Protein AF-0000000070852890 (afdb_homodimer)

Foldseek 3Di:
DLVVQDQWDDDDPDDIDGDSVRVNVVVVLQVQLLLLLLLQLVLVVVVLDFLVVSLVVSVVLPDPSCCDDPNPQPDHDSSVVSVVSQCVVPNQARLQLLSVPAADPVLLVVVVVVLVVQLVVVVVVVVVPDVPDPCPFPLVSLVSSLVVLLVCVVVPPPCQPPDPDGPSSLSNSLVVLVVSLVCLVPDDPVVCVVRDDPVSSVVSNVSSLVSNLVSLQVCLVPDPDPVSNVSSNVVNCCVVVVDDDDPPCPCVPVPPPDPVVVVLVSQQNFFDLVLFDQADWDWAWEAAPPDQWIWIWIDHRSGIDIDIDRPVRPVPPPHQHQYHPPQLVVSLPPVRGPDDDSVSVCSVQVRGPPSDDPPPPPPD/DLVVQDQWDDDDPDDIDGDSVRVNVVVVLQVQLLLLLLLQLVLVVVVLDFLVVSLVVSVVLPDPSCCDDPNPQPDHDSSVVSVVSQCVVPNQARLQLLSVPAADPVLLVVVVVVLVVQLVVVVVVVVVPDVPDPCPFPLVSLVSSLVVLLVCVVVPPPCQPPDPDGPSSLSNSLVVLVVSLVCLVPDDPVVCVVRDDPVSSVVSNVSSLVSNLVSLQVCLVPDPDPVSNVSSNVVNCCVVVVDDPDPPCPCLQPPPPDDVVVVLVSQQNFFDLVLFDQADWDWEWEAEPPDQWIWIWIDHRSGIDIDIDRPVVVVPPHHFHQYPPRQLVVRLPPVRGPDDDSVSVCSVQVRGPRNDDPPPPPPD

InterPro domains:
  IPR029228 Alkyl sulfatase dimerisation domain [PF14863] (52-117)
  IPR036866 Ribonuclease Z/Hydroxyacylglutathione hydrolase-like [SSF56281] (4-113)
  IPR038536 Alkyl/aryl-sulfatase, dimerisation domain superfamily [G3DSA:1.25.40.880] (50-240)
  IPR052195 Bacterial Alkyl/Aryl-Sulfatase [PTHR43223] (6-114)

Nearest PDB structures (foldseek):
  7or8-assembly1_A  TM=1.864E-01  e=7.851E-01  Homo sapiens
  6rm7-assembly1_A-2  TM=2.370E-01  e=4.148E+00  Homo sapiens
  9hcj-assembly1_C0  TM=2.417E-01  e=7.225E+00  Dictyostelium discoideum
  3ky9-assembly2_B  TM=1.453E-01  e=8.406E+00  Homo sapiens
  7or8-assembly1_A  TM=1.857E-01  e=7.006E-01  Homo sapiens

pLDDT: mean 80.23, std 19.61, range [21.86, 98.38]

Sequence (728 aa):
MRYLKPKFVVGCHCDYIEGEKVIAEELTLYRDTIAFVHDQTVRLMNKHYHVDDIVHAVETSLPKRMKRGRVQQFYGTIEWSIRAIFMHYLGWFSGEPADLYPATHSTRGKYLLHLLTQISYQAQFAHFSRDVNRDRPIGDIIRNVITTLKQMLYDLPVDLSKDTVAYPQERFILEVSTWILSYLRKKDEKEWEEIATATEKQKWENEILETRWKVMRDIASRSFSANGRNYLISHWLEEQFQLSFQPSSQGSEVPKFLPVAWFLDNLRTKINPASCDEHFNCTVVVKITDDTNIYLLQVRGPVLEVKPLKKSTLCAKGVANLKNLLYARQFLNKKHLQKGTEDEAILFWSKFEGMLPVKATPKLMRYLKPKFVVGCHCDYIEGEKVIAEELTLYRDTIAFVHDQTVRLMNKHYHVDDIVHAVETSLPKRMKRGRVQQFYGTIEWSIRAIFMHYLGWFSGEPADLYPATHSTRGKYLLHLLTQISYQAQFAHFSRDVNRDRPIGDIIRNVITTLKQMLYDLPVDLSKDTVAYPQERFILEVSTWILSYLRKKDEKEWEEIATATEKQKWENEILETRWKVMRDIASRSFSANGRNYLISHWLEEQFQLSFQPSSQGSEVPKFLPVAWFLDNLRTKINPASCDEHFNCTVVVKITDDTNIYLLQVRGPVLEVKPLKKSTLCAKGVANLKNLLYARQFLNKKHLQKGTEDEAILFWSKFEGMLPVKATPKL

Solvent-accessible surface area (backbone atoms only — not comparable to full-atom values): 40474 Å² total; per-residue (Å²): 114,62,86,69,60,44,59,62,48,78,56,95,89,55,76,65,44,68,39,42,68,55,42,41,51,50,48,47,50,49,51,48,44,54,47,34,53,52,26,49,45,52,31,40,47,74,68,67,49,46,69,62,55,40,44,32,53,52,65,74,60,52,48,72,78,57,61,43,77,89,59,40,45,47,57,58,47,71,58,60,50,43,51,46,52,49,32,70,78,59,41,86,54,76,79,48,71,42,56,74,46,62,52,40,50,36,51,44,22,50,51,49,52,49,52,47,46,53,48,24,54,52,32,38,57,51,58,74,69,49,93,61,68,84,73,74,49,72,52,58,49,53,52,51,49,50,52,48,51,50,48,50,67,73,60,55,72,80,75,60,81,81,50,74,48,84,58,50,68,50,23,40,49,35,41,52,36,49,12,42,49,39,27,68,67,67,51,55,66,75,66,38,60,77,61,41,53,73,68,54,50,50,51,51,51,51,51,37,49,51,47,38,42,52,42,36,48,53,52,26,76,70,43,68,18,50,55,56,20,48,49,36,48,50,50,41,47,30,69,73,64,61,58,73,80,67,71,69,66,76,66,65,56,65,57,92,77,56,57,65,67,57,54,60,57,54,48,40,41,28,44,43,51,90,68,31,52,74,80,41,72,48,72,44,19,37,30,39,81,94,39,80,52,29,33,39,40,34,34,53,24,55,30,59,46,77,40,81,38,60,66,82,60,53,76,49,84,82,58,33,44,27,34,52,68,58,63,47,74,68,31,66,35,72,85,35,52,74,50,80,49,70,65,55,50,50,57,60,43,62,32,29,67,85,42,51,78,74,69,72,68,70,82,123,113,62,87,68,58,45,59,64,48,78,56,93,88,54,76,66,45,69,39,42,68,55,42,40,51,50,49,48,51,49,51,45,43,55,47,33,53,52,26,51,44,51,32,38,48,75,69,68,49,47,70,62,56,42,44,32,52,51,65,71,60,53,50,74,78,59,63,44,76,89,59,40,46,47,58,56,49,71,59,60,50,42,51,47,54,49,32,70,77,59,40,85,54,74,79,48,70,44,56,74,46,61,51,40,50,37,49,44,21,49,52,48,53,49,52,48,47,52,49,22,53,52,32,39,56,52,59,73,69,49,93,62,68,84,73,74,49,72,52,59,50,51,52,49,50,51,51,47,53,51,47,49,66,74,62,54,72,80,75,61,82,81,50,74,47,85,60,48,67,51,23,40,48,35,40,50,37,48,12,43,49,37,26,69,68,68,52,54,65,77,66,39,62,78,60,42,54,72,69,55,50,50,49,50,50,49,51,36,48,51,47,39,42,52,41,35,49,52,54,26,76,70,42,67,18,50,55,58,19,49,49,36,47,51,49,41,47,30,68,74,64,60,58,74,80,68,71,68,66,74,66,64,55,64,58,91,77,56,58,65,68,56,54,62,55,54,49,40,41,29,46,42,52,90,68,31,52,72,79,41,70,50,73,45,23,36,27,33,78,95,40,82,51,28,34,40,39,34,32,53,25,57,30,58,45,76,42,82,37,61,64,82,65,48,82,54,86,70,50,21,40,36,41,79,70,70,61,45,65,69,42,68,36,69,86,39,51,71,51,78,51,70,66,56,52,49,57,59,42,62,33,29,67,85,38,50,75,74,69,71,70,70,82,123

Secondary structure (DSSP, 8-state):
-GGG--SEE--SSS--EE-HHHHHHHHHHHHHHHHHHHHHHHHHHHTT--HHHHHHHHHHH--GGGGSGGGSSSSS-HHHHHHHHHHHHH-S--S-HHHHSPPPHHHHHHHHHHHHHHHHHHHHHHHHHS---S---HHHHHHHHHHHHHHHHHS--S--TT-SSSSHHHHHHHHHHHHHHHHHHHS-HHHHHTT--HHHHHHHHHHHHHHHHHHHHHHHHH---HHHHHHHHHHHHHHHH-------GGGGS--TTS-HHHHHHHGGGGB-GGGS-TT-EEEEEEE-TT-S-EEEEEEESS-EEEEEE-GGGGGSS----B----SHHHHTSGGGBSSS-HHHHHHHHTTBTTSS--------/-GGG--SEE--SSS--EE-HHHHHHHHHHHHHHHHHHHHHHHHHHHTT--HHHHHHHHHHH--GGGGSGGGSSSSS-HHHHHHHHHHHHH-S--S-HHHHSPPPHHHHHHHHHHHHHHHHHHHHHHHHHS---S---HHHHHHHHHHHHHHHHHS--S--TT-SSSSHHHHHHHHHHHHHHHHHHHS-HHHHHTT--HHHHHHHHHHHHHHHHHHHHHHHHH---HHHHHHHHHHHHHHHH-------GGGGS--TTS-HHHHHHHGGGGB-GGGS-TT-EEEEEEE-TT-S-EEEEEEESS-EEEEEE-GGGG-SS--------SSHHHHTSGGG-SSS-HHHHHHHHTTBTTSS--------

Organism: Reticulomyxa filosa (NCBI:txid46433)

Radius of gyration: 30.87 Å; Cα contacts (8 Å, |Δi|>4): 899; chains: 2; bounding box: 85×94×68 Å

Structure (mmCIF, N/CA/C/O backbone):
data_AF-0000000070852890-model_v1
#
loop_
_entity.id
_entity.type
_entity.pdbx_description
1 polymer 'Alkyl sulfatase dimerisation domain-containing protein'
#
loop_
_atom_site.group_PDB
_atom_site.id
_atom_site.type_symbol
_atom_site.label_atom_id
_atom_site.label_alt_id
_atom_site.label_comp_id
_atom_site.label_asym_id
_atom_site.label_entity_id
_atom_site.label_seq_id
_atom_site.pdbx_PDB_ins_code
_atom_site.Cartn_x
_atom_site.Cartn_y
_atom_site.Cartn_z
_atom_site.occupancy
_atom_site.B_iso_or_equiv
_atom_site.auth_seq_id
_atom_site.auth_comp_id
_atom_site.auth_asym_id
_atom_site.auth_atom_id
_atom_site.pdbx_PDB_model_num
ATOM 1 N N . MET A 1 1 ? -25.75 -12.883 -16.531 1 87.5 1 MET A N 1
ATOM 2 C CA . MET A 1 1 ? -25.859 -12.344 -17.891 1 87.5 1 MET A CA 1
ATOM 3 C C . MET A 1 1 ? -25.812 -13.469 -18.922 1 87.5 1 MET A C 1
ATOM 5 O O . MET A 1 1 ? -26.609 -13.492 -19.859 1 87.5 1 MET A O 1
ATOM 9 N N . ARG A 1 2 ? -24.875 -14.445 -18.734 1 86.38 2 ARG A N 1
ATOM 10 C CA . ARG A 1 2 ? -24.719 -15.508 -19.719 1 86.38 2 ARG A CA 1
ATOM 11 C C . ARG A 1 2 ? -25.953 -16.391 -19.781 1 86.38 2 ARG A C 1
ATOM 13 O O . ARG A 1 2 ? -26.312 -16.906 -20.844 1 86.38 2 ARG A O 1
ATOM 20 N N . TYR A 1 3 ? -26.641 -16.5 -18.719 1 83.81 3 TYR A N 1
ATOM 21 C CA . TYR A 1 3 ? -27.797 -17.375 -18.641 1 83.81 3 TYR A CA 1
ATOM 22 C C . TYR A 1 3 ? -29.016 -16.75 -19.297 1 83.81 3 TYR A C 1
ATOM 24 O O . TYR A 1 3 ? -30.016 -17.422 -19.562 1 83.81 3 TYR A O 1
ATOM 32 N N . LEU A 1 4 ? -28.922 -15.492 -19.656 1 89.25 4 LEU A N 1
ATOM 33 C CA . LEU A 1 4 ? -30.016 -14.82 -20.359 1 89.25 4 LEU A CA 1
ATOM 34 C C . LEU A 1 4 ? -30 -15.164 -21.844 1 89.25 4 LEU A C 1
ATOM 36 O O . LEU A 1 4 ? -30.969 -14.891 -22.562 1 89.25 4 LEU A O 1
ATOM 40 N N . LYS A 1 5 ? -28.984 -15.75 -22.344 1 90.19 5 LYS A N 1
ATOM 41 C CA . LYS A 1 5 ? -28.797 -16.188 -23.719 1 90.19 5 LYS A CA 1
ATOM 42 C C . LYS A 1 5 ? -29.062 -15.039 -24.703 1 90.19 5 LYS A C 1
ATOM 44 O O . LYS A 1 5 ? -29.859 -15.18 -25.625 1 90.19 5 LYS A O 1
ATOM 49 N N . PRO A 1 6 ? -28.359 -13.953 -24.469 1 92.81 6 PRO A N 1
ATOM 50 C CA . PRO A 1 6 ? -28.625 -12.789 -25.312 1 92.81 6 PRO A CA 1
ATOM 51 C C . PRO A 1 6 ? -28.094 -12.969 -26.734 1 92.81 6 PRO A C 1
ATOM 53 O O . PRO A 1 6 ? -27.125 -13.695 -26.953 1 92.81 6 PRO A O 1
ATOM 56 N N . LYS A 1 7 ? -28.75 -12.305 -27.672 1 94.44 7 LYS A N 1
ATOM 57 C CA . LYS A 1 7 ? -28.297 -12.297 -29.062 1 94.44 7 LYS A CA 1
ATOM 58 C C . LYS A 1 7 ? -27.219 -11.242 -29.281 1 94.44 7 LYS A C 1
ATOM 60 O O . LYS A 1 7 ? -26.391 -11.367 -30.188 1 94.44 7 LYS A O 1
ATOM 65 N N . PHE A 1 8 ? -27.344 -10.25 -28.406 1 93.88 8 PHE A N 1
ATOM 66 C CA . PHE A 1 8 ? -26.391 -9.156 -28.469 1 93.88 8 PHE A CA 1
ATOM 67 C C . PHE A 1 8 ? -25.922 -8.742 -27.078 1 93.88 8 PHE A C 1
ATOM 69 O O . PHE A 1 8 ? -26.719 -8.742 -26.141 1 93.88 8 PHE A O 1
ATOM 76 N N . VAL A 1 9 ? -24.656 -8.461 -26.922 1 92.94 9 VAL A N 1
ATOM 77 C CA . VAL A 1 9 ? -24.109 -7.805 -25.75 1 92.94 9 VAL A CA 1
ATOM 78 C C . VAL A 1 9 ? -23.375 -6.531 -26.156 1 92.94 9 VAL A C 1
ATOM 80 O O . VAL A 1 9 ? -22.484 -6.566 -27.016 1 92.94 9 VAL A O 1
ATOM 83 N N . VAL A 1 10 ? -23.828 -5.43 -25.672 1 89.56 10 VAL A N 1
ATOM 84 C CA . VAL A 1 10 ? -23.219 -4.133 -25.969 1 89.56 10 VAL A CA 1
ATOM 85 C C . VAL A 1 10 ? -22.5 -3.602 -24.734 1 89.56 10 VAL A C 1
ATOM 87 O O . VAL A 1 10 ? -23.141 -3.324 -23.703 1 89.56 10 VAL A O 1
ATOM 90 N N . GLY A 1 11 ? -21.203 -3.523 -24.797 1 79.44 11 GLY A N 1
ATOM 91 C CA . GLY A 1 11 ? -20.422 -2.982 -23.703 1 79.44 11 GLY A CA 1
ATOM 92 C C . GLY A 1 11 ? -20.25 -1.476 -23.766 1 79.44 11 GLY A C 1
ATOM 93 O O . GLY A 1 11 ? -20.703 -0.84 -24.719 1 79.44 11 GLY A O 1
ATOM 94 N N . CYS A 1 12 ? -19.672 -0.809 -22.719 1 72.31 12 CYS A N 1
ATOM 95 C CA . CYS A 1 12 ? -19.5 0.637 -22.656 1 72.31 12 CYS A CA 1
ATOM 96 C C . CYS A 1 12 ? -18.375 1.095 -23.562 1 72.31 12 CYS A C 1
ATOM 98 O O . CYS A 1 12 ? -18.5 2.096 -24.266 1 72.31 12 CYS A O 1
ATOM 100 N N . HIS A 1 13 ? -17.25 0.466 -23.625 1 69.88 13 HIS A N 1
ATOM 101 C CA . HIS A 1 13 ? -16.078 0.956 -24.328 1 69.88 13 HIS A CA 1
ATOM 102 C C . HIS A 1 13 ? -15.594 -0.051 -25.375 1 69.88 13 HIS A C 1
ATOM 104 O O . HIS A 1 13 ? -14.43 -0.023 -25.781 1 69.88 13 HIS A O 1
ATOM 110 N N . CYS A 1 14 ? -16.359 -1.024 -25.781 1 73.44 14 CYS A N 1
ATOM 111 C CA . CYS A 1 14 ? -15.906 -2.041 -26.719 1 73.44 14 CYS A CA 1
ATOM 112 C C . CYS A 1 14 ? -16.953 -2.299 -27.797 1 73.44 14 CYS A C 1
ATOM 114 O O . CYS A 1 14 ? -18.078 -1.781 -27.703 1 73.44 14 CYS A O 1
ATOM 116 N N . ASP A 1 15 ? -16.5 -3.076 -28.797 1 82.62 15 ASP A N 1
ATOM 117 C CA . ASP A 1 15 ? -17.422 -3.516 -29.844 1 82.62 15 ASP A CA 1
ATOM 118 C C . ASP A 1 15 ? -18.5 -4.438 -29.266 1 82.62 15 ASP A C 1
ATOM 120 O O . ASP A 1 15 ? -18.266 -5.113 -28.266 1 82.62 15 ASP A O 1
ATOM 124 N N . TYR A 1 16 ? -19.594 -4.375 -29.891 1 89.56 16 TYR A N 1
ATOM 125 C CA . TYR A 1 16 ? -20.641 -5.293 -29.453 1 89.56 16 TYR A CA 1
ATOM 126 C C . TYR A 1 16 ? -20.297 -6.727 -29.844 1 89.56 16 TYR A C 1
ATOM 128 O O . TYR A 1 16 ? -19.469 -6.961 -30.719 1 89.56 16 TYR A O 1
ATOM 136 N N . ILE A 1 17 ? -20.812 -7.719 -29.156 1 92.12 17 ILE A N 1
ATOM 137 C CA . ILE A 1 17 ? -20.672 -9.141 -29.453 1 92.12 17 ILE A CA 1
ATOM 138 C C . ILE A 1 17 ? -22 -9.695 -29.969 1 92.12 17 ILE A C 1
ATOM 140 O O . ILE A 1 17 ? -23.062 -9.359 -29.422 1 92.12 17 ILE A O 1
ATOM 144 N N . GLU A 1 18 ? -21.781 -10.477 -31.016 1 94.56 18 GLU A N 1
ATOM 145 C CA . GLU A 1 18 ? -23 -11.023 -31.625 1 94.56 18 GLU A CA 1
ATOM 146 C C . GLU A 1 18 ? -22.969 -12.547 -31.656 1 94.56 18 GLU A C 1
ATOM 148 O O . GLU A 1 18 ? -21.922 -13.148 -31.922 1 94.56 18 GLU A O 1
ATOM 153 N N . GLY A 1 19 ? -24.188 -13.18 -31.391 1 95.25 19 GLY A N 1
ATOM 154 C CA . GLY A 1 19 ? -24.359 -14.625 -31.422 1 95.25 19 GLY A CA 1
ATOM 155 C C . GLY A 1 19 ? -24.375 -15.258 -30.047 1 95.25 19 GLY A C 1
ATOM 156 O O . GLY A 1 19 ? -23.453 -15.055 -29.25 1 95.25 19 GLY A O 1
ATOM 157 N N . GLU A 1 20 ? -25.391 -15.977 -29.828 1 94.06 20 GLU A N 1
ATOM 158 C CA . GLU A 1 20 ? -25.609 -16.562 -28.5 1 94.06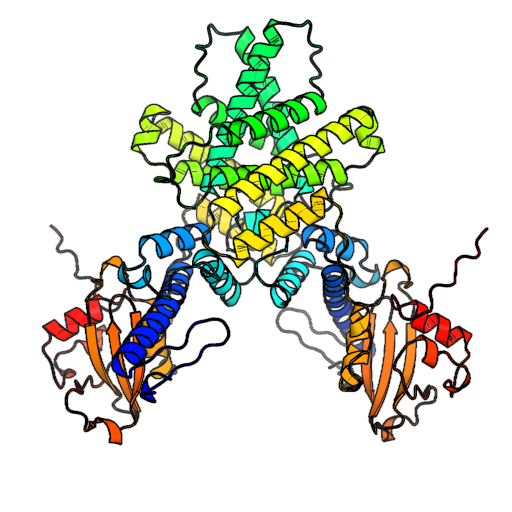 20 GLU A CA 1
ATOM 159 C C . GLU A 1 20 ? -24.438 -17.422 -28.078 1 94.06 20 GLU A C 1
ATOM 161 O O . GLU A 1 20 ? -23.953 -17.312 -26.938 1 94.06 20 GLU A O 1
ATOM 166 N N . LYS A 1 21 ? -23.953 -18.266 -28.984 1 93.94 21 LYS A N 1
ATOM 167 C CA . LYS A 1 21 ? -22.859 -19.172 -28.656 1 93.94 21 LYS A CA 1
ATOM 168 C C . LYS A 1 21 ? -21.562 -18.391 -28.375 1 93.94 21 LYS A C 1
ATOM 170 O O . LYS A 1 21 ? -20.859 -18.688 -27.406 1 93.94 21 LYS A O 1
ATOM 175 N N . VAL A 1 22 ? -21.375 -17.422 -29.234 1 94.56 22 VAL A N 1
ATOM 176 C CA . VAL A 1 22 ? -20.172 -16.625 -29.109 1 94.56 22 VAL A CA 1
ATOM 177 C C . VAL A 1 22 ? -20.219 -15.844 -27.797 1 94.56 22 VAL A C 1
ATOM 179 O O . VAL A 1 22 ? -19.219 -15.766 -27.078 1 94.56 22 VAL A O 1
ATOM 182 N N . ILE A 1 23 ? -21.422 -15.32 -27.5 1 94.38 23 ILE A N 1
ATOM 183 C CA . ILE A 1 23 ? -21.594 -14.531 -26.297 1 94.38 23 ILE A CA 1
ATOM 184 C C . ILE A 1 23 ? -21.406 -15.414 -25.062 1 94.38 23 ILE A C 1
ATOM 186 O O . ILE A 1 23 ? -20.734 -15.023 -24.109 1 94.38 23 ILE A O 1
ATOM 190 N N . ALA A 1 24 ? -21.938 -16.578 -25.078 1 93.06 24 ALA A N 1
ATOM 191 C CA . ALA A 1 24 ? -21.781 -17.516 -23.969 1 93.06 24 ALA A CA 1
ATOM 192 C C . ALA A 1 24 ? -20.312 -17.844 -23.734 1 93.06 24 ALA A C 1
ATOM 194 O O . ALA A 1 24 ? -19.859 -17.875 -22.578 1 93.06 24 ALA A O 1
ATOM 195 N N . GLU A 1 25 ? -19.609 -18.047 -24.766 1 93.25 25 GLU A N 1
ATOM 196 C CA . GLU A 1 25 ? -18.188 -18.391 -24.688 1 93.25 25 GLU A CA 1
ATOM 197 C C . GLU A 1 25 ? -17.375 -17.219 -24.141 1 93.25 25 GLU A C 1
ATOM 199 O O . GLU A 1 25 ? -16.547 -17.391 -23.25 1 93.25 25 GLU A O 1
ATOM 204 N N . GLU A 1 26 ? -17.688 -16.047 -24.641 1 92.69 26 GLU A N 1
ATOM 205 C CA . GLU A 1 26 ? -16.938 -14.867 -24.234 1 92.69 26 GLU A CA 1
ATOM 206 C C . GLU A 1 26 ? -17.203 -14.508 -22.781 1 92.69 26 GLU A C 1
ATOM 208 O O . GLU A 1 26 ? -16.281 -14.188 -22.031 1 92.69 26 GLU A O 1
ATOM 213 N N . LEU A 1 27 ? -18.438 -14.57 -22.406 1 93.44 27 LEU A N 1
ATOM 214 C CA . LEU A 1 27 ? -18.797 -14.234 -21.031 1 93.44 27 LEU A CA 1
ATOM 215 C C . LEU A 1 27 ? -18.25 -15.266 -20.062 1 93.44 27 LEU A C 1
ATOM 217 O O . LEU A 1 27 ? -17.875 -14.922 -18.938 1 93.44 27 LEU A O 1
ATOM 221 N N . THR A 1 28 ? -18.188 -16.516 -20.469 1 93.38 28 THR A N 1
ATOM 222 C CA . THR A 1 28 ? -17.609 -17.562 -19.641 1 93.38 28 THR A CA 1
ATOM 223 C C . THR A 1 28 ? -16.109 -17.359 -19.453 1 93.38 28 THR A C 1
ATOM 225 O O . THR A 1 28 ? -15.594 -17.438 -18.328 1 93.38 28 THR A O 1
ATOM 228 N N . LEU A 1 29 ? -15.492 -17.016 -20.547 1 94.12 29 LEU A N 1
ATOM 229 C CA . LEU A 1 29 ? -14.062 -16.766 -20.5 1 94.12 29 LEU A CA 1
ATOM 230 C C . LEU A 1 29 ? -13.75 -15.57 -19.594 1 94.12 29 LEU A C 1
ATOM 232 O O . LEU A 1 29 ? -12.836 -15.641 -18.766 1 94.12 29 LEU A O 1
ATOM 236 N N . TYR A 1 30 ? -14.562 -14.555 -19.734 1 93.56 30 TYR A N 1
ATOM 237 C CA . TYR A 1 30 ? -14.367 -13.359 -18.922 1 93.56 30 TYR A CA 1
ATOM 238 C C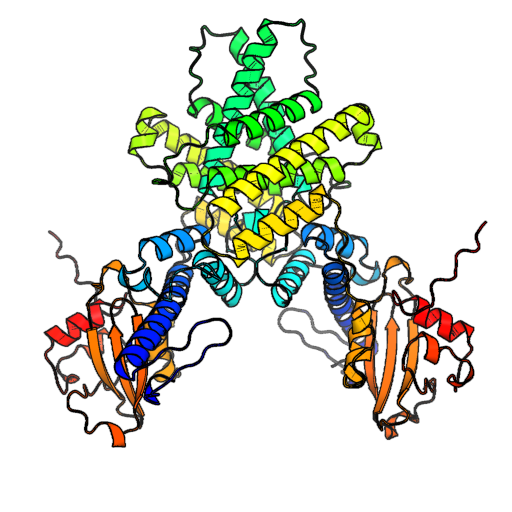 . TYR A 1 30 ? -14.578 -13.664 -17.438 1 93.56 30 TYR A C 1
ATOM 240 O O . TYR A 1 30 ? -13.75 -13.297 -16.609 1 93.56 30 TYR A O 1
ATOM 248 N N . ARG A 1 31 ? -15.617 -14.32 -17.172 1 94.94 31 ARG A N 1
ATOM 249 C CA . ARG A 1 31 ? -15.93 -14.695 -15.797 1 94.94 31 ARG A CA 1
ATOM 250 C C . ARG A 1 31 ? -14.82 -15.57 -15.211 1 94.94 31 ARG A C 1
ATOM 252 O O . ARG A 1 31 ? -14.367 -15.328 -14.094 1 94.94 31 ARG A O 1
ATOM 259 N N . ASP A 1 32 ? -14.383 -16.562 -15.953 1 96.19 32 ASP A N 1
ATOM 260 C CA . ASP A 1 32 ? -13.375 -17.5 -15.469 1 96.19 32 ASP A CA 1
ATOM 261 C C . ASP A 1 32 ? -12.039 -16.797 -15.234 1 96.19 32 ASP A C 1
ATOM 263 O O . ASP A 1 32 ? -11.32 -17.125 -14.289 1 96.19 32 ASP A O 1
ATOM 267 N N . THR A 1 33 ? -11.766 -15.867 -16.047 1 96.94 33 THR A N 1
ATOM 268 C CA . THR A 1 33 ? -10.508 -15.141 -15.898 1 96.94 33 THR A CA 1
ATOM 269 C C . THR A 1 33 ? -10.516 -14.297 -14.625 1 96.94 33 THR A C 1
ATOM 271 O O . THR A 1 33 ? -9.562 -14.344 -13.844 1 96.94 33 THR A O 1
ATOM 274 N N . ILE A 1 34 ? -11.586 -13.602 -14.391 1 97 34 ILE A N 1
ATOM 275 C CA . ILE A 1 34 ? -11.719 -12.773 -13.195 1 97 34 ILE A CA 1
ATOM 276 C C . ILE A 1 34 ? -11.68 -13.664 -11.953 1 97 34 ILE A C 1
ATOM 278 O O . ILE A 1 34 ? -10.992 -13.352 -10.977 1 97 34 ILE A O 1
ATOM 282 N N . ALA A 1 35 ? -12.359 -14.766 -12.055 1 97.5 35 ALA A N 1
ATOM 283 C CA . ALA A 1 35 ? -12.406 -15.695 -10.93 1 97.5 35 ALA A CA 1
ATOM 284 C C . ALA A 1 35 ? -11.031 -16.281 -10.641 1 97.5 35 ALA A C 1
ATOM 286 O O . ALA A 1 35 ? -10.641 -16.422 -9.477 1 97.5 35 ALA A O 1
ATOM 287 N N . PHE A 1 36 ? -10.344 -16.672 -11.703 1 97.81 36 PHE A N 1
ATOM 288 C CA . PHE A 1 36 ? -9.016 -17.25 -11.531 1 97.81 36 PHE A CA 1
ATOM 289 C C . PHE A 1 36 ? -8.094 -16.281 -10.789 1 97.81 36 PHE A C 1
ATOM 291 O O . PHE A 1 36 ? -7.445 -16.656 -9.812 1 97.81 36 PHE A O 1
ATOM 298 N N . VAL A 1 37 ? -8.078 -15.047 -11.219 1 98.19 37 VAL A N 1
ATOM 299 C CA . VAL A 1 37 ? -7.203 -14.039 -10.625 1 98.19 37 VAL A CA 1
ATOM 300 C C . VAL A 1 37 ? -7.578 -13.828 -9.156 1 98.19 37 VAL A C 1
ATOM 302 O O . VAL A 1 37 ? -6.707 -13.852 -8.281 1 98.19 37 VAL A O 1
ATOM 305 N N . HIS A 1 38 ? -8.852 -13.695 -8.898 1 98.38 38 HIS A N 1
ATOM 306 C CA . HIS A 1 38 ? -9.312 -13.492 -7.527 1 98.38 38 HIS A CA 1
ATOM 307 C C . HIS A 1 38 ? -8.977 -14.703 -6.652 1 98.38 38 HIS A C 1
ATOM 309 O O . HIS A 1 38 ? -8.359 -14.555 -5.598 1 98.38 38 HIS A O 1
ATOM 315 N N . ASP A 1 39 ? -9.359 -15.875 -7.148 1 98.25 39 ASP A N 1
ATOM 316 C CA . ASP A 1 39 ? -9.305 -17.062 -6.312 1 98.25 39 ASP A CA 1
ATOM 317 C C . ASP A 1 39 ? -7.863 -17.5 -6.051 1 98.25 39 ASP A C 1
ATOM 319 O O . ASP A 1 39 ? -7.527 -17.922 -4.941 1 98.25 39 ASP A O 1
ATOM 323 N N . GLN A 1 40 ? -7.059 -17.375 -7.043 1 98.06 40 GLN A N 1
ATOM 324 C CA . GLN A 1 40 ? -5.656 -17.734 -6.855 1 98.06 40 GLN A CA 1
ATOM 325 C C . GLN A 1 40 ? -4.941 -16.719 -5.965 1 98.06 40 GLN A C 1
ATOM 327 O O . GLN A 1 40 ? -4.039 -17.078 -5.207 1 98.06 40 GLN A O 1
ATOM 332 N N . THR A 1 41 ? -5.305 -15.453 -6.062 1 98.38 41 THR A N 1
ATOM 333 C CA . THR A 1 41 ? -4.758 -14.453 -5.156 1 98.38 41 THR A CA 1
ATOM 334 C C . THR A 1 41 ? -5.102 -14.789 -3.705 1 98.38 41 THR A C 1
ATOM 336 O O . THR A 1 41 ? -4.215 -14.836 -2.85 1 98.38 41 THR A O 1
ATOM 339 N N . VAL A 1 42 ? -6.359 -15.094 -3.482 1 97.88 42 VAL A N 1
ATOM 340 C CA . VAL A 1 42 ? -6.82 -15.383 -2.129 1 97.88 42 VAL A CA 1
ATOM 341 C C . VAL A 1 42 ? -6.176 -16.672 -1.635 1 97.88 42 VAL A C 1
ATOM 343 O O . VAL A 1 42 ? -5.766 -16.766 -0.474 1 97.88 42 VAL A O 1
ATOM 346 N N . ARG A 1 43 ? -6.074 -17.672 -2.502 1 96.75 43 ARG A N 1
ATOM 347 C CA . ARG A 1 43 ? -5.434 -18.922 -2.141 1 96.75 43 ARG A CA 1
ATOM 348 C C . ARG A 1 43 ? -4.012 -18.688 -1.633 1 96.75 43 ARG A C 1
ATOM 350 O O . ARG A 1 43 ? -3.631 -19.219 -0.583 1 96.75 43 ARG A O 1
ATOM 357 N N . LEU A 1 44 ? -3.293 -17.953 -2.371 1 96.94 44 LEU A N 1
ATOM 358 C CA . LEU A 1 44 ? -1.892 -17.719 -2.033 1 96.94 44 LEU A CA 1
ATOM 359 C C . LEU A 1 44 ? -1.764 -16.781 -0.839 1 96.94 44 LEU A C 1
ATOM 361 O O . LEU A 1 44 ? -0.839 -16.922 -0.035 1 96.94 44 LEU A O 1
ATOM 365 N N . MET A 1 45 ? -2.691 -15.836 -0.675 1 96.06 45 MET A N 1
ATOM 366 C CA . MET A 1 45 ? -2.764 -15.031 0.544 1 96.06 45 MET A CA 1
ATOM 367 C C . MET A 1 45 ? -2.912 -15.93 1.772 1 96.06 45 MET A C 1
ATOM 369 O O . MET A 1 45 ? -2.232 -15.727 2.779 1 96.06 45 MET A O 1
ATOM 373 N N . ASN A 1 46 ? -3.775 -16.906 1.621 1 92.75 46 ASN A N 1
ATOM 374 C CA . ASN A 1 46 ? -4.035 -17.812 2.727 1 92.75 46 ASN A CA 1
ATOM 375 C C . ASN A 1 46 ? -2.795 -18.625 3.08 1 92.75 46 ASN A C 1
ATOM 377 O O . ASN A 1 46 ? -2.703 -19.188 4.176 1 92.75 46 ASN A O 1
ATOM 381 N N . LYS A 1 47 ? -1.927 -18.688 2.186 1 92.06 47 LYS A N 1
ATOM 382 C CA . LYS A 1 47 ? -0.67 -19.406 2.414 1 92.06 47 LYS A CA 1
ATOM 383 C C . LYS A 1 47 ? 0.438 -18.438 2.818 1 92.06 47 LYS A C 1
ATOM 385 O O . LYS A 1 47 ? 1.616 -18.797 2.826 1 92.06 47 LYS A O 1
ATOM 390 N N . HIS A 1 48 ? 0.161 -17.188 2.992 1 90.19 48 HIS A N 1
ATOM 391 C CA . HIS A 1 48 ? 1.005 -16.141 3.564 1 90.19 48 HIS A CA 1
ATOM 392 C C . HIS A 1 48 ? 2.076 -15.695 2.576 1 90.19 48 HIS A C 1
ATOM 394 O O . HIS A 1 48 ? 3.17 -15.289 2.979 1 90.19 48 HIS A O 1
ATOM 400 N N . TYR A 1 49 ? 1.76 -15.859 1.288 1 93 49 TYR A N 1
ATOM 401 C CA . TYR A 1 49 ? 2.682 -15.32 0.292 1 93 49 TYR A CA 1
ATOM 402 C C . TYR A 1 49 ? 2.635 -13.797 0.271 1 93 49 TYR A C 1
ATOM 404 O O . TYR A 1 49 ? 1.566 -13.203 0.429 1 93 49 TYR A O 1
ATOM 412 N N . HIS A 1 50 ? 3.805 -13.227 0.097 1 92.62 50 HIS A N 1
ATOM 413 C CA . HIS A 1 50 ? 3.859 -11.781 -0.139 1 92.62 50 HIS A CA 1
ATOM 414 C C . HIS A 1 50 ? 3.236 -11.422 -1.483 1 92.62 50 HIS A C 1
ATOM 416 O O . HIS A 1 50 ? 3.24 -12.234 -2.412 1 92.62 50 HIS A O 1
ATOM 422 N N . VAL A 1 51 ? 2.715 -10.242 -1.588 1 94.44 51 VAL A N 1
ATOM 423 C CA . VAL A 1 51 ? 1.976 -9.812 -2.768 1 94.44 51 VAL A CA 1
ATOM 424 C C . VAL A 1 51 ? 2.869 -9.906 -4.004 1 94.44 51 VAL A C 1
ATOM 426 O O . VAL A 1 51 ? 2.398 -10.242 -5.094 1 94.44 51 VAL A O 1
ATOM 429 N N . ASP A 1 52 ? 4.199 -9.648 -3.852 1 90.25 52 ASP A N 1
ATOM 430 C CA . ASP A 1 52 ? 5.137 -9.773 -4.961 1 90.25 52 ASP A CA 1
ATOM 431 C C . ASP A 1 52 ? 5.16 -11.195 -5.512 1 90.25 52 ASP A C 1
ATOM 433 O O . ASP A 1 52 ? 5.18 -11.398 -6.727 1 90.25 52 ASP A O 1
ATOM 437 N N . ASP A 1 53 ? 5.164 -12.07 -4.625 1 91.94 53 ASP A N 1
ATOM 438 C CA . ASP A 1 53 ? 5.223 -13.477 -5.012 1 91.94 53 ASP A CA 1
ATOM 439 C C . ASP A 1 53 ? 3.887 -13.945 -5.586 1 91.94 53 ASP A C 1
ATOM 441 O O . ASP A 1 53 ? 3.854 -14.797 -6.477 1 91.94 53 ASP A O 1
ATOM 445 N N . ILE A 1 54 ? 2.861 -13.359 -5.094 1 95.69 54 ILE A N 1
ATOM 446 C CA . ILE A 1 54 ? 1.535 -13.711 -5.59 1 95.69 54 ILE A CA 1
ATOM 447 C C . ILE A 1 54 ? 1.386 -13.25 -7.039 1 95.69 54 ILE A C 1
ATOM 449 O O . ILE A 1 54 ? 0.885 -14 -7.883 1 95.69 54 ILE A O 1
ATOM 453 N N . VAL A 1 55 ? 1.83 -12.039 -7.32 1 94.38 55 VAL A N 1
ATOM 454 C CA . VAL A 1 55 ? 1.763 -11.516 -8.68 1 94.38 55 VAL A CA 1
ATOM 455 C C . VAL A 1 55 ? 2.479 -12.469 -9.641 1 94.38 55 VAL A C 1
ATOM 457 O O . VAL A 1 55 ? 1.912 -12.883 -10.656 1 94.38 55 VAL A O 1
ATOM 460 N N . HIS A 1 56 ? 3.645 -12.891 -9.258 1 90.81 56 HIS A N 1
ATOM 461 C CA . HIS A 1 56 ? 4.438 -13.773 -10.102 1 90.81 56 HIS A CA 1
ATOM 462 C C . HIS A 1 56 ? 3.76 -15.133 -10.266 1 90.81 56 HIS A C 1
ATOM 464 O O . HIS A 1 56 ? 3.639 -15.641 -11.383 1 90.81 56 HIS A O 1
ATOM 470 N N . ALA A 1 57 ? 3.33 -15.672 -9.227 1 93.06 57 ALA A N 1
ATOM 471 C CA . ALA A 1 57 ? 2.756 -17.016 -9.234 1 93.06 57 ALA A CA 1
ATOM 472 C C . ALA A 1 57 ? 1.47 -17.062 -10.055 1 93.06 57 ALA A C 1
ATOM 474 O O . ALA A 1 57 ? 1.256 -17.984 -10.844 1 93.06 57 ALA A O 1
ATOM 475 N N . VAL A 1 58 ? 0.628 -16.062 -9.938 1 95.75 58 VAL A N 1
ATOM 476 C CA . VAL A 1 58 ? -0.654 -16.047 -10.633 1 95.75 58 VAL A CA 1
ATOM 477 C C . VAL A 1 58 ? -0.426 -15.82 -12.125 1 95.75 58 VAL A C 1
ATOM 479 O O . VAL A 1 58 ? -1.023 -16.5 -12.961 1 95.75 58 VAL A O 1
ATOM 482 N N . GLU A 1 59 ? 0.421 -14.93 -12.438 1 92.69 59 GLU A N 1
ATOM 483 C CA . GLU A 1 59 ? 0.674 -14.633 -13.844 1 92.69 59 GLU A CA 1
ATOM 484 C C . GLU A 1 59 ? 1.29 -15.828 -14.555 1 92.69 59 GLU A C 1
ATOM 486 O O . GLU A 1 59 ? 0.957 -16.109 -15.711 1 92.69 59 GLU A O 1
ATOM 491 N N . THR A 1 60 ? 2.164 -16.547 -13.875 1 91.5 60 THR A N 1
ATOM 492 C CA . THR A 1 60 ? 2.854 -17.672 -14.5 1 91.5 60 THR A CA 1
ATOM 493 C C . THR A 1 60 ? 1.932 -18.875 -14.602 1 91.5 60 THR A C 1
ATOM 495 O O . THR A 1 60 ? 2.107 -19.734 -15.477 1 91.5 60 THR A O 1
ATOM 498 N N . SER A 1 61 ? 0.972 -18.906 -13.773 1 93.81 61 SER A N 1
ATOM 499 C CA . SER A 1 61 ? 0.083 -20.062 -13.766 1 93.81 61 SER A CA 1
ATOM 500 C C . SER A 1 61 ? -1.187 -19.797 -14.562 1 93.81 61 SER A C 1
ATOM 502 O O . SER A 1 61 ? -2.072 -20.656 -14.641 1 93.81 61 SER A O 1
ATOM 504 N N . LEU A 1 62 ? -1.273 -18.625 -15.133 1 94.69 62 LEU A N 1
ATOM 505 C CA . LEU A 1 62 ? -2.453 -18.266 -15.914 1 94.69 62 LEU A CA 1
ATOM 506 C C . LEU A 1 62 ? -2.637 -19.219 -17.094 1 94.69 62 LEU A C 1
ATOM 508 O O . LEU A 1 62 ? -1.739 -19.359 -17.922 1 94.69 62 LEU A O 1
ATOM 512 N N . PRO A 1 63 ? -3.803 -19.875 -17.156 1 95.12 63 PRO A N 1
ATOM 513 C CA . PRO A 1 63 ? -4.047 -20.75 -18.312 1 95.12 63 PRO A CA 1
ATOM 514 C C . PRO A 1 63 ? -3.922 -20.031 -19.641 1 95.12 63 PRO A C 1
ATOM 516 O O . PRO A 1 63 ? -4.242 -18.844 -19.734 1 95.12 63 PRO A O 1
ATOM 519 N N . LYS A 1 64 ? -3.594 -20.734 -20.719 1 93.81 64 LYS A N 1
ATOM 520 C CA . LYS A 1 64 ? -3.369 -20.172 -22.047 1 93.81 64 LYS A CA 1
ATOM 521 C C . LYS A 1 64 ? -4.641 -19.516 -22.594 1 93.81 64 LYS A C 1
ATOM 523 O O . LYS A 1 64 ? -4.582 -18.453 -23.219 1 93.81 64 LYS A O 1
ATOM 528 N N . ARG A 1 65 ? -5.73 -20.078 -22.312 1 92.38 65 ARG A N 1
ATOM 529 C CA . ARG A 1 65 ? -6.992 -19.562 -22.844 1 92.38 65 ARG A CA 1
ATOM 530 C C . ARG A 1 65 ? -7.32 -18.203 -22.25 1 92.38 65 ARG A C 1
ATOM 532 O O . ARG A 1 65 ? -8.094 -17.438 -22.828 1 92.38 65 ARG A O 1
ATOM 539 N N . MET A 1 66 ? -6.727 -17.922 -21.109 1 94.88 66 MET A N 1
ATOM 540 C CA . MET A 1 66 ? -7.023 -16.672 -20.406 1 94.88 66 MET A CA 1
ATOM 541 C C . MET A 1 66 ? -6.039 -15.578 -20.797 1 94.88 66 MET A C 1
ATOM 543 O O . MET A 1 66 ? -5.98 -14.531 -20.156 1 94.88 66 MET A O 1
ATOM 547 N N . LYS A 1 67 ? -5.27 -15.828 -21.781 1 92.19 67 LYS A N 1
ATOM 548 C CA . LYS A 1 67 ? -4.281 -14.859 -22.25 1 92.19 67 LYS A CA 1
ATOM 549 C C . LYS A 1 67 ? -4.672 -14.297 -23.625 1 92.19 67 LYS A C 1
ATOM 551 O O . LYS A 1 67 ? -3.93 -13.508 -24.203 1 92.19 67 LYS A O 1
ATOM 556 N N . ARG A 1 68 ? -5.875 -14.664 -24.125 1 88.25 68 ARG A N 1
ATOM 557 C CA . ARG A 1 68 ? -6.211 -14.32 -25.5 1 88.25 68 ARG A CA 1
ATOM 558 C C . ARG A 1 68 ? -7.574 -13.633 -25.578 1 88.25 68 ARG A C 1
ATOM 560 O O . ARG A 1 68 ? -8.328 -13.633 -24.609 1 88.25 68 ARG A O 1
ATOM 567 N N . GLY A 1 69 ? -7.68 -12.969 -26.672 1 86.25 69 GLY A N 1
ATOM 568 C CA . GLY A 1 69 ? -8.984 -12.383 -26.922 1 86.25 69 GLY A CA 1
ATOM 569 C C . GLY A 1 69 ? -9.258 -11.141 -26.109 1 86.25 69 GLY A C 1
ATOM 570 O O . GLY A 1 69 ? -8.398 -10.273 -25.969 1 86.25 69 GLY A O 1
ATOM 571 N N . ARG A 1 70 ? -10.492 -11.102 -25.594 1 85.44 70 ARG A N 1
ATOM 572 C CA . ARG A 1 70 ? -10.977 -9.883 -24.969 1 85.44 70 ARG A CA 1
ATOM 573 C C . ARG A 1 70 ? -10.477 -9.773 -23.531 1 85.44 70 ARG A C 1
ATOM 575 O O . ARG A 1 70 ? -10.602 -8.719 -22.891 1 85.44 70 ARG A O 1
ATOM 582 N N . VAL A 1 71 ? -9.82 -10.828 -23.016 1 89.31 71 VAL A N 1
ATOM 583 C CA . VAL A 1 71 ? -9.336 -10.797 -21.641 1 89.31 71 VAL A CA 1
ATOM 584 C C . VAL A 1 71 ? -7.887 -10.305 -21.625 1 89.31 71 VAL A C 1
ATOM 586 O O . VAL A 1 71 ? -7.27 -10.234 -20.547 1 89.31 71 VAL A O 1
ATOM 589 N N . GLN A 1 72 ? -7.43 -9.992 -22.812 1 87.44 72 GLN A N 1
ATOM 590 C CA . GLN A 1 72 ? -6.102 -9.383 -22.844 1 87.44 72 GLN A CA 1
ATOM 591 C C . GLN A 1 72 ? -6.066 -8.094 -22.031 1 87.44 72 GLN A C 1
ATOM 593 O O . GLN A 1 72 ? -7.102 -7.465 -21.812 1 87.44 72 GLN A O 1
ATOM 598 N N . GLN A 1 73 ? -4.945 -7.699 -21.562 1 90.12 73 GLN A N 1
ATOM 599 C CA . GLN A 1 73 ? -4.781 -6.652 -20.562 1 90.12 73 GLN A CA 1
ATOM 600 C C . GLN A 1 73 ? -4.625 -5.281 -21.203 1 90.12 73 GLN A C 1
ATOM 602 O O . GLN A 1 73 ? -3.68 -4.551 -20.906 1 90.12 73 GLN A O 1
ATOM 607 N N . PHE A 1 74 ? -5.629 -4.848 -21.938 1 86.44 74 PHE A N 1
ATOM 608 C CA . PHE A 1 74 ? -5.574 -3.588 -22.656 1 86.44 74 PHE A CA 1
ATOM 609 C C . PHE A 1 74 ? -5.941 -2.42 -21.75 1 86.44 74 PHE A C 1
ATOM 611 O O . PHE A 1 74 ? -5.574 -1.274 -22.031 1 86.44 74 PHE A O 1
ATOM 618 N N . TYR A 1 75 ? -6.742 -2.637 -20.719 1 87 75 TYR A N 1
ATOM 619 C CA . TYR A 1 75 ? -7.191 -1.597 -19.797 1 87 75 TYR A CA 1
ATOM 620 C C . TYR A 1 75 ? -6.504 -1.728 -18.453 1 87 75 TYR A C 1
ATOM 622 O O . TYR A 1 75 ? -5.512 -1.043 -18.188 1 87 75 TYR A O 1
ATOM 630 N N . GLY A 1 76 ? -6.891 -2.748 -17.734 1 89.31 76 GLY A N 1
ATOM 631 C CA . GLY A 1 76 ? -6.211 -3.092 -16.5 1 89.31 76 GLY A CA 1
ATOM 632 C C . GLY A 1 76 ? -5.203 -4.211 -16.656 1 89.31 76 GLY A C 1
ATOM 633 O O . GLY A 1 76 ? -4.984 -4.699 -17.766 1 89.31 76 GLY A O 1
ATOM 634 N N . THR A 1 77 ? -4.469 -4.406 -15.586 1 93.5 77 THR A N 1
ATOM 635 C CA . THR A 1 77 ? -3.523 -5.516 -15.594 1 93.5 77 THR A CA 1
ATOM 636 C C . THR A 1 77 ? -3.844 -6.512 -14.484 1 93.5 77 THR A C 1
ATOM 638 O O . THR A 1 77 ? -4.48 -6.156 -13.492 1 93.5 77 THR A O 1
ATOM 641 N N . ILE A 1 78 ? -3.424 -7.703 -14.719 1 94.81 78 ILE A N 1
ATOM 642 C CA . ILE A 1 78 ? -3.572 -8.75 -13.711 1 94.81 78 ILE A CA 1
ATOM 643 C C . ILE A 1 78 ? -2.832 -8.344 -12.438 1 94.81 78 ILE A C 1
ATOM 645 O O . ILE A 1 78 ? -3.354 -8.508 -11.328 1 94.81 78 ILE A O 1
ATOM 649 N N . GLU A 1 79 ? -1.673 -7.75 -12.539 1 94.94 79 GLU A N 1
ATOM 650 C CA . GLU A 1 79 ? -0.896 -7.309 -11.391 1 94.94 79 GLU A CA 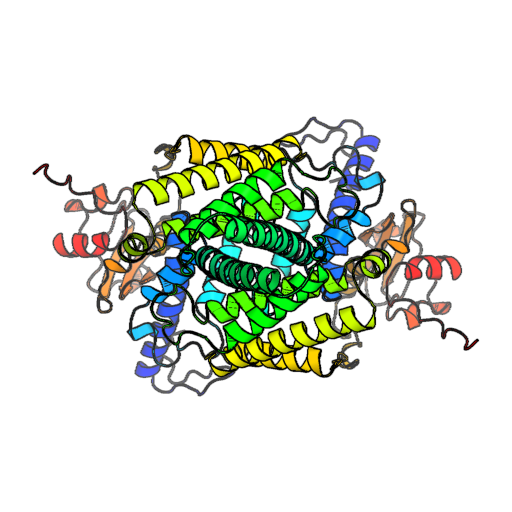1
ATOM 651 C C . GLU A 1 79 ? -1.675 -6.297 -10.555 1 94.94 79 GLU A C 1
ATOM 653 O O . GLU A 1 79 ? -1.731 -6.41 -9.328 1 94.94 79 GLU A O 1
ATOM 658 N N . TRP A 1 80 ? -2.238 -5.32 -11.203 1 95.62 80 TRP A N 1
ATOM 659 C CA . TRP A 1 80 ? -2.998 -4.293 -10.492 1 95.62 80 TRP A CA 1
ATOM 660 C C . TRP A 1 80 ? -4.191 -4.906 -9.766 1 95.62 80 TRP A C 1
ATOM 662 O O . TRP A 1 80 ? -4.492 -4.531 -8.633 1 95.62 80 TRP A O 1
ATOM 672 N N . SER A 1 81 ? -4.855 -5.836 -10.469 1 97 81 SER A N 1
ATOM 673 C CA . SER A 1 81 ? -6 -6.5 -9.852 1 97 81 SER A CA 1
ATOM 674 C C . SER A 1 81 ? -5.586 -7.289 -8.617 1 97 81 SER A C 1
ATOM 676 O O . SER A 1 81 ? -6.289 -7.273 -7.602 1 97 81 SER A O 1
ATOM 678 N N . ILE A 1 82 ? -4.488 -7.98 -8.727 1 97.06 82 ILE A N 1
ATOM 679 C CA . ILE A 1 82 ? -3.984 -8.766 -7.605 1 97.06 82 ILE A CA 1
ATOM 680 C C . ILE A 1 82 ? -3.705 -7.852 -6.414 1 97.06 82 ILE A C 1
ATOM 682 O O . ILE A 1 82 ? -4.086 -8.164 -5.281 1 97.06 82 ILE A O 1
ATOM 686 N N . ARG A 1 83 ? -3.086 -6.793 -6.629 1 95.62 83 ARG A N 1
ATOM 687 C CA . ARG A 1 83 ? -2.775 -5.848 -5.562 1 95.62 83 ARG A CA 1
ATOM 688 C C . ARG A 1 83 ? -4.051 -5.285 -4.941 1 95.62 83 ARG A C 1
ATOM 690 O O . ARG A 1 83 ? -4.133 -5.117 -3.723 1 95.62 83 ARG A O 1
ATOM 697 N N . ALA A 1 84 ? -5.031 -4.984 -5.762 1 96.5 84 ALA A N 1
ATOM 698 C CA . ALA A 1 84 ? -6.312 -4.484 -5.27 1 96.5 84 ALA A CA 1
ATOM 699 C C . ALA A 1 84 ? -7.02 -5.531 -4.414 1 96.5 84 ALA A C 1
ATOM 701 O O . ALA A 1 84 ? -7.574 -5.211 -3.359 1 96.5 84 ALA A O 1
ATOM 702 N N . ILE A 1 85 ? -6.996 -6.781 -4.895 1 97.25 85 ILE A N 1
ATOM 703 C CA . ILE A 1 85 ? -7.621 -7.875 -4.16 1 97.25 85 ILE A CA 1
ATOM 704 C C . ILE A 1 85 ? -6.906 -8.07 -2.824 1 97.25 85 ILE A C 1
ATOM 706 O O . ILE A 1 85 ? -7.551 -8.195 -1.78 1 97.25 85 ILE A O 1
ATOM 710 N N . PHE A 1 86 ? -5.609 -8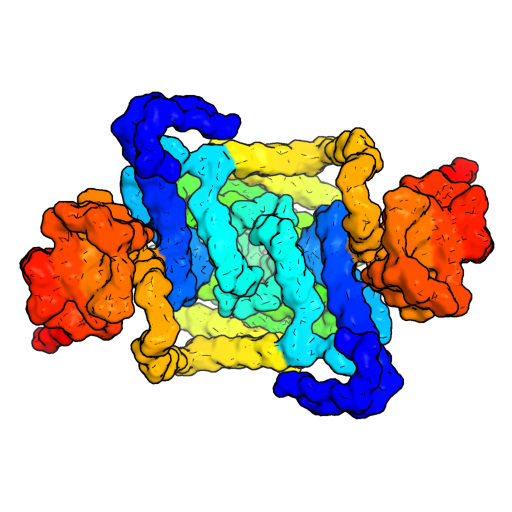.078 -2.842 1 96.06 86 PHE A N 1
ATOM 711 C CA . PHE A 1 86 ? -4.793 -8.25 -1.646 1 96.06 86 PHE A CA 1
ATOM 712 C C . PHE A 1 86 ? -5.125 -7.18 -0.609 1 96.06 86 PHE A C 1
ATOM 714 O O . PHE A 1 86 ? -5.379 -7.496 0.555 1 96.06 86 PHE A O 1
ATOM 721 N N . MET A 1 87 ? -5.164 -6.02 -1.086 1 93.75 87 MET A N 1
ATOM 722 C CA . MET A 1 87 ? -5.41 -4.891 -0.194 1 93.75 87 MET A CA 1
ATOM 723 C C . MET A 1 87 ? -6.84 -4.914 0.333 1 93.75 87 MET A C 1
ATOM 725 O O . MET A 1 87 ? -7.094 -4.531 1.476 1 93.75 87 MET A O 1
ATOM 729 N N . HIS A 1 88 ? -7.711 -5.305 -0.495 1 94.19 88 HIS A N 1
ATOM 730 C CA . HIS A 1 88 ? -9.109 -5.383 -0.08 1 94.19 88 HIS A CA 1
ATOM 731 C C . HIS A 1 88 ? -9.273 -6.312 1.118 1 94.19 88 HIS A C 1
ATOM 733 O O . HIS A 1 88 ? -9.984 -5.984 2.07 1 94.19 88 HIS A O 1
ATOM 739 N N . TYR A 1 89 ? -8.578 -7.398 1.111 1 93.81 89 TYR A N 1
ATOM 740 C CA . TYR A 1 89 ? -8.781 -8.414 2.139 1 93.81 89 TYR A CA 1
ATOM 741 C C . TYR A 1 89 ? -7.891 -8.156 3.348 1 93.81 89 TYR A C 1
ATOM 743 O O . TYR A 1 89 ? -8.289 -8.406 4.488 1 93.81 89 TYR A O 1
ATOM 751 N N . LEU A 1 90 ? -6.691 -7.605 3.092 1 92.5 90 LEU A N 1
ATOM 752 C CA . LEU A 1 90 ? -5.738 -7.551 4.195 1 92.5 90 LEU A CA 1
ATOM 753 C C . LEU A 1 90 ? -5.43 -6.105 4.574 1 92.5 90 LEU A C 1
ATOM 755 O O . LEU A 1 90 ? -4.84 -5.848 5.625 1 92.5 90 LEU A O 1
ATOM 759 N N . GLY A 1 91 ? -5.789 -5.215 3.775 1 91.62 91 GLY A N 1
ATOM 760 C CA . GLY A 1 91 ? -5.449 -3.824 4.031 1 91.62 91 GLY A CA 1
ATOM 761 C C . GLY A 1 91 ? -4.086 -3.432 3.49 1 91.62 91 GLY A C 1
ATOM 762 O O . GLY A 1 91 ? -3.584 -4.051 2.551 1 91.62 91 GLY A O 1
ATOM 763 N N . TRP A 1 92 ? -3.529 -2.365 4.043 1 91.25 92 TRP A N 1
ATOM 764 C CA . TRP A 1 92 ? -2.332 -1.757 3.471 1 91.25 92 TRP A CA 1
ATOM 765 C C . TRP A 1 92 ? -1.08 -2.523 3.885 1 91.25 92 TRP A C 1
ATOM 767 O O . TRP A 1 92 ? -0.056 -2.467 3.199 1 91.25 92 TRP A O 1
ATOM 777 N N . PHE A 1 93 ? -1.168 -3.234 5.027 1 93.62 93 PHE A N 1
ATOM 778 C CA . PHE A 1 93 ? 0.003 -3.9 5.586 1 93.62 93 PHE A CA 1
ATOM 779 C C . PHE A 1 93 ? 0.137 -5.316 5.035 1 93.62 93 PHE A C 1
ATOM 781 O O . PHE A 1 93 ? -0.784 -6.125 5.16 1 93.62 93 PHE A O 1
ATOM 788 N N . SER A 1 94 ? 1.302 -5.684 4.426 1 93 94 SER A N 1
ATOM 789 C CA . SER A 1 94 ? 1.522 -6.93 3.691 1 93 94 SER A CA 1
ATOM 790 C C . SER A 1 94 ? 1.844 -8.078 4.641 1 93 94 SER A C 1
ATOM 792 O O . SER A 1 94 ? 1.839 -9.242 4.234 1 93 94 SER A O 1
ATOM 794 N N . GLY A 1 95 ? 2.18 -7.781 5.863 1 93 95 GLY A N 1
ATOM 795 C CA . GLY A 1 95 ? 2.67 -8.797 6.785 1 93 95 GLY A CA 1
ATOM 796 C C . GLY A 1 95 ? 4.18 -8.781 6.938 1 93 95 GLY A C 1
ATOM 797 O O . GLY A 1 95 ? 4.719 -9.383 7.871 1 93 95 GLY A O 1
ATOM 798 N N . GLU A 1 96 ? 4.855 -8.148 5.965 1 94.94 96 GLU A N 1
ATOM 799 C CA . GLU A 1 96 ? 6.301 -7.965 6.07 1 94.94 96 GLU A CA 1
ATOM 800 C C . GLU A 1 96 ? 6.648 -6.82 7.012 1 94.94 96 GLU A C 1
ATOM 802 O O . GLU A 1 96 ? 6.184 -5.691 6.828 1 94.94 96 GLU A O 1
ATOM 807 N N . PRO A 1 97 ? 7.477 -7.051 8.031 1 95.88 97 PRO A N 1
ATOM 808 C CA . PRO A 1 97 ? 7.785 -6.031 9.039 1 95.88 97 PRO A CA 1
ATOM 809 C C . PRO A 1 97 ? 8.25 -4.715 8.422 1 95.88 97 PRO A C 1
ATOM 811 O O . PRO A 1 97 ? 7.898 -3.641 8.914 1 95.88 97 PRO A O 1
ATOM 814 N N . ALA A 1 98 ? 9.031 -4.789 7.359 1 95.81 98 ALA A N 1
ATOM 815 C CA . ALA A 1 98 ? 9.516 -3.574 6.711 1 95.81 98 ALA A CA 1
ATOM 816 C C . ALA A 1 98 ? 8.359 -2.734 6.184 1 95.81 98 ALA A C 1
ATOM 818 O O . ALA A 1 98 ? 8.477 -1.511 6.074 1 95.81 98 ALA A O 1
ATOM 819 N N . ASP A 1 99 ? 7.262 -3.359 5.922 1 94.31 99 ASP A N 1
ATOM 820 C CA . ASP A 1 99 ? 6.105 -2.664 5.363 1 94.31 99 ASP A CA 1
ATOM 821 C C . ASP A 1 99 ? 5.258 -2.035 6.465 1 94.31 99 ASP A C 1
ATOM 823 O O . ASP A 1 99 ? 4.398 -1.195 6.191 1 94.31 99 ASP A O 1
ATOM 827 N N . LEU A 1 100 ? 5.496 -2.449 7.715 1 94.56 100 LEU A N 1
ATOM 828 C CA . LEU A 1 100 ? 4.785 -1.859 8.844 1 94.56 100 LEU A CA 1
ATOM 829 C C . LEU A 1 100 ? 5.316 -0.462 9.148 1 94.56 100 LEU A C 1
ATOM 831 O O . LEU A 1 100 ? 4.582 0.389 9.656 1 94.56 100 LEU A O 1
ATOM 835 N N . TYR A 1 101 ? 6.613 -0.242 8.82 1 91.94 101 TYR A N 1
ATOM 836 C CA . TYR A 1 101 ? 7.301 1.028 9.008 1 91.94 101 TYR A CA 1
ATOM 837 C C . TYR A 1 101 ? 8.031 1.451 7.738 1 91.94 101 TYR A C 1
ATOM 839 O O . TYR A 1 101 ? 9.258 1.555 7.723 1 91.94 101 TYR A O 1
ATOM 847 N N . PRO A 1 102 ? 7.234 1.736 6.734 1 94 102 PRO A N 1
ATOM 848 C CA . PRO A 1 102 ? 7.91 2.084 5.48 1 94 102 PRO A CA 1
ATOM 849 C C . PRO A 1 102 ? 8.711 3.381 5.582 1 94 102 PRO A C 1
ATOM 851 O O . PRO A 1 102 ? 8.258 4.344 6.211 1 94 102 PRO A O 1
ATOM 854 N N . ALA A 1 103 ? 9.914 3.371 5.031 1 93.12 103 ALA A N 1
ATOM 855 C CA . ALA A 1 103 ? 10.648 4.629 4.887 1 93.12 103 ALA A CA 1
ATOM 856 C C . ALA A 1 103 ? 9.961 5.551 3.885 1 93.12 103 ALA A C 1
ATOM 858 O O . ALA A 1 103 ? 9.32 5.086 2.938 1 93.12 103 ALA A O 1
ATOM 859 N N . THR A 1 104 ? 10.062 6.852 4.129 1 92.81 104 THR A N 1
ATOM 860 C CA . THR A 1 104 ? 9.555 7.805 3.154 1 92.81 104 THR A CA 1
ATOM 861 C C . THR A 1 104 ? 10.477 7.887 1.939 1 92.81 104 THR A C 1
ATOM 863 O O . THR A 1 104 ? 11.609 7.418 1.986 1 92.81 104 THR A O 1
ATOM 866 N N . HIS A 1 105 ? 10 8.445 0.873 1 93.5 105 HIS A N 1
ATOM 867 C CA . HIS A 1 105 ? 10.828 8.617 -0.312 1 93.5 105 HIS A CA 1
ATOM 868 C C . HIS A 1 105 ? 12.094 9.406 0.015 1 93.5 105 HIS A C 1
ATOM 870 O O . HIS A 1 105 ? 13.188 9.031 -0.417 1 93.5 105 HIS A O 1
ATOM 876 N N . SER A 1 106 ? 11.961 10.484 0.791 1 91.31 106 SER A N 1
ATOM 877 C CA . SER A 1 106 ? 13.109 11.32 1.144 1 91.31 106 SER A CA 1
ATOM 878 C C . SER A 1 106 ? 14.086 10.562 2.041 1 91.31 106 SER A C 1
ATOM 880 O O . SER A 1 106 ? 15.305 10.68 1.879 1 91.31 106 SER A O 1
ATOM 882 N N . THR A 1 107 ? 13.523 9.742 2.955 1 91.69 107 THR A N 1
ATOM 883 C CA . THR A 1 107 ? 14.352 8.93 3.834 1 91.69 107 THR A CA 1
ATOM 884 C C . THR A 1 107 ? 15.133 7.891 3.031 1 91.69 107 THR A C 1
ATOM 886 O O . THR A 1 107 ? 16.328 7.672 3.273 1 91.69 107 THR A O 1
ATOM 889 N N . ARG A 1 108 ? 14.477 7.281 2.082 1 94.94 108 ARG A N 1
ATOM 890 C CA . ARG A 1 108 ? 15.141 6.312 1.21 1 94.94 108 ARG A CA 1
ATOM 891 C C . ARG A 1 108 ? 16.281 6.969 0.431 1 94.94 108 ARG A C 1
ATOM 893 O O . ARG A 1 108 ? 17.375 6.422 0.358 1 94.94 108 ARG A O 1
ATOM 900 N N . GLY A 1 109 ? 15.945 8.156 -0.15 1 93.94 109 GLY A N 1
ATOM 901 C CA . GLY A 1 109 ? 16.969 8.867 -0.891 1 93.94 109 GLY A CA 1
ATOM 902 C C . GLY A 1 109 ? 18.172 9.227 -0.042 1 93.94 109 GLY A C 1
ATOM 903 O O . GLY A 1 109 ? 19.312 9 -0.449 1 93.94 109 GLY A O 1
ATOM 904 N N . LYS A 1 110 ? 17.938 9.734 1.149 1 91.06 110 LYS A N 1
ATOM 905 C CA . LYS A 1 110 ? 18.969 10.172 2.07 1 91.06 110 LYS A CA 1
ATOM 906 C C . LYS A 1 110 ? 19.891 9.016 2.455 1 91.06 110 LYS A C 1
ATOM 908 O O . LYS A 1 110 ? 21.109 9.109 2.32 1 91.06 110 LYS A O 1
ATOM 913 N N . TYR A 1 111 ? 19.312 7.949 2.867 1 92.62 111 TYR A N 1
ATOM 914 C CA . TYR A 1 111 ? 20.125 6.875 3.439 1 92.62 111 TYR A CA 1
ATOM 915 C C . TYR A 1 111 ? 20.688 5.977 2.348 1 92.62 111 TYR A C 1
ATOM 917 O O . TYR A 1 111 ? 21.719 5.32 2.547 1 92.62 111 TYR A O 1
ATOM 925 N N . LEU A 1 112 ? 20.031 5.93 1.174 1 95.56 112 LEU A N 1
ATOM 926 C CA . LEU A 1 112 ? 20.656 5.273 0.03 1 95.56 112 LEU A CA 1
ATOM 927 C C . LEU A 1 112 ? 21.969 5.969 -0.352 1 95.56 112 LEU A C 1
ATOM 929 O O . LEU A 1 112 ? 22.984 5.312 -0.576 1 95.56 112 LEU A O 1
ATOM 933 N N . LEU A 1 113 ? 21.875 7.285 -0.436 1 92.56 113 LEU A N 1
ATOM 934 C CA . LEU A 1 113 ? 23.078 8.047 -0.776 1 92.56 113 LEU A CA 1
ATOM 935 C C . LEU A 1 113 ? 24.156 7.867 0.285 1 92.56 113 LEU A C 1
ATOM 937 O O . LEU A 1 113 ? 25.344 7.801 -0.037 1 92.56 113 LEU A O 1
ATOM 941 N N . HIS A 1 114 ? 23.75 7.797 1.542 1 91.25 114 HIS A N 1
ATOM 942 C CA . HIS A 1 114 ? 24.703 7.531 2.613 1 91.25 114 HIS A CA 1
ATOM 943 C C . HIS A 1 114 ? 25.359 6.164 2.439 1 91.25 114 HIS A C 1
ATOM 945 O O . HIS A 1 114 ? 26.578 6.035 2.568 1 91.25 114 HIS A O 1
ATOM 951 N N . LEU A 1 115 ? 24.547 5.125 2.195 1 93.81 115 LEU A N 1
ATOM 952 C CA . LEU A 1 115 ? 25.062 3.775 1.971 1 93.81 115 LEU A CA 1
ATOM 953 C C . LEU A 1 115 ? 26.047 3.75 0.803 1 93.81 115 LEU A C 1
ATOM 955 O O . LEU A 1 115 ? 27.109 3.156 0.904 1 93.81 115 LEU A O 1
ATOM 959 N N . LEU A 1 116 ? 25.672 4.402 -0.281 1 93.75 116 LEU A N 1
ATOM 960 C CA . LEU A 1 116 ? 26.516 4.461 -1.474 1 93.75 116 LEU A CA 1
ATOM 961 C C . LEU A 1 116 ? 27.828 5.176 -1.179 1 93.75 116 LEU A C 1
ATOM 963 O O . LEU A 1 116 ? 28.891 4.785 -1.69 1 93.75 116 LEU A O 1
ATOM 967 N N . THR A 1 117 ? 27.75 6.199 -0.362 1 90.19 117 THR A N 1
ATOM 968 C CA . THR A 1 117 ? 28.953 6.934 0.03 1 90.19 117 THR A CA 1
ATOM 969 C C . THR A 1 117 ? 29.906 6.035 0.813 1 90.19 117 THR A C 1
ATOM 971 O O . THR A 1 117 ? 31.109 5.996 0.534 1 90.19 117 THR A O 1
ATOM 974 N N . GLN A 1 118 ? 29.375 5.344 1.744 1 89.5 118 GLN A N 1
ATOM 975 C CA . GLN A 1 118 ? 30.203 4.473 2.58 1 89.5 118 GLN A CA 1
ATOM 976 C C . GLN A 1 118 ? 30.844 3.361 1.753 1 89.5 118 GLN A C 1
ATOM 978 O O . GLN A 1 118 ? 32.031 3.043 1.937 1 89.5 118 GLN A O 1
ATOM 983 N N . ILE A 1 119 ? 30.094 2.793 0.872 1 90.5 119 ILE A N 1
ATOM 984 C CA . ILE A 1 119 ? 30.594 1.711 0.033 1 90.5 119 ILE A CA 1
ATOM 985 C C . ILE A 1 119 ? 31.688 2.244 -0.897 1 90.5 119 ILE A C 1
ATOM 987 O O . ILE A 1 119 ? 32.688 1.566 -1.149 1 90.5 119 ILE A O 1
ATOM 991 N N . SER A 1 120 ? 31.438 3.408 -1.438 1 86.94 120 SER A N 1
ATOM 992 C CA . SER A 1 120 ? 32.406 4.047 -2.301 1 86.94 120 SER A CA 1
ATOM 993 C C . SER A 1 120 ? 33.719 4.293 -1.558 1 86.94 120 SER A C 1
ATOM 995 O O . SER A 1 120 ? 34.812 4.074 -2.105 1 86.94 120 SER A O 1
ATOM 997 N N . TYR A 1 121 ? 33.656 4.719 -0.327 1 83.69 121 TYR A N 1
ATOM 998 C CA . TYR A 1 121 ? 34.812 4.961 0.497 1 83.69 121 TYR A CA 1
ATOM 999 C C . TYR A 1 121 ? 35.594 3.668 0.743 1 83.69 121 TYR A C 1
ATOM 1001 O O . TYR A 1 121 ? 36.812 3.652 0.703 1 83.69 121 TYR A O 1
ATOM 1009 N N . GLN A 1 122 ? 34.906 2.623 1.002 1 83.5 122 GLN A N 1
ATOM 1010 C CA . GLN A 1 122 ? 35.531 1.324 1.249 1 83.5 122 GLN A CA 1
ATOM 1011 C C . GLN A 1 122 ? 36.25 0.818 0.01 1 83.5 122 GLN A C 1
ATOM 1013 O O . GLN A 1 122 ? 37.312 0.212 0.117 1 83.5 122 GLN A O 1
ATOM 1018 N N . ALA A 1 123 ? 35.688 1.058 -1.119 1 81.88 123 ALA A N 1
ATOM 1019 C CA . ALA A 1 123 ? 36.281 0.61 -2.375 1 81.88 123 ALA A CA 1
ATOM 1020 C C . ALA A 1 123 ? 37.562 1.38 -2.676 1 81.88 123 ALA A C 1
ATOM 1022 O O . ALA A 1 123 ? 38.531 0.815 -3.205 1 81.88 123 ALA A O 1
ATOM 1023 N N . GLN A 1 124 ? 37.531 2.559 -2.424 1 74.56 124 GLN A N 1
ATOM 1024 C CA . GLN A 1 124 ? 38.719 3.393 -2.652 1 74.56 124 GLN A CA 1
ATOM 1025 C C . GLN A 1 124 ? 39.906 2.902 -1.827 1 74.56 124 GLN A C 1
ATOM 1027 O O . GLN A 1 124 ? 41.031 2.873 -2.316 1 74.56 124 GLN A O 1
ATOM 1032 N N . PHE A 1 125 ? 39.688 2.52 -0.682 1 68.31 125 PHE A N 1
ATOM 1033 C CA . PHE A 1 125 ? 40.75 2.121 0.216 1 68.31 125 PHE A CA 1
ATOM 1034 C C . PHE A 1 125 ? 41.188 0.693 -0.077 1 68.31 125 PHE A C 1
ATOM 1036 O O . PHE A 1 125 ? 42.375 0.344 0.14 1 68.31 125 PHE A O 1
ATOM 1043 N N . ALA A 1 126 ? 40.312 -0.19 -0.447 1 61.44 126 ALA A N 1
ATOM 1044 C CA . ALA A 1 126 ? 40.688 -1.56 -0.783 1 61.44 126 ALA A CA 1
ATOM 1045 C C . ALA A 1 126 ? 41.656 -1.589 -1.958 1 61.44 126 ALA A C 1
ATOM 1047 O O . ALA A 1 126 ? 42.5 -2.494 -2.062 1 61.44 126 ALA A O 1
ATOM 1048 N N . HIS A 1 127 ? 41.531 -0.782 -2.912 1 56.19 127 HIS A N 1
ATOM 1049 C CA . HIS A 1 127 ? 42.438 -0.759 -4.055 1 56.19 127 HIS A CA 1
ATOM 1050 C C . HIS A 1 127 ? 43.875 -0.483 -3.619 1 56.19 127 HIS A C 1
ATOM 1052 O O . HIS A 1 127 ? 44.844 -0.942 -4.258 1 56.19 127 HIS A O 1
ATOM 1058 N N . PHE A 1 128 ? 44.094 0.308 -2.584 1 48.94 128 PHE A N 1
ATOM 1059 C CA . PHE A 1 128 ? 45.469 0.598 -2.191 1 48.94 128 PHE A CA 1
ATOM 1060 C C . PHE A 1 128 ? 46.188 -0.67 -1.732 1 48.94 128 PHE A C 1
ATOM 1062 O O . PHE A 1 128 ? 47.406 -0.767 -1.822 1 48.94 128 PHE A O 1
ATOM 1069 N N . SER A 1 129 ? 45.5 -1.513 -1.137 1 44.59 129 SER A N 1
ATOM 1070 C CA . SER A 1 129 ? 46.25 -2.645 -0.596 1 44.59 129 SER A CA 1
ATOM 1071 C C . SER A 1 129 ? 46.5 -3.699 -1.667 1 44.59 129 SER A C 1
ATOM 1073 O O . SER A 1 129 ? 47.5 -4.422 -1.607 1 44.59 129 SER A O 1
ATOM 1075 N N . ARG A 1 130 ? 45.688 -4.582 -2.141 1 45.78 130 ARG A N 1
ATOM 1076 C CA . ARG A 1 130 ? 45.938 -5.82 -2.865 1 45.78 130 ARG A CA 1
ATOM 1077 C C . ARG A 1 130 ? 45.844 -5.605 -4.371 1 45.78 130 ARG A C 1
ATOM 1079 O O . ARG A 1 130 ? 45.188 -4.672 -4.824 1 45.78 130 ARG A O 1
ATOM 1086 N N . ASP A 1 131 ? 46.781 -6.289 -5.227 1 40.5 131 ASP A N 1
ATOM 1087 C CA . ASP A 1 131 ? 46.625 -6.703 -6.617 1 40.5 131 ASP A CA 1
ATOM 1088 C C . ASP A 1 131 ? 45.156 -7.055 -6.906 1 40.5 131 ASP A C 1
ATOM 1090 O O . ASP A 1 131 ? 44.781 -8.219 -6.801 1 40.5 131 ASP A O 1
ATOM 1094 N N . VAL A 1 132 ? 44.312 -6.414 -6.402 1 42.41 132 VAL A N 1
ATOM 1095 C CA . VAL A 1 132 ? 42.906 -6.82 -6.398 1 42.41 132 VAL A CA 1
ATOM 1096 C C . VAL A 1 132 ? 42.438 -7 -7.836 1 42.41 132 VAL A C 1
ATOM 1098 O O . VAL A 1 132 ? 42.562 -6.094 -8.664 1 42.41 132 VAL A O 1
ATOM 1101 N N . ASN A 1 133 ? 42.438 -8.102 -8.352 1 40.81 133 ASN A N 1
ATOM 1102 C CA . ASN A 1 133 ? 41.75 -8.523 -9.57 1 40.81 133 ASN A CA 1
ATOM 1103 C C . ASN A 1 133 ? 40.5 -7.719 -9.82 1 40.81 133 ASN A C 1
ATOM 1105 O O . ASN A 1 133 ? 39.781 -7.379 -8.875 1 40.81 133 ASN A O 1
ATOM 1109 N N . ARG A 1 134 ? 40.5 -6.809 -10.797 1 46.91 134 ARG A N 1
ATOM 1110 C CA . ARG A 1 134 ? 39.469 -5.957 -11.414 1 46.91 134 ARG A CA 1
ATOM 1111 C C . ARG A 1 134 ? 38.062 -6.508 -11.172 1 46.91 134 ARG A C 1
ATOM 1113 O O . ARG A 1 134 ? 37.094 -5.797 -11.336 1 46.91 134 ARG A O 1
ATOM 1120 N N . ASP A 1 135 ? 37.844 -7.762 -11.133 1 50.12 135 ASP A N 1
ATOM 1121 C CA . ASP A 1 135 ? 36.469 -8.312 -11.148 1 50.12 135 ASP A CA 1
ATOM 1122 C C . ASP A 1 135 ? 35.906 -8.359 -9.742 1 50.12 135 ASP A C 1
ATOM 1124 O O . ASP A 1 135 ? 36.156 -9.297 -8.984 1 50.12 135 ASP A O 1
ATOM 1128 N N . ARG A 1 136 ? 35.75 -7.113 -9.109 1 56.62 136 ARG A N 1
ATOM 1129 C CA . ARG A 1 136 ? 35.094 -7.242 -7.809 1 56.62 136 ARG A CA 1
ATOM 1130 C C . ARG A 1 136 ? 33.781 -7.965 -7.934 1 56.62 136 ARG A C 1
ATOM 1132 O O . ARG A 1 136 ? 32.812 -7.406 -8.453 1 56.62 136 ARG A O 1
ATOM 1139 N N . PRO A 1 137 ? 33.781 -9.211 -7.363 1 71.5 137 PRO A N 1
ATOM 1140 C CA . PRO A 1 137 ? 32.594 -10.055 -7.527 1 71.5 137 PRO A CA 1
ATOM 1141 C C . PRO A 1 137 ? 31.438 -9.602 -6.664 1 71.5 137 PRO A C 1
ATOM 1143 O O . PRO A 1 137 ? 31.625 -8.969 -5.625 1 71.5 137 PRO A O 1
ATOM 1146 N N . ILE A 1 138 ? 30.328 -9.445 -7.148 1 83.44 138 ILE A N 1
ATOM 1147 C CA . ILE A 1 138 ? 29.062 -9.148 -6.484 1 83.44 138 ILE A CA 1
ATOM 1148 C C . ILE A 1 138 ? 29.094 -9.68 -5.055 1 83.44 138 ILE A C 1
ATOM 1150 O O . ILE A 1 138 ? 28.469 -9.102 -4.16 1 83.44 138 ILE A O 1
ATOM 1154 N N . GLY A 1 139 ? 30 -10.641 -4.777 1 86.38 139 GLY A N 1
ATOM 1155 C CA . GLY A 1 139 ? 30.141 -11.188 -3.438 1 86.38 139 GLY A CA 1
ATOM 1156 C C . GLY A 1 139 ? 30.781 -10.211 -2.461 1 86.38 139 GLY A C 1
ATOM 1157 O O . GLY A 1 139 ? 30.344 -10.117 -1.308 1 86.38 139 GLY A O 1
ATOM 1158 N N . ASP A 1 140 ? 31.812 -9.461 -2.879 1 88 140 ASP A N 1
ATOM 1159 C CA . ASP A 1 140 ? 32.438 -8.453 -2.037 1 88 140 ASP A CA 1
ATOM 1160 C C . ASP A 1 140 ? 31.484 -7.312 -1.709 1 88 140 ASP A C 1
ATOM 1162 O O . ASP A 1 140 ? 31.5 -6.789 -0.594 1 88 140 ASP A O 1
ATOM 1166 N N . ILE A 1 141 ? 30.734 -6.984 -2.643 1 91.06 141 ILE A N 1
ATOM 1167 C CA . ILE A 1 141 ? 29.781 -5.902 -2.443 1 91.06 141 ILE A CA 1
ATOM 1168 C C . ILE A 1 141 ? 28.734 -6.324 -1.422 1 91.06 141 ILE A C 1
ATOM 1170 O O . ILE A 1 141 ? 28.344 -5.535 -0.555 1 91.06 141 ILE A O 1
ATOM 1174 N N . ILE A 1 142 ? 28.25 -7.57 -1.543 1 93.56 142 ILE A N 1
ATOM 1175 C CA . ILE A 1 142 ? 27.266 -8.094 -0.602 1 93.56 142 ILE A CA 1
ATOM 1176 C C . ILE A 1 142 ? 27.828 -8.023 0.818 1 93.56 142 ILE A C 1
ATOM 1178 O O . ILE A 1 142 ? 27.156 -7.535 1.731 1 93.56 142 ILE A O 1
ATOM 1182 N N . ARG A 1 143 ? 29.047 -8.445 0.986 1 92.5 143 ARG A N 1
ATOM 1183 C CA . ARG A 1 143 ? 29.688 -8.422 2.293 1 92.5 143 ARG A CA 1
ATOM 1184 C C . ARG A 1 143 ? 29.812 -6.992 2.814 1 92.5 143 ARG A C 1
ATOM 1186 O O . ARG A 1 143 ? 29.547 -6.727 3.988 1 92.5 143 ARG A O 1
ATOM 1193 N N . ASN A 1 144 ? 30.234 -6.066 1.959 1 93.44 144 ASN A N 1
ATOM 1194 C CA . ASN A 1 144 ? 30.422 -4.672 2.348 1 93.44 144 ASN A CA 1
ATOM 1195 C C . ASN A 1 144 ? 29.094 -4.02 2.729 1 93.44 144 ASN A C 1
ATOM 1197 O O . ASN A 1 144 ? 29.031 -3.223 3.666 1 93.44 144 ASN A O 1
ATOM 1201 N N . VAL A 1 145 ? 28.062 -4.336 1.972 1 95.81 145 VAL A N 1
ATOM 1202 C CA . VAL A 1 145 ? 26.75 -3.773 2.246 1 95.81 145 VAL A CA 1
ATOM 1203 C C . VAL A 1 145 ? 26.25 -4.258 3.607 1 95.81 145 VAL A C 1
ATOM 1205 O O . VAL A 1 145 ? 25.781 -3.461 4.418 1 95.81 145 VAL A O 1
ATOM 1208 N N . ILE A 1 146 ? 26.375 -5.562 3.855 1 96.06 146 ILE A N 1
ATOM 1209 C CA . ILE A 1 146 ? 25.922 -6.133 5.121 1 96.06 146 ILE A CA 1
ATOM 1210 C C . ILE A 1 146 ? 26.688 -5.488 6.277 1 96.06 146 ILE A C 1
ATOM 1212 O O . ILE A 1 146 ? 26.094 -5.078 7.27 1 96.06 146 ILE A O 1
ATOM 1216 N N . THR A 1 147 ? 27.984 -5.367 6.121 1 94.88 147 THR A N 1
ATOM 1217 C CA . THR A 1 147 ? 28.812 -4.762 7.148 1 94.88 147 THR A CA 1
ATOM 1218 C C . THR A 1 147 ? 28.422 -3.305 7.375 1 94.88 147 THR A C 1
ATOM 1220 O O . THR A 1 147 ? 28.359 -2.846 8.516 1 94.88 147 THR A O 1
ATOM 1223 N N . THR A 1 148 ? 28.203 -2.596 6.34 1 95.12 148 THR A N 1
ATOM 1224 C CA . THR A 1 148 ? 27.859 -1.185 6.438 1 95.12 148 THR A CA 1
ATOM 1225 C C . THR A 1 148 ? 26.5 -1.015 7.113 1 95.12 148 THR A C 1
ATOM 1227 O O . THR A 1 148 ? 26.312 -0.107 7.926 1 95.12 148 THR A O 1
ATOM 1230 N N . LEU A 1 149 ? 25.5 -1.824 6.75 1 95.81 149 LEU A N 1
ATOM 1231 C CA . LEU A 1 149 ? 24.203 -1.764 7.391 1 95.81 149 LEU A CA 1
ATOM 1232 C C . LEU A 1 149 ? 24.312 -1.999 8.891 1 95.81 149 LEU A C 1
ATOM 1234 O O . LEU A 1 149 ? 23.656 -1.325 9.688 1 95.81 149 LEU A O 1
ATOM 1238 N N . LYS A 1 150 ? 25.203 -2.961 9.273 1 93.94 150 LYS A N 1
ATOM 1239 C CA . LYS A 1 150 ? 25.453 -3.219 10.688 1 93.94 150 LYS A CA 1
ATOM 1240 C C . LYS A 1 150 ? 26.047 -1.991 11.375 1 93.94 150 LYS A C 1
ATOM 1242 O O . LYS A 1 150 ? 25.641 -1.635 12.477 1 93.94 150 LYS A O 1
ATOM 1247 N N . GLN A 1 151 ? 26.922 -1.338 10.719 1 92.69 151 GLN A N 1
ATOM 1248 C CA . GLN A 1 151 ? 27.578 -0.15 11.266 1 92.69 151 GLN A CA 1
ATOM 1249 C C . GLN A 1 151 ? 26.578 1.001 11.406 1 92.69 151 GLN A C 1
ATOM 1251 O O . GLN A 1 151 ? 26.625 1.755 12.375 1 92.69 151 GLN A O 1
ATOM 1256 N N . MET A 1 152 ? 25.734 1.119 10.398 1 90.19 152 MET A N 1
ATOM 1257 C CA . MET A 1 152 ? 24.719 2.17 10.414 1 90.19 152 MET A CA 1
ATOM 1258 C C . MET A 1 152 ? 23.797 2.012 11.625 1 90.19 152 MET A C 1
ATOM 1260 O O . MET A 1 152 ? 23.312 3.002 12.172 1 90.19 152 MET A O 1
ATOM 1264 N N . LEU A 1 153 ? 23.516 0.838 11.969 1 86.62 153 LEU A N 1
ATOM 1265 C CA . LEU A 1 153 ? 22.656 0.572 13.117 1 86.62 153 LEU A CA 1
ATOM 1266 C C . LEU A 1 153 ? 23.312 1.038 14.406 1 86.62 153 LEU A C 1
ATOM 1268 O O . LEU A 1 153 ? 22.641 1.482 15.336 1 86.62 153 LEU A O 1
ATOM 1272 N N . TYR A 1 154 ? 24.609 0.967 14.461 1 82.38 154 TYR A N 1
ATOM 1273 C CA . TYR A 1 154 ? 25.359 1.359 15.656 1 82.38 154 TYR A CA 1
ATOM 1274 C C . TYR A 1 154 ? 25.547 2.871 15.703 1 82.38 154 TYR A C 1
ATOM 1276 O O . TYR A 1 154 ? 25.594 3.461 16.781 1 82.38 154 TYR A O 1
ATOM 1284 N N . ASP A 1 155 ? 25.656 3.557 14.469 1 73.69 155 ASP A N 1
ATOM 1285 C CA . ASP A 1 155 ? 25.906 4.992 14.375 1 73.69 155 ASP A CA 1
ATOM 1286 C C . ASP A 1 155 ? 24.609 5.777 14.328 1 73.69 155 ASP A C 1
ATOM 1288 O O . ASP A 1 155 ? 24.547 6.879 13.773 1 73.69 155 ASP A O 1
ATOM 1292 N N . LEU A 1 156 ? 23.641 5.27 14.75 1 62.31 156 LEU A N 1
ATOM 1293 C CA . LEU A 1 156 ? 22.328 5.91 14.656 1 62.31 156 LEU A CA 1
ATOM 1294 C C . LEU A 1 156 ? 22.344 7.277 15.336 1 62.31 156 LEU A C 1
ATOM 1296 O O . LEU A 1 156 ? 22.688 7.391 16.516 1 62.31 156 LEU A O 1
ATOM 1300 N N . PRO A 1 157 ? 22.344 8.297 14.305 1 54.25 157 PRO A N 1
ATOM 1301 C CA . PRO A 1 157 ? 22.25 9.586 14.992 1 54.25 157 PRO A CA 1
ATOM 1302 C C . PRO A 1 157 ? 21.016 9.695 15.875 1 54.25 157 PRO A C 1
ATOM 1304 O O . PRO A 1 157 ? 19.969 9.141 15.531 1 54.25 157 PRO A O 1
ATOM 1307 N N . VAL A 1 158 ? 21.25 10.07 17.062 1 44.38 158 VAL A N 1
ATOM 1308 C CA . VAL A 1 158 ? 20.188 10.367 18.031 1 44.38 158 VAL A CA 1
ATOM 1309 C C . VAL A 1 158 ? 19.266 11.438 17.469 1 44.38 158 VAL A C 1
ATOM 1311 O O . VAL A 1 158 ? 18.141 11.609 17.938 1 44.38 158 VAL A O 1
ATOM 1314 N N . ASP A 1 159 ? 19.734 12.25 16.5 1 43.72 159 ASP A N 1
ATOM 1315 C CA . ASP A 1 159 ? 18.922 13.422 16.203 1 43.72 159 ASP A CA 1
ATOM 1316 C C . ASP A 1 159 ? 17.75 13.07 15.297 1 43.72 159 ASP A C 1
ATOM 1318 O O . ASP A 1 159 ? 17.922 12.938 14.086 1 43.72 159 ASP A O 1
ATOM 1322 N N . LEU A 1 160 ? 16.75 12.594 15.836 1 45.53 160 LEU A N 1
ATOM 1323 C CA . LEU A 1 160 ? 15.422 12.227 15.375 1 45.53 160 LEU A CA 1
ATOM 1324 C C . LEU A 1 160 ? 14.68 13.445 14.828 1 45.53 160 LEU A C 1
ATOM 1326 O O . LEU A 1 160 ? 13.57 13.32 14.305 1 45.53 160 LEU A O 1
ATOM 1330 N N . SER A 1 161 ? 15.242 14.711 15.078 1 45.34 161 SER A N 1
ATOM 1331 C CA . SER A 1 161 ? 14.43 15.922 15.031 1 45.34 161 SER A CA 1
ATOM 1332 C C . SER A 1 161 ? 14.055 16.281 13.602 1 45.34 161 SER A C 1
ATOM 1334 O O . SER A 1 161 ? 13.07 16.984 13.367 1 45.34 161 SER A O 1
ATOM 1336 N N . LYS A 1 162 ? 14.953 15.773 12.617 1 54.41 162 LYS A N 1
ATOM 1337 C CA . LYS A 1 162 ? 14.703 16.438 11.336 1 54.41 162 LYS A CA 1
ATOM 1338 C C . LYS A 1 162 ? 14 15.484 10.359 1 54.41 162 LYS A C 1
ATOM 1340 O O . LYS A 1 162 ? 13.641 15.883 9.25 1 54.41 162 LYS A O 1
ATOM 1345 N N . ASP A 1 163 ? 13.797 14.289 10.984 1 55.94 163 ASP A N 1
ATOM 1346 C CA . ASP A 1 163 ? 13.188 13.375 10.023 1 55.94 163 ASP A CA 1
ATOM 1347 C C . ASP A 1 163 ? 11.664 13.391 10.141 1 55.94 163 ASP A C 1
ATOM 1349 O O . ASP A 1 163 ? 11.117 13.703 11.203 1 55.94 163 ASP A O 1
ATOM 1353 N N . THR A 1 164 ? 11.109 13.203 9.039 1 64.19 164 THR A N 1
ATOM 1354 C CA . THR A 1 164 ? 9.672 13.305 8.852 1 64.19 164 THR A CA 1
ATOM 1355 C C . THR A 1 164 ? 8.961 12.102 9.453 1 64.19 164 THR A C 1
ATOM 1357 O O . THR A 1 164 ? 7.727 12.07 9.539 1 64.19 164 THR A O 1
ATOM 1360 N N . VAL A 1 165 ? 9.828 11.078 9.914 1 74.44 165 VAL A N 1
ATOM 1361 C CA . VAL A 1 165 ? 9.195 9.891 10.477 1 74.44 165 VAL A CA 1
ATOM 1362 C C . VAL A 1 165 ? 10.039 9.359 11.633 1 74.44 165 VAL A C 1
ATOM 1364 O O . VAL A 1 165 ? 11.227 9.68 11.742 1 74.44 165 VAL A O 1
ATOM 1367 N N . ALA A 1 166 ? 9.406 8.625 12.445 1 83.25 166 ALA A N 1
ATOM 1368 C CA . ALA A 1 166 ? 10.141 7.98 13.539 1 83.25 166 ALA A CA 1
ATOM 1369 C C . ALA A 1 166 ? 11.07 6.898 13.008 1 83.25 166 ALA A C 1
ATOM 1371 O O . ALA A 1 166 ? 10.75 6.215 12.031 1 83.25 166 ALA A O 1
ATOM 1372 N N . TYR A 1 167 ? 12.242 6.727 13.492 1 89.25 167 TYR A N 1
ATOM 1373 C CA . TYR A 1 167 ? 13.219 5.68 13.227 1 89.25 167 TYR A CA 1
ATOM 1374 C C . TYR A 1 167 ? 13.617 5.668 11.758 1 89.25 167 TYR A C 1
ATOM 1376 O O . TYR A 1 167 ? 13.609 4.617 11.109 1 89.25 167 TYR A O 1
ATOM 1384 N N . PRO A 1 168 ? 13.945 6.766 11.18 1 90.44 168 PRO A N 1
ATOM 1385 C CA . PRO A 1 168 ? 14.148 6.805 9.727 1 90.44 168 PRO A CA 1
ATOM 1386 C C . PRO A 1 168 ? 15.273 5.879 9.258 1 90.44 168 PRO A C 1
ATOM 1388 O O . PRO A 1 168 ? 15.125 5.176 8.258 1 90.44 168 PRO A O 1
ATOM 1391 N N . GLN A 1 169 ? 16.406 5.867 10 1 91.94 169 GLN A N 1
ATOM 1392 C CA . GLN A 1 169 ? 17.531 5.023 9.609 1 91.94 169 GLN A CA 1
ATOM 1393 C C . GLN A 1 169 ? 17.188 3.545 9.75 1 91.94 169 GLN A C 1
ATOM 1395 O O . GLN A 1 169 ? 17.531 2.738 8.875 1 91.94 169 GLN A O 1
ATOM 1400 N N . GLU A 1 170 ? 16.531 3.227 10.852 1 93.81 170 GLU A N 1
ATOM 1401 C CA . GLU A 1 170 ? 16.141 1.842 11.094 1 93.81 170 GLU A CA 1
ATOM 1402 C C . GLU A 1 170 ? 15.172 1.344 10.023 1 93.81 170 GLU A C 1
ATOM 1404 O O . GLU A 1 170 ? 15.281 0.202 9.57 1 93.81 170 GLU A O 1
ATOM 1409 N N . ARG A 1 171 ? 14.242 2.219 9.625 1 94.62 171 ARG A N 1
ATOM 1410 C CA . ARG A 1 171 ? 13.289 1.863 8.578 1 94.62 171 ARG A CA 1
ATOM 1411 C C . ARG A 1 171 ? 14 1.517 7.277 1 94.62 171 ARG A C 1
ATOM 1413 O O . ARG A 1 171 ? 13.68 0.517 6.633 1 94.62 171 ARG A O 1
ATOM 1420 N N . PHE A 1 172 ? 14.984 2.311 6.965 1 95.69 172 PHE A N 1
ATOM 1421 C CA . PHE A 1 172 ? 15.75 2.076 5.746 1 95.69 172 PHE A CA 1
ATOM 1422 C C . PHE A 1 172 ? 16.516 0.766 5.836 1 95.69 172 PHE A C 1
ATOM 1424 O O . PHE A 1 172 ? 16.5 -0.036 4.902 1 95.69 172 PHE A O 1
ATOM 1431 N N . ILE A 1 173 ? 17.188 0.559 6.957 1 96.75 173 ILE A N 1
ATOM 1432 C CA . ILE A 1 173 ? 17.984 -0.649 7.145 1 96.75 173 ILE A CA 1
ATOM 1433 C C . ILE A 1 173 ? 17.078 -1.879 7.059 1 96.75 173 ILE A C 1
ATOM 1435 O O . ILE A 1 173 ? 17.453 -2.885 6.445 1 96.75 173 ILE A O 1
ATOM 1439 N N . LEU A 1 174 ? 15.938 -1.79 7.652 1 97.38 174 LEU A N 1
ATOM 1440 C CA . LEU A 1 174 ? 15 -2.908 7.637 1 97.38 174 LEU A CA 1
ATOM 1441 C C . LEU A 1 174 ? 14.539 -3.211 6.215 1 97.38 174 LEU A C 1
ATOM 1443 O O . LEU A 1 174 ? 14.453 -4.375 5.82 1 97.38 174 LEU A O 1
ATOM 1447 N N . GLU A 1 175 ? 14.25 -2.227 5.414 1 97.75 175 GLU A N 1
ATOM 1448 C CA . GLU A 1 175 ? 13.844 -2.412 4.023 1 97.75 175 GLU A CA 1
ATOM 1449 C C . GLU A 1 175 ? 14.961 -3.039 3.199 1 97.75 175 GLU A C 1
ATOM 1451 O O . GLU A 1 175 ? 14.75 -4.043 2.518 1 97.75 175 GLU A O 1
ATOM 1456 N N . VAL A 1 176 ? 16.156 -2.465 3.311 1 98.25 176 VAL A N 1
ATOM 1457 C CA . VAL A 1 176 ? 17.281 -2.918 2.49 1 98.25 176 VAL A CA 1
ATOM 1458 C C . VAL A 1 176 ? 17.656 -4.352 2.869 1 98.25 176 VAL A C 1
ATOM 1460 O O . VAL A 1 176 ? 17.953 -5.172 1.999 1 98.25 176 VAL A O 1
ATOM 1463 N N . SER A 1 177 ? 17.656 -4.617 4.164 1 97.75 177 SER A N 1
ATOM 1464 C CA . SER A 1 177 ? 17.938 -5.984 4.594 1 97.75 177 SER A CA 1
ATOM 1465 C C . SER A 1 177 ? 16.906 -6.961 4.035 1 97.75 177 SER A C 1
ATOM 1467 O O . SER A 1 177 ? 17.25 -8.086 3.668 1 97.75 177 SER A O 1
ATOM 1469 N N . THR A 1 178 ? 15.664 -6.52 3.957 1 96.94 178 THR A N 1
ATOM 1470 C CA . THR A 1 178 ? 14.609 -7.344 3.381 1 96.94 178 THR A CA 1
ATOM 1471 C C . THR A 1 178 ? 14.859 -7.578 1.894 1 96.94 178 THR A C 1
ATOM 1473 O O . THR A 1 178 ? 14.688 -8.695 1.399 1 96.94 178 THR A O 1
ATOM 1476 N N . TRP A 1 179 ? 15.281 -6.586 1.198 1 96.69 179 TRP A N 1
ATOM 1477 C CA . TRP A 1 179 ? 15.547 -6.676 -0.234 1 96.69 179 TRP A CA 1
ATOM 1478 C C . TRP A 1 179 ? 16.688 -7.637 -0.513 1 96.69 179 TRP A C 1
ATOM 1480 O O . TRP A 1 179 ? 16.578 -8.516 -1.373 1 96.69 179 TRP A O 1
ATOM 1490 N N . ILE A 1 180 ? 17.75 -7.477 0.218 1 96.31 180 ILE A N 1
ATOM 1491 C CA . ILE A 1 180 ? 18.938 -8.297 0.018 1 96.31 180 ILE A CA 1
ATOM 1492 C C . ILE A 1 180 ? 18.625 -9.75 0.354 1 96.31 180 ILE A C 1
ATOM 1494 O O . ILE A 1 180 ? 19 -10.664 -0.388 1 96.31 180 ILE A O 1
ATOM 1498 N N . LEU A 1 181 ? 17.938 -9.938 1.45 1 95.44 181 LEU A N 1
ATOM 1499 C CA . LEU A 1 181 ? 17.562 -11.297 1.838 1 95.44 181 LEU A CA 1
ATOM 1500 C C . LEU A 1 181 ? 16.719 -11.953 0.751 1 95.44 181 LEU A C 1
ATOM 1502 O O . LEU A 1 181 ? 16.938 -13.117 0.413 1 95.44 181 LEU A O 1
ATOM 1506 N N . SER A 1 182 ? 15.758 -11.227 0.23 1 93.25 182 SER A N 1
ATOM 1507 C CA . SER A 1 182 ? 14.898 -11.75 -0.826 1 93.25 182 SER A CA 1
ATOM 1508 C C . SER A 1 182 ? 15.703 -12.117 -2.066 1 93.25 182 SER A C 1
ATOM 1510 O O . SER A 1 182 ? 15.469 -13.164 -2.678 1 93.25 182 SER A O 1
ATOM 1512 N N . TYR A 1 183 ? 16.656 -11.312 -2.426 1 92.06 183 TYR A N 1
ATOM 1513 C CA . TYR A 1 183 ? 17.516 -11.586 -3.572 1 92.06 183 TYR A CA 1
ATOM 1514 C C . TYR A 1 183 ? 18.344 -12.836 -3.34 1 92.06 183 TYR A C 1
ATOM 1516 O O . TYR A 1 183 ? 18.469 -13.688 -4.227 1 92.06 183 TYR A O 1
ATOM 1524 N N . LEU A 1 184 ? 18.906 -12.961 -2.17 1 91.94 184 LEU A N 1
ATOM 1525 C CA . LEU A 1 184 ? 19.75 -14.109 -1.842 1 91.94 184 LEU A CA 1
ATOM 1526 C C . LEU A 1 184 ? 18.953 -15.406 -1.907 1 91.94 184 LEU A C 1
ATOM 1528 O O . LEU A 1 184 ? 19.484 -16.438 -2.322 1 91.94 184 LEU A O 1
ATOM 1532 N N . ARG A 1 185 ? 17.734 -15.328 -1.597 1 89.44 185 ARG A N 1
ATOM 1533 C CA . ARG A 1 185 ? 16.922 -16.547 -1.488 1 89.44 185 ARG A CA 1
ATOM 1534 C C . ARG A 1 185 ? 16.281 -16.891 -2.826 1 89.44 185 ARG A C 1
ATOM 1536 O O . ARG A 1 185 ? 16.016 -18.062 -3.098 1 89.44 185 ARG A O 1
ATOM 1543 N N . LYS A 1 186 ? 15.992 -16.016 -3.717 1 82.88 186 LYS A N 1
ATOM 1544 C CA . LYS A 1 186 ? 15.211 -16.25 -4.93 1 82.88 186 LYS A CA 1
ATOM 1545 C C . LYS A 1 186 ? 16.125 -16.516 -6.125 1 82.88 186 LYS A C 1
ATOM 1547 O O . LYS A 1 186 ? 15.688 -17.094 -7.125 1 82.88 186 LYS A O 1
ATOM 1552 N N . LYS A 1 187 ? 17.25 -16.125 -6.051 1 70.25 187 LYS A N 1
ATOM 1553 C CA . LYS A 1 187 ? 18.172 -16.375 -7.164 1 70.25 187 LYS A CA 1
ATOM 1554 C C . LYS A 1 187 ? 18.469 -17.859 -7.32 1 70.25 187 LYS A C 1
ATOM 1556 O O . LYS A 1 187 ? 18.609 -18.578 -6.324 1 70.25 187 LYS A O 1
ATOM 1561 N N . ASP A 1 188 ? 18.484 -18.188 -8.539 1 72.75 188 ASP A N 1
ATOM 1562 C CA . ASP A 1 188 ? 18.734 -19.578 -8.875 1 72.75 188 ASP A CA 1
ATOM 1563 C C . ASP A 1 188 ? 20.078 -20.047 -8.328 1 72.75 188 ASP A C 1
ATOM 1565 O O . ASP A 1 188 ? 21.078 -19.312 -8.422 1 72.75 188 ASP A O 1
ATOM 1569 N N . GLU A 1 189 ? 20.047 -21.203 -7.824 1 71 189 GLU A N 1
ATOM 1570 C CA . GLU A 1 189 ? 21.234 -21.766 -7.176 1 71 189 GLU A CA 1
ATOM 1571 C C . GLU A 1 189 ? 22.391 -21.891 -8.164 1 71 189 GLU A C 1
ATOM 1573 O O . GLU A 1 189 ? 23.547 -21.688 -7.801 1 71 189 GLU A O 1
ATOM 1578 N N . LYS A 1 190 ? 22.078 -22.25 -9.383 1 76.88 190 LYS A N 1
ATOM 1579 C CA . LYS A 1 190 ? 23.125 -22.406 -10.391 1 76.88 190 LYS A CA 1
ATOM 1580 C C . LYS A 1 190 ? 23.844 -21.078 -10.664 1 76.88 190 LYS A C 1
ATOM 1582 O O . LYS A 1 190 ? 25.047 -21.047 -10.875 1 76.88 190 LYS A O 1
ATOM 1587 N N . GLU A 1 191 ? 23.094 -19.969 -10.578 1 75.38 191 GLU A N 1
ATOM 1588 C CA . GLU A 1 191 ? 23.656 -18.641 -10.797 1 75.38 191 GLU A CA 1
ATOM 1589 C C . GLU A 1 191 ? 24.547 -18.234 -9.633 1 75.38 191 GLU A C 1
ATOM 1591 O O . GLU A 1 191 ? 25.562 -17.547 -9.828 1 75.38 191 GLU A O 1
ATOM 1596 N N . TRP A 1 192 ? 24.234 -18.719 -8.477 1 79.69 192 TRP A N 1
ATOM 1597 C CA . TRP A 1 192 ? 25 -18.375 -7.285 1 79.69 192 TRP A CA 1
ATOM 1598 C C . TRP A 1 192 ? 26.344 -19.078 -7.289 1 79.69 192 TRP A C 1
ATOM 1600 O O . TRP A 1 192 ? 27.328 -18.547 -6.781 1 79.69 192 TRP A O 1
ATOM 1610 N N . GLU A 1 193 ? 26.375 -20.281 -7.871 1 80 193 GLU A N 1
ATOM 1611 C CA . GLU A 1 193 ? 27.594 -21.078 -7.863 1 80 193 GLU A CA 1
ATOM 1612 C C . GLU A 1 193 ? 28.734 -20.344 -8.555 1 80 193 GLU A C 1
ATOM 1614 O O . GLU A 1 193 ? 29.906 -20.547 -8.211 1 80 193 GLU A O 1
ATOM 1619 N N . GLU A 1 194 ? 28.375 -19.453 -9.406 1 77.19 194 GLU A N 1
ATOM 1620 C CA . GLU A 1 194 ? 29.391 -18.688 -10.141 1 77.19 194 GLU A CA 1
ATOM 1621 C C . GLU A 1 194 ? 29.875 -17.5 -9.32 1 77.19 194 GLU A C 1
ATOM 1623 O O . GLU A 1 194 ? 30.938 -16.938 -9.609 1 77.19 194 GLU A O 1
ATOM 1628 N N . ILE A 1 195 ? 29.156 -17.219 -8.312 1 78.12 195 ILE A N 1
ATOM 1629 C CA . ILE A 1 195 ? 29.406 -15.984 -7.57 1 78.12 195 ILE A CA 1
ATOM 1630 C C . ILE A 1 195 ? 30.016 -16.312 -6.207 1 78.12 195 ILE A C 1
ATOM 1632 O O . ILE A 1 195 ? 30.906 -15.609 -5.73 1 78.12 195 ILE A O 1
ATOM 1636 N N . ALA A 1 196 ? 29.5 -17.391 -5.551 1 84.56 196 ALA A N 1
ATOM 1637 C CA . ALA A 1 196 ? 29.906 -17.703 -4.18 1 84.56 196 ALA A CA 1
ATOM 1638 C C . ALA A 1 196 ? 29.672 -19.172 -3.861 1 84.56 196 ALA A C 1
ATOM 1640 O O . ALA A 1 196 ? 28.859 -19.828 -4.5 1 84.56 196 ALA A O 1
ATOM 1641 N N . THR A 1 197 ? 30.406 -19.641 -2.92 1 88.75 197 THR A N 1
ATOM 1642 C CA . THR A 1 197 ? 30.172 -20.984 -2.396 1 88.75 197 THR A CA 1
ATOM 1643 C C . THR A 1 197 ? 28.891 -21.016 -1.573 1 88.75 197 THR A C 1
ATOM 1645 O O . THR A 1 197 ? 28.391 -19.984 -1.127 1 88.75 197 THR A O 1
ATOM 1648 N N . ALA A 1 198 ? 28.344 -22.219 -1.403 1 88.19 198 ALA A N 1
ATOM 1649 C CA . ALA A 1 198 ? 27.141 -22.391 -0.599 1 88.19 198 ALA A CA 1
ATOM 1650 C C . ALA A 1 198 ? 27.344 -21.891 0.827 1 88.19 198 ALA A C 1
ATOM 1652 O O . ALA A 1 198 ? 26.438 -21.312 1.431 1 88.19 198 ALA A O 1
ATOM 1653 N N . THR A 1 199 ? 28.562 -22.109 1.335 1 91.81 199 THR A N 1
ATOM 1654 C CA . THR A 1 199 ? 28.891 -21.688 2.693 1 91.81 199 THR A CA 1
ATOM 1655 C C . THR A 1 199 ? 28.922 -20.172 2.803 1 91.81 199 THR A C 1
ATOM 1657 O O . THR A 1 199 ? 28.453 -19.609 3.793 1 91.81 199 THR A O 1
ATOM 1660 N N . GLU A 1 200 ? 29.422 -19.484 1.821 1 90.31 200 GLU A N 1
ATOM 1661 C CA . GLU A 1 200 ? 29.469 -18.031 1.808 1 90.31 200 GLU A CA 1
ATOM 1662 C C . GLU A 1 200 ? 28.078 -17.422 1.729 1 90.31 200 GLU A C 1
ATOM 1664 O O . GLU A 1 200 ? 27.75 -16.484 2.461 1 90.31 200 GLU A O 1
ATOM 1669 N N . LYS A 1 201 ? 27.359 -17.984 0.859 1 91.44 201 LYS A N 1
ATOM 1670 C CA . LYS A 1 201 ? 25.984 -17.5 0.708 1 91.44 201 LYS A CA 1
ATOM 1671 C C . LYS A 1 201 ? 25.203 -17.656 2.01 1 91.44 201 LYS A C 1
ATOM 1673 O O . LYS A 1 201 ? 24.453 -16.75 2.406 1 91.44 201 LYS A O 1
ATOM 1678 N N . GLN A 1 202 ? 25.344 -18.797 2.629 1 93.31 202 GLN A N 1
ATOM 1679 C CA . GLN A 1 202 ? 24.672 -19.047 3.895 1 93.31 202 GLN A CA 1
ATOM 1680 C C . GLN A 1 202 ? 25.125 -18.062 4.965 1 93.31 202 GLN A C 1
ATOM 1682 O O . GLN A 1 202 ? 24.312 -17.625 5.789 1 93.31 202 GLN A O 1
ATOM 1687 N N . LYS A 1 203 ? 26.344 -17.781 5 1 95.12 203 LYS A N 1
ATOM 1688 C CA . LYS A 1 203 ? 26.859 -16.797 5.949 1 95.12 203 LYS A CA 1
ATOM 1689 C C . LYS A 1 203 ? 26.234 -15.43 5.715 1 95.12 203 LYS A C 1
ATOM 1691 O O . LYS A 1 203 ? 25.859 -14.742 6.668 1 95.12 203 LYS A O 1
ATOM 1696 N N . TRP A 1 204 ? 26.172 -15 4.402 1 94.88 204 TRP A N 1
ATOM 1697 C CA . TRP A 1 204 ? 25.547 -13.727 4.074 1 94.88 204 TRP A CA 1
ATOM 1698 C C . TRP A 1 204 ? 24.094 -13.688 4.551 1 94.88 204 TRP A C 1
ATOM 1700 O O . TRP A 1 204 ? 23.656 -12.688 5.113 1 94.88 204 TRP A O 1
ATOM 1710 N N . GLU A 1 205 ? 23.359 -14.75 4.305 1 94.81 205 GLU A N 1
ATOM 1711 C CA . GLU A 1 205 ? 21.969 -14.836 4.715 1 94.81 205 GLU A CA 1
ATOM 1712 C C . GLU A 1 205 ? 21.828 -14.719 6.23 1 94.81 205 GLU A C 1
ATOM 1714 O O . GLU A 1 205 ? 20.953 -14 6.727 1 94.81 205 GLU A O 1
ATOM 1719 N N . ASN A 1 206 ? 22.719 -15.406 6.918 1 95.94 206 ASN A N 1
ATOM 1720 C CA . ASN A 1 206 ? 22.672 -15.359 8.375 1 95.94 206 ASN A CA 1
ATOM 1721 C C . ASN A 1 206 ? 22.969 -13.961 8.898 1 95.94 206 ASN A C 1
ATOM 1723 O O . ASN A 1 206 ? 22.297 -13.484 9.82 1 95.94 206 ASN A O 1
ATOM 1727 N N . GLU A 1 207 ? 23.922 -13.32 8.336 1 96.94 207 GLU A N 1
ATOM 1728 C CA . GLU A 1 207 ? 24.328 -11.992 8.797 1 96.94 207 GLU A CA 1
ATOM 1729 C C . GLU A 1 207 ? 23.25 -10.953 8.508 1 96.94 207 GLU A C 1
ATOM 1731 O O . GLU A 1 207 ? 23 -10.062 9.32 1 96.94 207 GLU A O 1
ATOM 1736 N N . ILE A 1 208 ? 22.688 -11.055 7.371 1 97.12 208 ILE A N 1
ATOM 1737 C CA . ILE A 1 208 ? 21.641 -10.102 7.023 1 97.12 208 ILE A CA 1
ATOM 1738 C C . ILE A 1 208 ? 20.406 -10.336 7.902 1 97.12 208 ILE A C 1
ATOM 1740 O O . ILE A 1 208 ? 19.719 -9.383 8.281 1 97.12 208 ILE A O 1
ATOM 1744 N N . LEU A 1 209 ? 20.094 -11.594 8.211 1 96.5 209 LEU A N 1
ATOM 1745 C CA . LEU A 1 209 ? 19.016 -11.914 9.133 1 96.5 209 LEU A CA 1
ATOM 1746 C C . LEU A 1 209 ? 19.297 -11.328 10.516 1 96.5 209 LEU A C 1
ATOM 1748 O O . LEU A 1 209 ? 18.391 -10.766 11.141 1 96.5 209 LEU A O 1
ATOM 1752 N N . GLU A 1 210 ? 20.484 -11.477 10.953 1 96.25 210 GLU A N 1
ATOM 1753 C CA . GLU A 1 210 ? 20.859 -10.914 12.242 1 96.25 210 GLU A CA 1
ATOM 1754 C C . GLU A 1 210 ? 20.672 -9.398 12.266 1 96.25 210 GLU A C 1
ATOM 1756 O O . GLU A 1 210 ? 20.203 -8.844 13.266 1 96.25 210 GLU A O 1
ATOM 1761 N N . THR A 1 211 ? 21.078 -8.75 11.18 1 96.12 211 THR A N 1
ATOM 1762 C CA . THR A 1 211 ? 20.875 -7.312 11.062 1 96.12 211 THR A CA 1
ATOM 1763 C C . THR A 1 211 ? 19.391 -6.965 11.117 1 96.12 211 THR A C 1
ATOM 1765 O O . THR A 1 211 ? 19 -6.031 11.812 1 96.12 211 THR A O 1
ATOM 1768 N N . ARG A 1 212 ? 18.641 -7.719 10.445 1 96.38 212 ARG A N 1
ATOM 1769 C CA . ARG A 1 212 ? 17.188 -7.539 10.414 1 96.38 212 ARG A CA 1
ATOM 1770 C C . ARG A 1 212 ? 16.594 -7.695 11.812 1 96.38 212 ARG A C 1
ATOM 1772 O O . ARG A 1 212 ? 15.773 -6.883 12.234 1 96.38 212 ARG A O 1
ATOM 1779 N N . TRP A 1 213 ? 17.047 -8.711 12.5 1 96.5 213 TRP A N 1
ATOM 1780 C CA . TRP A 1 213 ? 16.547 -8.984 13.844 1 96.5 213 TRP A CA 1
ATOM 1781 C C . TRP A 1 213 ? 16.891 -7.84 14.789 1 96.5 213 TRP A C 1
ATOM 1783 O O . TRP A 1 213 ? 16.062 -7.406 15.586 1 96.5 213 TRP A O 1
ATOM 1793 N N . LYS A 1 214 ? 18.062 -7.344 14.711 1 95.75 214 LYS A N 1
ATOM 1794 C CA . LYS A 1 214 ? 18.516 -6.262 15.586 1 95.75 214 LYS A CA 1
ATOM 1795 C C . LYS A 1 214 ? 17.719 -4.984 15.336 1 95.75 214 LYS A C 1
ATOM 1797 O O . LYS A 1 214 ? 17.344 -4.281 16.281 1 95.75 214 LYS A O 1
ATOM 1802 N N . VAL A 1 215 ? 17.5 -4.734 14.117 1 95.88 215 VAL A N 1
ATOM 1803 C CA . VAL A 1 215 ? 16.781 -3.518 13.773 1 95.88 215 VAL A CA 1
ATOM 1804 C C . VAL A 1 215 ? 15.328 -3.635 14.25 1 95.88 215 VAL A C 1
ATOM 1806 O O . VAL A 1 215 ? 14.758 -2.672 14.773 1 95.88 215 VAL A O 1
ATOM 1809 N N . MET A 1 216 ? 14.688 -4.773 14.055 1 96.88 216 MET A N 1
ATOM 1810 C CA . MET A 1 216 ? 13.328 -4.996 14.531 1 96.88 216 MET A CA 1
ATOM 1811 C C . MET A 1 216 ? 13.242 -4.805 16.047 1 96.88 216 MET A C 1
ATOM 1813 O O . MET A 1 216 ? 12.305 -4.172 16.547 1 96.88 216 MET A O 1
ATOM 1817 N N . ARG A 1 217 ? 14.211 -5.301 16.75 1 95.69 217 ARG A N 1
ATOM 1818 C CA . ARG A 1 217 ? 14.227 -5.168 18.203 1 95.69 217 ARG A CA 1
ATOM 1819 C C . ARG A 1 217 ? 14.453 -3.719 18.609 1 95.69 217 ARG A C 1
ATOM 1821 O O . ARG A 1 217 ? 13.891 -3.26 19.609 1 95.69 217 ARG A O 1
ATOM 1828 N N . ASP A 1 218 ? 15.258 -3.006 17.875 1 94 218 ASP A N 1
ATOM 1829 C CA . ASP A 1 218 ? 15.492 -1.594 18.156 1 94 218 ASP A CA 1
ATOM 1830 C C . ASP A 1 218 ? 14.211 -0.783 17.984 1 94 218 ASP A C 1
ATOM 1832 O O . ASP A 1 218 ? 13.836 -0.011 18.875 1 94 218 ASP A O 1
ATOM 1836 N N . ILE A 1 219 ? 13.508 -0.966 16.891 1 94.19 219 ILE A N 1
ATOM 1837 C CA . ILE A 1 219 ? 12.242 -0.271 16.656 1 94.19 219 ILE A CA 1
ATOM 1838 C C . ILE A 1 219 ? 11.242 -0.661 17.75 1 94.19 219 ILE A C 1
ATOM 1840 O O . ILE A 1 219 ? 10.562 0.2 18.312 1 94.19 219 ILE A O 1
ATOM 1844 N N . ALA A 1 220 ? 11.211 -1.969 18.047 1 95.62 220 ALA A N 1
ATOM 1845 C CA . ALA A 1 220 ? 10.266 -2.473 19.047 1 95.62 220 ALA A CA 1
ATOM 1846 C C . ALA A 1 220 ? 10.516 -1.832 20.406 1 95.62 220 ALA A C 1
ATOM 1848 O O . ALA A 1 220 ? 9.57 -1.438 21.094 1 95.62 220 ALA A O 1
ATOM 1849 N N . SER A 1 221 ? 11.773 -1.672 20.797 1 93.88 221 SER A N 1
ATOM 1850 C CA . SER A 1 221 ? 12.133 -1.158 22.125 1 93.88 221 SER A CA 1
ATOM 1851 C C . SER A 1 221 ? 11.734 0.306 22.266 1 93.88 221 SER A C 1
ATOM 1853 O O . SER A 1 221 ? 11.547 0.793 23.391 1 93.88 221 SER A O 1
ATOM 1855 N N . ARG A 1 222 ? 11.523 0.979 21.156 1 91.75 222 ARG A N 1
ATOM 1856 C CA . ARG A 1 222 ? 11.227 2.406 21.188 1 91.75 222 ARG A CA 1
ATOM 1857 C C . ARG A 1 222 ? 9.781 2.674 20.781 1 91.75 222 ARG A C 1
ATOM 1859 O O . ARG A 1 222 ? 9.32 3.816 20.812 1 91.75 222 ARG A O 1
ATOM 1866 N N . SER A 1 223 ? 9.094 1.606 20.422 1 90.44 223 SER A N 1
ATOM 1867 C CA . SER A 1 223 ? 7.723 1.753 19.953 1 90.44 223 SER A CA 1
ATOM 1868 C C . SER A 1 223 ? 6.754 1.912 21.125 1 90.44 223 SER A C 1
ATOM 1870 O O . SER A 1 223 ? 6.797 1.141 22.078 1 90.44 223 SER A O 1
ATOM 1872 N N . PHE A 1 224 ? 5.855 2.887 21 1 88.25 224 PHE A N 1
ATOM 1873 C CA . PHE A 1 224 ? 4.824 3.084 22.016 1 88.25 224 PHE A CA 1
ATOM 1874 C C . PHE A 1 224 ? 3.664 2.117 21.797 1 88.25 224 PHE A C 1
ATOM 1876 O O . PHE A 1 224 ? 3.016 1.697 22.766 1 88.25 224 PHE A O 1
ATOM 1883 N N . SER A 1 225 ? 3.422 1.782 20.625 1 93.12 225 SER A N 1
ATOM 1884 C CA . SER A 1 225 ? 2.338 0.872 20.266 1 93.12 225 SER A CA 1
ATOM 1885 C C . SER A 1 225 ? 2.672 -0.564 20.656 1 93.12 225 SER A C 1
ATOM 1887 O O . SER A 1 225 ? 3.645 -1.137 20.172 1 93.12 225 SER A O 1
ATOM 1889 N N . ALA A 1 226 ? 1.832 -1.136 21.5 1 93.31 226 ALA A N 1
ATOM 1890 C CA . ALA A 1 226 ? 2.035 -2.523 21.906 1 93.31 226 ALA A CA 1
ATOM 1891 C C . ALA A 1 226 ? 1.899 -3.471 20.719 1 93.31 226 ALA A C 1
ATOM 1893 O O . ALA A 1 226 ? 2.643 -4.449 20.609 1 93.31 226 ALA A O 1
ATOM 1894 N N . ASN A 1 227 ? 0.95 -3.188 19.875 1 93.75 227 ASN A N 1
ATOM 1895 C CA . ASN A 1 227 ? 0.759 -4.02 18.703 1 93.75 227 ASN A CA 1
ATOM 1896 C C . ASN A 1 227 ? 1.986 -4 17.797 1 93.75 227 ASN A C 1
ATOM 1898 O O . ASN A 1 227 ? 2.422 -5.043 17.297 1 93.75 227 ASN A O 1
ATOM 1902 N N . GLY A 1 228 ? 2.529 -2.811 17.594 1 95.25 228 GLY A N 1
ATOM 1903 C CA . GLY A 1 228 ? 3.732 -2.699 16.797 1 95.25 228 GLY A CA 1
ATOM 1904 C C . GLY A 1 228 ? 4.934 -3.396 17.406 1 95.25 228 GLY A C 1
ATOM 1905 O O . GLY A 1 228 ? 5.617 -4.172 16.734 1 95.25 228 GLY A O 1
ATOM 1906 N N . ARG A 1 229 ? 5.117 -3.127 18.641 1 95.88 229 ARG A N 1
ATOM 1907 C CA . ARG A 1 229 ? 6.219 -3.729 19.375 1 95.88 229 ARG A CA 1
ATOM 1908 C C . ARG A 1 229 ? 6.137 -5.25 19.344 1 95.88 229 ARG A C 1
ATOM 1910 O O . ARG A 1 229 ? 7.105 -5.922 18.984 1 95.88 229 ARG A O 1
ATOM 1917 N N . ASN A 1 230 ? 5.016 -5.773 19.609 1 96.06 230 ASN A N 1
ATOM 1918 C CA . ASN A 1 230 ? 4.852 -7.219 19.734 1 96.06 230 ASN A CA 1
ATOM 1919 C C . ASN A 1 230 ? 4.887 -7.898 18.359 1 96.06 230 ASN A C 1
ATOM 1921 O O . ASN A 1 230 ? 5.348 -9.031 18.25 1 96.06 230 ASN A O 1
ATOM 1925 N N . TYR A 1 231 ? 4.402 -7.242 17.391 1 96.44 231 TYR A N 1
ATOM 1926 C CA . TYR A 1 231 ? 4.492 -7.812 16.047 1 96.44 231 TYR A CA 1
ATOM 1927 C C . TYR A 1 231 ? 5.945 -7.996 15.633 1 96.44 231 TYR A C 1
ATOM 1929 O O . TYR A 1 231 ? 6.324 -9.055 15.125 1 96.44 231 TYR A O 1
ATOM 1937 N N . LEU A 1 232 ? 6.742 -6.934 15.844 1 96.81 232 LEU A N 1
ATOM 1938 C CA . LEU A 1 232 ? 8.156 -6.996 15.477 1 96.81 232 LEU A CA 1
ATOM 1939 C C . LEU A 1 232 ? 8.875 -8.078 16.281 1 96.81 232 LEU A C 1
ATOM 1941 O O . LEU A 1 232 ? 9.641 -8.859 15.711 1 96.81 232 LEU A O 1
ATOM 1945 N N . ILE A 1 233 ? 8.602 -8.156 17.531 1 95.62 233 ILE A N 1
ATOM 1946 C CA . ILE A 1 233 ? 9.258 -9.125 18.406 1 95.62 233 ILE A CA 1
ATOM 1947 C C . ILE A 1 233 ? 8.828 -10.539 18.016 1 95.62 233 ILE A C 1
ATOM 1949 O O . ILE A 1 233 ? 9.656 -11.445 17.922 1 95.62 233 ILE A O 1
ATOM 1953 N N . SER A 1 234 ? 7.535 -10.742 17.812 1 94.06 234 SER A N 1
ATOM 1954 C CA . SER A 1 234 ? 7.035 -12.055 17.422 1 94.06 234 SER A CA 1
ATOM 1955 C C . SER A 1 234 ? 7.629 -12.508 16.094 1 94.06 234 SER A C 1
ATOM 1957 O O . SER A 1 234 ? 7.996 -13.672 15.93 1 94.06 234 SER A O 1
ATOM 1959 N N . HIS A 1 235 ? 7.688 -11.617 15.164 1 94.12 235 HIS A N 1
ATOM 1960 C CA . HIS A 1 235 ? 8.25 -11.953 13.859 1 94.12 235 HIS A CA 1
ATOM 1961 C C . HIS A 1 235 ? 9.727 -12.336 13.984 1 94.12 235 HIS A C 1
ATOM 1963 O O . HIS A 1 235 ? 10.172 -13.297 13.359 1 94.12 235 HIS A O 1
ATOM 1969 N N . TRP A 1 236 ? 10.43 -11.539 14.781 1 93.75 236 TRP A N 1
ATOM 1970 C CA . TRP A 1 236 ? 11.828 -11.859 15.055 1 93.75 236 TRP A CA 1
ATOM 1971 C C . TRP A 1 236 ? 11.969 -13.25 15.656 1 93.75 236 TRP A C 1
ATOM 1973 O O . TRP A 1 236 ? 12.805 -14.047 15.203 1 93.75 236 TRP A O 1
ATOM 1983 N N . LEU A 1 237 ? 11.172 -13.586 16.578 1 91.94 237 LEU A N 1
ATOM 1984 C CA . LEU A 1 237 ? 11.219 -14.883 17.234 1 91.94 237 LEU A CA 1
ATOM 1985 C C . LEU A 1 237 ? 10.875 -16 16.266 1 91.94 237 LEU A C 1
ATOM 1987 O O . LEU A 1 237 ? 11.516 -17.062 16.281 1 91.94 237 LEU A O 1
ATOM 1991 N N . GLU A 1 238 ? 9.922 -15.773 15.414 1 90.06 238 GLU A N 1
ATOM 1992 C CA . GLU A 1 238 ? 9.531 -16.766 14.422 1 90.06 238 GLU A CA 1
ATOM 1993 C C . GLU A 1 238 ? 10.664 -17.047 13.438 1 90.06 238 GLU A C 1
ATOM 1995 O O . GLU A 1 238 ? 10.914 -18.188 13.07 1 90.06 238 GLU A O 1
ATOM 2000 N N . GLU A 1 239 ? 11.281 -16 13 1 87.81 239 GLU A N 1
ATOM 2001 C CA . GLU A 1 239 ? 12.375 -16.141 12.039 1 87.81 239 GLU A CA 1
ATOM 2002 C C . GLU A 1 239 ? 13.586 -16.812 12.68 1 87.81 239 GLU A C 1
ATOM 2004 O O . GLU A 1 239 ? 14.242 -17.656 12.055 1 87.81 239 GLU A O 1
ATOM 2009 N N . GLN A 1 240 ? 13.891 -16.406 13.883 1 86.75 240 GLN A N 1
ATOM 2010 C CA . GLN A 1 240 ? 15.102 -16.875 14.547 1 86.75 240 GLN A CA 1
ATOM 2011 C C . GLN A 1 240 ? 14.945 -18.312 15.023 1 86.75 240 GLN A C 1
ATOM 2013 O O . GLN A 1 240 ? 15.859 -19.125 14.875 1 86.75 240 GLN A O 1
ATOM 2018 N N . PHE A 1 241 ? 13.766 -18.578 15.539 1 81 241 PHE A N 1
ATOM 2019 C CA . PHE A 1 241 ? 13.609 -19.891 16.188 1 81 241 PHE A CA 1
ATOM 2020 C C . PHE A 1 241 ? 12.719 -20.797 15.352 1 81 241 PHE A C 1
ATOM 2022 O O . PHE A 1 241 ? 12.383 -21.906 15.781 1 81 241 PHE A O 1
ATOM 2029 N N . GLN A 1 242 ? 12.391 -20.375 14.211 1 73.56 242 GLN A N 1
ATOM 2030 C CA . GLN A 1 242 ? 11.57 -21.156 13.297 1 73.56 242 GLN A CA 1
ATOM 2031 C C . GLN A 1 242 ? 10.328 -21.703 14 1 73.56 242 GLN A C 1
ATOM 2033 O O . GLN A 1 242 ? 10.031 -22.891 13.914 1 73.56 242 GLN A O 1
ATOM 2038 N N . LEU A 1 243 ? 9.82 -20.781 14.836 1 70.69 243 LEU A N 1
ATOM 2039 C CA . LEU A 1 243 ? 8.617 -21.172 15.562 1 70.69 243 LEU A CA 1
ATOM 2040 C C . LEU A 1 243 ? 7.461 -21.438 14.602 1 70.69 243 LEU A C 1
ATOM 2042 O O . LEU A 1 243 ? 7.297 -20.719 13.609 1 70.69 243 LEU A O 1
ATOM 2046 N N . SER A 1 244 ? 7.047 -22.625 14.445 1 64.62 244 SER A N 1
ATOM 2047 C CA . SER A 1 244 ? 5.875 -22.953 13.641 1 64.62 244 SER A CA 1
ATOM 2048 C C . SER A 1 244 ? 4.605 -22.938 14.484 1 64.62 244 SER A C 1
ATOM 2050 O O . SER A 1 244 ? 4.566 -23.531 15.57 1 64.62 244 SER A O 1
ATOM 2052 N N . PHE A 1 245 ? 3.855 -21.828 14.336 1 59.56 245 PHE A N 1
ATOM 2053 C CA . PHE A 1 245 ? 2.58 -21.844 15.047 1 59.56 245 PHE A CA 1
ATOM 2054 C C . PHE A 1 245 ? 1.555 -22.672 14.289 1 59.56 245 PHE A C 1
ATOM 2056 O O . PHE A 1 245 ? 1.328 -22.469 13.094 1 59.56 245 PHE A O 1
ATOM 2063 N N . GLN A 1 246 ? 1.521 -23.906 14.617 1 55.22 246 GLN A N 1
ATOM 2064 C CA . GLN A 1 246 ? 0.463 -24.703 14.008 1 55.22 246 GLN A CA 1
ATOM 2065 C C . GLN A 1 246 ? -0.914 -24.25 14.469 1 55.22 246 GLN A C 1
ATOM 2067 O O . GLN A 1 246 ? -1.137 -24.047 15.672 1 55.22 246 GLN A O 1
ATOM 2072 N N . PRO A 1 247 ? -1.549 -23.578 13.516 1 54.5 247 PRO A N 1
ATOM 2073 C CA . PRO A 1 247 ? -2.916 -23.281 13.961 1 54.5 247 PRO A CA 1
ATOM 2074 C C . PRO A 1 247 ? -3.545 -24.453 14.719 1 54.5 247 PRO A C 1
ATOM 2076 O O . PRO A 1 247 ? -3.25 -25.609 14.438 1 54.5 247 PRO A O 1
ATOM 2079 N N . SER A 1 248 ? -3.924 -24.125 15.922 1 49 248 SER A N 1
ATOM 2080 C CA . SER A 1 248 ? -4.621 -25.203 16.625 1 49 248 SER A CA 1
ATOM 2081 C C . SER A 1 248 ? -5.645 -25.875 15.727 1 49 248 SER A C 1
ATOM 2083 O O . SER A 1 248 ? -6.32 -25.219 14.93 1 49 248 SER A O 1
ATOM 2085 N N . SER A 1 249 ? -5.352 -27.078 15.367 1 45.5 249 SER A N 1
ATOM 2086 C CA . SER A 1 249 ? -6.27 -27.938 14.633 1 45.5 249 SER A CA 1
ATOM 2087 C C . SER A 1 249 ? -7.707 -27.75 15.102 1 45.5 249 SER A C 1
ATOM 2089 O O . SER A 1 249 ? -8.633 -28.344 14.547 1 45.5 249 SER A O 1
ATOM 2091 N N . GLN A 1 250 ? -7.816 -27.281 16.266 1 45.22 250 GLN A N 1
ATOM 2092 C CA . GLN A 1 250 ? -9.164 -27.328 16.812 1 45.22 250 GLN A CA 1
ATOM 2093 C C . GLN A 1 250 ? -10.164 -26.641 15.891 1 45.22 250 GLN A C 1
ATOM 2095 O O . GLN A 1 250 ? -11.375 -26.781 16.062 1 45.22 250 GLN A O 1
ATOM 2100 N N . GLY A 1 251 ? -9.719 -25.719 15.164 1 44.75 251 GLY A N 1
ATOM 2101 C CA . GLY A 1 251 ? -10.68 -25.062 14.289 1 44.75 251 GLY A CA 1
ATOM 2102 C C . GLY A 1 251 ? -11.078 -25.922 13.102 1 44.75 251 GLY A C 1
ATOM 2103 O O . GLY A 1 251 ? -11.648 -25.422 12.133 1 44.75 251 GLY A O 1
ATOM 2104 N N . SER A 1 252 ? -10.43 -27.031 13.016 1 46.44 252 SER A N 1
ATOM 2105 C CA . SER A 1 252 ? -10.758 -27.875 11.867 1 46.44 252 SER A CA 1
ATOM 2106 C C . SER A 1 252 ? -12.25 -28.188 11.82 1 46.44 252 SER A C 1
ATOM 2108 O O . SER A 1 252 ? -12.75 -28.688 10.812 1 46.44 252 SER A O 1
ATOM 2110 N N . GLU A 1 253 ? -12.805 -28.188 12.961 1 44.75 253 GLU A N 1
ATOM 2111 C CA . GLU A 1 253 ? -14.227 -28.453 12.766 1 44.75 253 GLU A CA 1
ATOM 2112 C C . GLU A 1 253 ? -14.922 -27.266 12.109 1 44.75 253 GLU A C 1
ATOM 2114 O O . GLU A 1 253 ? -14.836 -26.141 12.609 1 44.75 253 GLU A O 1
ATOM 2119 N N . VAL A 1 254 ? -14.891 -27.25 10.891 1 50.75 254 VAL A N 1
ATOM 2120 C CA . VAL A 1 254 ? -15.852 -26.312 10.305 1 50.75 254 VAL A CA 1
ATOM 2121 C C . VAL A 1 254 ? -17.031 -26.125 11.25 1 50.75 254 VAL A C 1
ATOM 2123 O O . VAL A 1 254 ? -17.688 -27.094 11.641 1 50.75 254 VAL A O 1
ATOM 2126 N N . PRO A 1 255 ? -17.078 -25.016 11.859 1 48.84 255 PRO A N 1
ATOM 2127 C CA . PRO A 1 255 ? -18.203 -24.891 12.797 1 48.84 255 PRO A CA 1
ATOM 2128 C C . PRO A 1 255 ? -19.516 -25.406 12.219 1 48.84 255 PRO A C 1
ATOM 2130 O O . PRO A 1 255 ? -19.844 -25.094 11.07 1 48.84 255 PRO A O 1
ATOM 2133 N N . LYS A 1 256 ? -20.078 -26.469 12.734 1 53.19 256 LYS A N 1
ATOM 2134 C CA . LYS A 1 256 ? -21.391 -27 12.422 1 53.19 256 LYS A CA 1
ATOM 2135 C C . LYS A 1 256 ? -22.359 -25.891 12.039 1 53.19 256 LYS A C 1
ATOM 2137 O O . LYS A 1 256 ? -23.359 -26.125 11.359 1 53.19 256 LYS A O 1
ATOM 2142 N N . PHE A 1 257 ? -21.828 -24.609 12.258 1 57.44 257 PHE A N 1
ATOM 2143 C CA . PHE A 1 257 ? -22.828 -23.562 12.102 1 57.44 257 PHE A CA 1
ATOM 2144 C C . PHE A 1 257 ? -22.562 -22.75 10.836 1 57.44 257 PHE A C 1
ATOM 2146 O O . PHE A 1 257 ? -23.344 -21.859 10.492 1 57.44 257 PHE A O 1
ATOM 2153 N N . LEU A 1 258 ? -21.625 -23.234 10.047 1 64 258 LEU A N 1
ATOM 2154 C CA . LEU A 1 258 ? -21.469 -22.453 8.836 1 64 258 LEU A CA 1
ATOM 2155 C C . LEU A 1 258 ? -22.391 -22.953 7.727 1 64 258 LEU A C 1
ATOM 2157 O O . LEU A 1 258 ? -22.484 -24.156 7.504 1 64 258 LEU A O 1
ATOM 2161 N N . PRO A 1 259 ? -23.109 -22.031 7.133 1 70.62 259 PRO A N 1
ATOM 2162 C CA . PRO A 1 259 ? -23.938 -22.469 6.004 1 70.62 259 PRO A CA 1
ATOM 2163 C C . PRO A 1 259 ? -23.125 -23.203 4.938 1 70.62 259 PRO A C 1
ATOM 2165 O O . PRO A 1 259 ? -22 -22.797 4.633 1 70.62 259 PRO A O 1
ATOM 2168 N N . VAL A 1 260 ? -23.625 -24.281 4.477 1 70.31 260 VAL A N 1
ATOM 2169 C CA . VAL A 1 260 ? -22.984 -25.125 3.484 1 70.31 260 VAL A CA 1
ATOM 2170 C C . VAL A 1 260 ? -22.625 -24.297 2.248 1 70.31 260 VAL A C 1
ATOM 2172 O O . VAL A 1 260 ? -21.578 -24.516 1.632 1 70.31 260 VAL A O 1
ATOM 2175 N N . ALA A 1 261 ? -23.469 -23.344 1.98 1 74.94 261 ALA A N 1
ATOM 2176 C CA . ALA A 1 261 ? -23.234 -22.484 0.82 1 74.94 261 ALA A CA 1
ATOM 2177 C C . ALA A 1 261 ? -21.906 -21.75 0.945 1 74.94 261 ALA A C 1
ATOM 2179 O O . ALA A 1 261 ? -21.172 -21.594 -0.041 1 74.94 261 ALA A O 1
ATOM 2180 N N . TRP A 1 262 ? -21.625 -21.422 2.129 1 80 262 TRP A N 1
ATOM 2181 C CA . TRP A 1 262 ? -20.391 -20.703 2.375 1 80 262 TRP A CA 1
ATOM 2182 C C . TRP A 1 262 ? -19.188 -21.625 2.197 1 80 262 TRP A C 1
ATOM 2184 O O . TRP A 1 262 ? -18.156 -21.234 1.634 1 80 262 TRP A O 1
ATOM 2194 N N . PHE A 1 263 ? -19.344 -22.781 2.637 1 78.75 263 PHE A N 1
ATOM 2195 C CA . PHE A 1 263 ? -18.281 -23.75 2.492 1 78.75 263 PHE A CA 1
ATOM 2196 C C . PHE A 1 263 ? -17.984 -24.031 1.022 1 78.75 263 PHE A C 1
ATOM 2198 O O . PHE A 1 263 ? -16.828 -24.016 0.595 1 78.75 263 PHE A O 1
ATOM 2205 N N . LEU A 1 264 ? -19.031 -24.281 0.26 1 81.44 264 LEU A N 1
ATOM 2206 C CA . LEU A 1 264 ? -18.891 -24.594 -1.155 1 81.44 264 LEU A CA 1
ATOM 2207 C C . LEU A 1 264 ? -18.266 -23.438 -1.915 1 81.44 264 LEU A C 1
ATOM 2209 O O . LEU A 1 264 ? -17.422 -23.641 -2.783 1 81.44 264 LEU A O 1
ATOM 2213 N N . ASP A 1 265 ? -18.641 -22.297 -1.493 1 86.25 265 ASP A N 1
ATOM 2214 C CA . ASP A 1 265 ? -18.109 -21.125 -2.158 1 86.25 265 ASP A CA 1
ATOM 2215 C C . ASP A 1 265 ? -16.625 -20.953 -1.84 1 86.25 265 ASP A C 1
ATOM 2217 O O . ASP A 1 265 ? -15.852 -20.484 -2.684 1 86.25 265 ASP A O 1
ATOM 2221 N N . ASN A 1 266 ? -16.25 -21.328 -0.671 1 88.94 266 ASN A N 1
ATOM 2222 C CA . ASN A 1 266 ? -14.859 -21.156 -0.255 1 88.94 266 ASN A CA 1
ATOM 2223 C C . ASN A 1 266 ? -13.945 -22.188 -0.93 1 88.94 266 ASN A C 1
ATOM 2225 O O . ASN A 1 266 ? -12.727 -22.016 -0.946 1 88.94 266 ASN A O 1
ATOM 2229 N N . LEU A 1 267 ? -14.492 -23.234 -1.522 1 90 267 LEU A N 1
ATOM 2230 C CA . LEU A 1 267 ? -13.711 -24.219 -2.236 1 90 267 LEU A CA 1
ATOM 2231 C C . LEU A 1 267 ? -12.977 -23.594 -3.422 1 90 267 LEU A C 1
ATOM 2233 O O . LEU A 1 267 ? -11.969 -24.125 -3.889 1 90 267 LEU A O 1
ATOM 2237 N N . ARG A 1 268 ? -13.508 -22.484 -3.857 1 94.94 268 ARG A N 1
ATOM 2238 C CA . ARG A 1 268 ? -12.93 -21.828 -5.031 1 94.94 268 ARG A CA 1
ATOM 2239 C C . ARG A 1 268 ? -11.484 -21.422 -4.773 1 94.94 268 ARG A C 1
ATOM 2241 O O . ARG A 1 268 ? -10.672 -21.375 -5.703 1 94.94 268 ARG A O 1
ATOM 2248 N N . THR A 1 269 ? -11.133 -21.188 -3.518 1 95.81 269 THR A N 1
ATOM 2249 C CA . THR A 1 269 ? -9.797 -20.719 -3.182 1 95.81 269 THR A CA 1
ATOM 2250 C C . THR A 1 269 ? -8.898 -21.891 -2.793 1 95.81 269 THR A C 1
ATOM 2252 O O . THR A 1 269 ? -7.82 -21.688 -2.225 1 95.81 269 THR A O 1
ATOM 2255 N N . LYS A 1 270 ? -9.297 -23.125 -3.115 1 94 270 LYS A N 1
ATOM 2256 C CA . LYS A 1 270 ? -8.516 -24.297 -2.748 1 94 270 LYS A CA 1
ATOM 2257 C C . LYS A 1 270 ? -8.047 -25.062 -3.986 1 94 270 LYS A C 1
ATOM 2259 O O . LYS A 1 270 ? -7.379 -26.094 -3.875 1 94 270 LYS A O 1
ATOM 2264 N N . ILE A 1 271 ? -8.359 -24.547 -5.148 1 94.38 271 ILE A N 1
ATOM 2265 C CA . ILE A 1 271 ? -7.938 -25.234 -6.371 1 94.38 271 ILE A CA 1
ATOM 2266 C C . ILE A 1 271 ? -6.469 -24.906 -6.66 1 94.38 271 ILE A C 1
ATOM 2268 O O . ILE A 1 271 ? -6.086 -23.734 -6.727 1 94.38 271 ILE A O 1
ATOM 2272 N N . ASN A 1 272 ? -5.699 -25.906 -6.805 1 92.31 272 ASN A N 1
ATOM 2273 C CA . ASN A 1 272 ? -4.32 -25.766 -7.258 1 92.31 272 ASN A CA 1
ATOM 2274 C C . ASN A 1 272 ? -4.234 -25.75 -8.781 1 92.31 272 ASN A C 1
ATOM 2276 O O . ASN A 1 272 ? -4.527 -26.75 -9.438 1 92.31 272 ASN A O 1
ATOM 2280 N N . PRO A 1 273 ? -3.793 -24.672 -9.312 1 94.62 273 PRO A N 1
ATOM 2281 C CA . PRO A 1 273 ? -3.775 -24.594 -10.773 1 94.62 273 PRO A CA 1
ATOM 2282 C C . PRO A 1 273 ? -2.855 -25.625 -11.414 1 94.62 273 PRO A C 1
ATOM 2284 O O . PRO A 1 273 ? -3.104 -26.078 -12.539 1 94.62 273 PRO A O 1
ATOM 2287 N N . ALA A 1 274 ? -1.84 -26.062 -10.719 1 90.44 274 ALA A N 1
ATOM 2288 C CA . ALA A 1 274 ? -0.896 -27.047 -11.258 1 90.44 274 ALA A CA 1
ATOM 2289 C C . ALA A 1 274 ? -1.556 -28.406 -11.414 1 90.44 274 ALA A C 1
ATOM 2291 O O . ALA A 1 274 ? -1.107 -29.234 -12.211 1 90.44 274 ALA A O 1
ATOM 2292 N N . SER A 1 275 ? -2.59 -28.609 -10.703 1 86.06 275 SER A N 1
ATOM 2293 C CA . SER A 1 275 ? -3.252 -29.906 -10.727 1 86.06 275 SER A CA 1
ATOM 2294 C C . SER A 1 275 ? -4.391 -29.938 -11.734 1 86.06 275 SER A C 1
ATOM 2296 O O . SER A 1 275 ? -5.023 -30.969 -11.938 1 86.06 275 SER A O 1
ATOM 2298 N N . CYS A 1 276 ? -4.629 -28.812 -12.328 1 88.5 276 CYS A N 1
ATOM 2299 C CA . CYS A 1 276 ? -5.773 -28.734 -13.227 1 88.5 276 CYS A CA 1
ATOM 2300 C C . CYS A 1 276 ? -5.324 -28.453 -14.656 1 88.5 276 CYS A C 1
ATOM 2302 O O . CYS A 1 276 ? -4.734 -27.406 -14.93 1 88.5 276 CYS A O 1
ATOM 2304 N N . ASP A 1 277 ? -5.574 -29.438 -15.445 1 86.31 277 ASP A N 1
ATOM 2305 C CA . ASP A 1 277 ? -5.363 -29.188 -16.875 1 86.31 277 ASP A CA 1
ATOM 2306 C C . ASP A 1 277 ? -6.262 -28.062 -17.375 1 86.31 277 ASP A C 1
ATOM 2308 O O . ASP A 1 277 ? -7.406 -27.938 -16.938 1 86.31 277 ASP A O 1
ATOM 2312 N N . GLU A 1 278 ? -5.797 -27.266 -18.297 1 86.69 278 GLU A N 1
ATOM 2313 C CA . GLU A 1 278 ? -6.551 -26.109 -18.766 1 86.69 278 GLU A CA 1
ATOM 2314 C C . GLU A 1 278 ? -7.855 -26.531 -19.438 1 86.69 278 GLU A C 1
ATOM 2316 O O . GLU A 1 278 ? -8.805 -25.75 -19.5 1 86.69 278 GLU A O 1
ATOM 2321 N N . HIS A 1 279 ? -7.984 -27.812 -19.797 1 87.31 279 HIS A N 1
ATOM 2322 C CA . HIS A 1 279 ? -9.172 -28.281 -20.5 1 87.31 279 HIS A CA 1
ATOM 2323 C C . HIS A 1 279 ? -10.07 -29.094 -19.562 1 87.31 279 HIS A C 1
ATOM 2325 O O . HIS A 1 279 ? -11.133 -29.562 -19.984 1 87.31 279 HIS A O 1
ATOM 2331 N N . PHE A 1 280 ? -9.633 -29.188 -18.406 1 88.12 280 PHE A N 1
ATOM 2332 C CA . PHE A 1 280 ? -10.445 -29.922 -17.438 1 88.12 280 PHE A CA 1
ATOM 2333 C C . PHE A 1 280 ? -11.82 -29.281 -17.281 1 88.12 280 PHE A C 1
ATOM 2335 O O . PHE A 1 280 ? -11.93 -28.047 -17.203 1 88.12 280 PHE A O 1
ATOM 2342 N N . ASN A 1 281 ? -12.891 -30 -17.406 1 88.38 281 ASN A N 1
ATOM 2343 C CA . ASN A 1 281 ? -14.273 -29.562 -17.25 1 88.38 281 ASN A CA 1
ATOM 2344 C C . ASN A 1 281 ? -15.133 -30.656 -16.609 1 88.38 281 ASN A C 1
ATOM 2346 O O . ASN A 1 281 ? -15.43 -31.672 -17.234 1 88.38 281 ASN A O 1
ATOM 2350 N N . CYS A 1 282 ? -15.445 -30.422 -15.344 1 85.44 282 CYS A N 1
ATOM 2351 C CA . CYS A 1 282 ? -16.203 -31.406 -14.586 1 85.44 282 CYS A CA 1
ATOM 2352 C C . CYS A 1 282 ? -17.281 -30.734 -13.75 1 85.44 282 CYS A C 1
ATOM 2354 O O . CYS A 1 282 ? -17.047 -29.688 -13.148 1 85.44 282 CYS A O 1
ATOM 2356 N N . THR A 1 283 ? -18.453 -31.281 -13.789 1 83.25 283 THR A N 1
ATOM 2357 C CA . THR A 1 283 ? -19.594 -30.766 -13.031 1 83.25 283 THR A CA 1
ATOM 2358 C C . THR A 1 283 ? -20.094 -31.797 -12.039 1 83.25 283 THR A C 1
ATOM 2360 O O . THR A 1 283 ? -20.25 -32.969 -12.383 1 83.25 283 THR A O 1
ATOM 2363 N N . VAL A 1 284 ? -20.281 -31.344 -10.812 1 79.38 284 VAL A N 1
ATOM 2364 C CA . VAL A 1 284 ? -20.828 -32.219 -9.781 1 79.38 284 VAL A CA 1
ATOM 2365 C C . VAL A 1 284 ? -22.047 -31.547 -9.125 1 79.38 284 VAL A C 1
ATOM 2367 O O . VAL A 1 284 ? -22.062 -30.312 -8.961 1 79.38 284 VAL A O 1
ATOM 2370 N N . VAL A 1 285 ? -23.016 -32.312 -8.875 1 77.5 285 VAL A N 1
ATOM 2371 C CA . VAL A 1 285 ? -24.188 -31.844 -8.141 1 77.5 285 VAL A CA 1
ATOM 2372 C C . VAL A 1 285 ? -24.109 -32.312 -6.688 1 77.5 285 VAL A C 1
ATOM 2374 O O . VAL A 1 285 ? -23.859 -33.469 -6.418 1 77.5 285 VAL A O 1
ATOM 2377 N N . VAL A 1 286 ? -24.219 -31.281 -5.828 1 75.81 286 VAL A N 1
ATOM 2378 C CA . VAL A 1 286 ? -24.172 -31.578 -4.398 1 75.81 286 VAL A CA 1
ATOM 2379 C C . VAL A 1 286 ? -25.562 -31.344 -3.793 1 75.81 286 VAL A C 1
ATOM 2381 O O . VAL A 1 286 ? -26.125 -30.266 -3.906 1 75.81 286 VAL A O 1
ATOM 2384 N N . LYS A 1 287 ? -26.062 -32.469 -3.301 1 72.38 287 LYS A N 1
ATOM 2385 C CA . LYS A 1 287 ? -27.312 -32.406 -2.557 1 72.38 287 LYS A CA 1
ATOM 2386 C C . LYS A 1 287 ? -27.078 -32.469 -1.053 1 72.38 287 LYS A C 1
ATOM 2388 O O . LYS A 1 287 ? -26.359 -33.375 -0.576 1 72.38 287 LYS A O 1
ATOM 2393 N N . ILE A 1 288 ? -27.609 -31.422 -0.367 1 65.69 288 ILE A N 1
ATOM 2394 C CA . ILE A 1 288 ? -27.453 -31.391 1.082 1 65.69 288 ILE A CA 1
ATOM 2395 C C . ILE A 1 288 ? -28.672 -32.031 1.753 1 65.69 288 ILE A C 1
ATOM 2397 O O . ILE A 1 288 ? -29.812 -31.641 1.461 1 65.69 288 ILE A O 1
ATOM 2401 N N . THR A 1 289 ? -28.469 -33.156 2.457 1 62.06 289 THR A N 1
ATOM 2402 C CA . THR A 1 289 ? -29.547 -33.906 3.061 1 62.06 289 THR A CA 1
ATOM 2403 C C . THR A 1 289 ? -30.5 -33 3.834 1 62.06 289 THR A C 1
ATOM 2405 O O . THR A 1 289 ? -31.719 -33.156 3.75 1 62.06 289 THR A O 1
ATOM 2408 N N . ASP A 1 290 ? -30.094 -32.156 4.672 1 57.38 290 ASP A N 1
ATOM 2409 C CA . ASP A 1 290 ? -30.984 -31.359 5.52 1 57.38 290 ASP A CA 1
ATOM 2410 C C . ASP A 1 290 ? -31.219 -29.969 4.922 1 57.38 290 ASP A C 1
ATOM 2412 O O . ASP A 1 290 ? -31.641 -29.047 5.625 1 57.38 290 ASP A O 1
ATOM 2416 N N . ASP A 1 291 ? -30.828 -29.953 3.625 1 57.84 291 ASP A N 1
ATOM 2417 C CA . ASP A 1 291 ? -31.047 -28.672 2.984 1 57.84 291 ASP A CA 1
ATOM 2418 C C . ASP A 1 291 ? -31.844 -28.828 1.694 1 57.84 291 ASP A C 1
ATOM 2420 O O . ASP A 1 291 ? -31.859 -29.891 1.086 1 57.84 291 ASP A O 1
ATOM 2424 N N . THR A 1 292 ? -32.781 -27.969 1.521 1 62.81 292 THR A N 1
ATOM 2425 C CA . THR A 1 292 ? -33.594 -27.969 0.308 1 62.81 292 THR A CA 1
ATOM 2426 C C . THR A 1 292 ? -32.781 -27.484 -0.885 1 62.81 292 THR A C 1
ATOM 2428 O O . THR A 1 292 ? -33.188 -27.672 -2.037 1 62.81 292 THR A O 1
ATOM 2431 N N . ASN A 1 293 ? -31.594 -27.141 -0.51 1 68.06 293 ASN A N 1
ATOM 2432 C CA . ASN A 1 293 ? -30.844 -26.531 -1.604 1 68.06 293 ASN A CA 1
ATOM 2433 C C . ASN A 1 293 ? -29.906 -27.562 -2.268 1 68.06 293 ASN A C 1
ATOM 2435 O O . ASN A 1 293 ? -29.422 -28.484 -1.611 1 68.06 293 ASN A O 1
ATOM 2439 N N . ILE A 1 294 ? -29.938 -27.656 -3.57 1 74.75 294 ILE A N 1
ATOM 2440 C CA . ILE A 1 294 ? -28.984 -28.391 -4.406 1 74.75 294 ILE A CA 1
ATOM 2441 C C . ILE A 1 294 ? -28 -27.406 -5.047 1 74.75 294 ILE A C 1
ATOM 2443 O O . ILE A 1 294 ? -28.359 -26.281 -5.379 1 74.75 294 ILE A O 1
ATOM 2447 N N . TYR A 1 295 ? -26.719 -27.797 -5.117 1 81.38 295 TYR A N 1
ATOM 2448 C CA . TYR A 1 295 ? -25.703 -26.922 -5.684 1 81.38 295 TYR A CA 1
ATOM 2449 C C . TYR A 1 295 ? -24.984 -27.594 -6.855 1 81.38 295 TYR A C 1
ATOM 2451 O O . TYR A 1 295 ? -24.688 -28.797 -6.805 1 81.38 295 TYR A O 1
ATOM 2459 N N . LEU A 1 296 ? -24.844 -26.859 -7.879 1 82.81 296 LEU A N 1
ATOM 2460 C CA . LEU A 1 296 ? -24.016 -27.266 -9 1 82.81 296 LEU A CA 1
ATOM 2461 C C . LEU A 1 296 ? -22.594 -26.719 -8.852 1 82.81 296 LEU A C 1
ATOM 2463 O O . LEU A 1 296 ? -22.406 -25.516 -8.703 1 82.81 296 LEU A O 1
ATOM 2467 N N . LEU A 1 297 ? -21.641 -27.656 -8.773 1 87.44 297 LEU A N 1
ATOM 2468 C CA . LEU A 1 297 ? -20.234 -27.297 -8.766 1 87.44 297 LEU A CA 1
ATOM 2469 C C . LEU A 1 297 ? -19.578 -27.625 -10.102 1 87.44 297 LEU A C 1
ATOM 2471 O O . LEU A 1 297 ? -19.516 -28.797 -10.492 1 87.44 297 LEU A O 1
ATOM 2475 N N . GLN A 1 298 ? -19.109 -26.672 -10.789 1 88.5 298 GLN A N 1
ATOM 2476 C CA . GLN A 1 298 ? -18.422 -26.891 -12.062 1 88.5 298 GLN A CA 1
ATOM 2477 C C . GLN A 1 298 ? -16.984 -26.391 -12.008 1 88.5 298 GLN A C 1
ATOM 2479 O O . GLN A 1 298 ? -16.75 -25.219 -11.68 1 88.5 298 GLN A O 1
ATOM 2484 N N . VAL A 1 299 ? -16.109 -27.328 -12.273 1 91.38 299 VAL A N 1
ATOM 2485 C CA . VAL A 1 299 ? -14.695 -26.953 -12.398 1 91.38 299 VAL A CA 1
ATOM 2486 C C . VAL A 1 299 ? -14.312 -26.875 -13.875 1 91.38 299 VAL A C 1
ATOM 2488 O O . VAL A 1 299 ? -14.445 -27.844 -14.609 1 91.38 299 VAL A O 1
ATOM 2491 N N . ARG A 1 300 ? -13.984 -25.719 -14.352 1 92.81 300 ARG A N 1
ATOM 2492 C CA . ARG A 1 300 ? -13.469 -25.453 -15.688 1 92.81 300 ARG A CA 1
ATOM 2493 C C . ARG A 1 300 ? -12.031 -24.953 -15.633 1 92.81 300 ARG A C 1
ATOM 2495 O O . ARG A 1 300 ? -11.789 -23.781 -15.336 1 92.81 300 ARG A O 1
ATOM 2502 N N . GLY A 1 301 ? -11.055 -25.875 -16.031 1 93.69 301 GLY A N 1
ATOM 2503 C CA . GLY A 1 301 ? -9.68 -25.531 -15.672 1 93.69 301 GLY A CA 1
ATOM 2504 C C . GLY A 1 301 ? -9.492 -25.297 -14.188 1 93.69 301 GLY A C 1
ATOM 2505 O O . GLY A 1 301 ? -10.008 -26.047 -13.359 1 93.69 301 GLY A O 1
ATOM 2506 N N . PRO A 1 302 ? -8.75 -24.266 -13.812 1 96.12 302 PRO A N 1
ATOM 2507 C CA . PRO A 1 302 ? -8.508 -24.062 -12.383 1 96.12 302 PRO A CA 1
ATOM 2508 C C . PRO A 1 302 ? -9.477 -23.047 -11.758 1 96.12 302 PRO A C 1
ATOM 2510 O O . PRO A 1 302 ? -9.062 -22.219 -10.953 1 96.12 302 PRO A O 1
ATOM 2513 N N . VAL A 1 303 ? -10.758 -23.125 -12.188 1 96.75 303 VAL A N 1
ATOM 2514 C CA . VAL A 1 303 ? -11.781 -22.234 -11.633 1 96.75 303 VAL A CA 1
ATOM 2515 C C . VAL A 1 303 ? -13.016 -23.047 -11.258 1 96.75 303 VAL A C 1
ATOM 2517 O O . VAL A 1 303 ? -13.406 -23.969 -11.984 1 96.75 303 VAL A O 1
ATOM 2520 N N . LEU A 1 304 ? -13.562 -22.688 -10.133 1 95.44 304 LEU A N 1
ATOM 2521 C CA . LEU A 1 304 ? -14.797 -23.312 -9.672 1 95.44 304 LEU A CA 1
ATOM 2522 C C . LEU A 1 304 ? -15.961 -22.328 -9.758 1 95.44 304 LEU A C 1
ATOM 2524 O O . LEU A 1 304 ? -15.828 -21.156 -9.391 1 95.44 304 LEU A O 1
ATOM 2528 N N . GLU A 1 305 ? -17 -22.75 -10.312 1 93.38 305 GLU A N 1
ATOM 2529 C CA . GLU A 1 305 ? -18.266 -22.031 -10.266 1 93.38 305 GLU A CA 1
ATOM 2530 C C . GLU A 1 305 ? -19.312 -22.797 -9.445 1 93.38 305 GLU A C 1
ATOM 2532 O O . GLU A 1 305 ? -19.547 -23.984 -9.688 1 93.38 305 GLU A O 1
ATOM 2537 N N . VAL A 1 306 ? -19.859 -22.125 -8.453 1 90.19 306 VAL A N 1
ATOM 2538 C CA . VAL A 1 306 ? -20.891 -22.688 -7.594 1 90.19 306 VAL A CA 1
ATOM 2539 C C . VAL A 1 306 ? -22.234 -22.016 -7.883 1 90.19 306 VAL A C 1
ATOM 2541 O O . VAL A 1 306 ? -22.344 -20.797 -7.816 1 90.19 306 VAL A O 1
ATOM 2544 N N . LYS A 1 307 ? -23.219 -22.781 -8.211 1 83.81 307 LYS A N 1
ATOM 2545 C CA . LYS A 1 307 ? -24.547 -22.25 -8.492 1 83.81 307 LYS A CA 1
ATOM 2546 C C . LYS A 1 307 ? -25.609 -23.016 -7.715 1 83.81 307 LYS A C 1
ATOM 2548 O O . LYS A 1 307 ? -25.672 -24.25 -7.773 1 83.81 307 LYS A O 1
ATOM 2553 N N . PRO A 1 308 ? -26.359 -22.25 -7 1 80.94 308 PRO A N 1
ATOM 2554 C CA . PRO A 1 308 ? -27.516 -22.938 -6.395 1 80.94 308 PRO A CA 1
ATOM 2555 C C . PRO A 1 308 ? -28.578 -23.312 -7.418 1 80.94 308 PRO A C 1
ATOM 2557 O O . PRO A 1 308 ? -28.812 -22.578 -8.375 1 80.94 308 PRO A O 1
ATOM 2560 N N . LEU A 1 309 ? -29.016 -24.547 -7.324 1 71.94 309 LEU A N 1
ATOM 2561 C CA . LEU A 1 309 ? -30.094 -25.016 -8.18 1 71.94 309 LEU A CA 1
ATOM 2562 C C . LEU A 1 309 ? -31.391 -25.156 -7.391 1 71.94 309 LEU A C 1
ATOM 2564 O O . LEU A 1 309 ? -31.375 -25.516 -6.211 1 71.94 309 LEU A O 1
ATOM 2568 N N . LYS A 1 310 ? -32.406 -24.406 -7.926 1 62.16 310 LYS A N 1
ATOM 2569 C CA . LYS A 1 310 ? -33.688 -24.734 -7.316 1 62.16 310 LYS A CA 1
ATOM 2570 C C . LYS A 1 310 ? -34.094 -26.188 -7.566 1 62.16 310 LYS A C 1
ATOM 2572 O O . LYS A 1 310 ? -33.781 -26.734 -8.633 1 62.16 310 LYS A O 1
ATOM 2577 N N . LYS A 1 311 ? -34.438 -26.969 -6.516 1 56.62 311 LYS A N 1
ATOM 2578 C CA . LYS A 1 311 ? -34.844 -28.375 -6.559 1 56.62 311 LYS A CA 1
ATOM 2579 C C . LYS A 1 311 ? -35.594 -28.703 -7.836 1 56.62 311 LYS A C 1
ATOM 2581 O O . LYS A 1 311 ? -35.406 -29.75 -8.438 1 56.62 311 LYS A O 1
ATOM 2586 N N . SER A 1 312 ? -36.406 -27.781 -8.219 1 48.72 312 SER A N 1
ATOM 2587 C CA . SER A 1 312 ? -37.312 -28.047 -9.352 1 48.72 312 SER A CA 1
ATOM 2588 C C . SER A 1 312 ? -36.531 -28.078 -10.664 1 48.72 312 SER A C 1
ATOM 2590 O O . SER A 1 312 ? -37 -28.625 -11.656 1 48.72 312 SER A O 1
ATOM 2592 N N . THR A 1 313 ? -35.375 -27.469 -10.586 1 44.66 313 THR A N 1
ATOM 2593 C CA . THR A 1 313 ? -34.688 -27.281 -11.859 1 44.66 313 THR A CA 1
ATOM 2594 C C . THR A 1 313 ? -33.844 -28.516 -12.203 1 44.66 313 THR A C 1
ATOM 2596 O O . THR A 1 313 ? -33.312 -28.609 -13.312 1 44.66 313 THR A O 1
ATOM 2599 N N . LEU A 1 314 ? -33.656 -29.312 -11.227 1 44.19 314 LEU A N 1
ATOM 2600 C CA . LEU A 1 314 ? -32.781 -30.453 -11.469 1 44.19 314 LEU A CA 1
ATOM 2601 C C . LEU A 1 314 ? -33.375 -31.391 -12.508 1 44.19 314 LEU A C 1
ATOM 2603 O O . LEU A 1 314 ? -32.812 -32.469 -12.781 1 44.19 314 LEU A O 1
ATOM 2607 N N . CYS A 1 315 ? -34.625 -31.281 -12.859 1 35.22 315 CYS A N 1
ATOM 2608 C CA . CYS A 1 315 ? -34.906 -32.312 -13.852 1 35.22 315 CYS A CA 1
ATOM 2609 C C . CYS A 1 315 ? -33.844 -32.312 -14.945 1 35.22 315 CYS A C 1
ATOM 2611 O O . CYS A 1 315 ? -34 -32.938 -15.984 1 35.22 315 CYS A O 1
ATOM 2613 N N . ALA A 1 316 ? -33.031 -31.312 -14.859 1 33.03 316 ALA A N 1
ATOM 2614 C CA . ALA A 1 316 ? -32.156 -31.406 -16.031 1 33.03 316 ALA A CA 1
ATOM 2615 C C . ALA A 1 316 ? -31.188 -32.594 -15.898 1 33.03 316 ALA A C 1
ATOM 2617 O O . ALA A 1 316 ? -30.891 -33.031 -14.789 1 33.03 316 ALA A O 1
ATOM 2618 N N . LYS A 1 317 ? -31 -33.438 -16.938 1 34.25 317 LYS A N 1
ATOM 2619 C CA . LYS A 1 317 ? -30.422 -34.75 -17.172 1 34.25 317 LYS A CA 1
ATOM 2620 C C . LYS A 1 317 ? -29.156 -34.969 -16.344 1 34.25 317 LYS A C 1
ATOM 2622 O O . LYS A 1 317 ? -28.797 -36.094 -16.016 1 34.25 317 LYS A O 1
ATOM 2627 N N . GLY A 1 318 ? -28.203 -34.062 -16.344 1 32.69 318 GLY A N 1
ATOM 2628 C CA . GLY A 1 318 ? -26.906 -34.562 -15.891 1 32.69 318 GLY A CA 1
ATOM 2629 C C . GLY A 1 318 ? -26.594 -34.156 -14.453 1 32.69 318 GLY A C 1
ATOM 2630 O O . GLY A 1 318 ? -26 -33.125 -14.211 1 32.69 318 GLY A O 1
ATOM 2631 N N . VAL A 1 319 ? -27.594 -34.125 -13.609 1 34.62 319 VAL A N 1
ATOM 2632 C CA . VAL A 1 319 ? -27.344 -33.812 -12.203 1 34.62 319 VAL A CA 1
ATOM 2633 C C . VAL A 1 319 ? -26.594 -34.969 -11.547 1 34.62 319 VAL A C 1
ATOM 2635 O O . VAL A 1 319 ? -27.062 -36.125 -11.594 1 34.62 319 VAL A O 1
ATOM 2638 N N . ALA A 1 320 ? -25.391 -34.906 -11.609 1 31.64 320 ALA A N 1
ATOM 2639 C CA . ALA A 1 320 ? -24.766 -35.906 -10.75 1 31.64 320 ALA A CA 1
ATOM 2640 C C . ALA A 1 320 ? -25.125 -35.688 -9.281 1 31.64 320 ALA A C 1
ATOM 2642 O O . ALA A 1 320 ? -25.172 -34.531 -8.812 1 31.64 320 ALA A O 1
ATOM 2643 N N . ASN A 1 321 ? -26.109 -36.281 -8.758 1 29.67 321 ASN A N 1
ATOM 2644 C CA . ASN A 1 321 ? -26.578 -36.375 -7.375 1 29.67 321 ASN A CA 1
ATOM 2645 C C . ASN A 1 321 ? -25.406 -36.406 -6.387 1 29.67 321 ASN A C 1
ATOM 2647 O O . ASN A 1 321 ? -24.703 -37.406 -6.289 1 29.67 321 ASN A O 1
ATOM 2651 N N . LEU A 1 322 ? -24.656 -35.344 -6.242 1 32.84 322 LEU A N 1
ATOM 2652 C CA . LEU A 1 322 ? -23.672 -35.438 -5.168 1 32.84 322 LEU A CA 1
ATOM 2653 C C . LEU A 1 322 ? -24.344 -35.25 -3.807 1 32.84 322 LEU A C 1
ATOM 2655 O O . LEU A 1 322 ? -24.922 -34.219 -3.535 1 32.84 322 LEU A O 1
ATOM 2659 N N . LYS A 1 323 ? -25.047 -36.188 -3.262 1 28.66 323 LYS A N 1
ATOM 2660 C CA . LYS A 1 323 ? -25.625 -36.125 -1.924 1 28.66 323 LYS A CA 1
ATOM 2661 C C . LYS A 1 323 ? -24.797 -35.25 -0.99 1 28.66 323 LYS A C 1
ATOM 2663 O O . LYS A 1 323 ? -23.812 -34.656 -1.417 1 28.66 323 LYS A O 1
ATOM 2668 N N . ASN A 1 324 ? -24.531 -35.812 0.419 1 28.45 324 ASN A N 1
ATOM 2669 C CA . ASN A 1 324 ? -24.141 -35.281 1.714 1 28.45 324 ASN A CA 1
ATOM 2670 C C . ASN A 1 324 ? -22.688 -34.781 1.704 1 28.45 324 ASN A C 1
ATOM 2672 O O . ASN A 1 324 ? -21.766 -35.594 1.656 1 28.45 324 ASN A O 1
ATOM 2676 N N . LEU A 1 325 ? -22.312 -33.906 1.046 1 32.03 325 LEU A N 1
ATOM 2677 C CA . LEU A 1 325 ? -20.922 -33.531 0.842 1 32.03 325 LEU A CA 1
ATOM 2678 C C . LEU A 1 325 ? -20.312 -32.969 2.127 1 32.03 325 LEU A C 1
ATOM 2680 O O . LEU A 1 325 ? -20.094 -31.75 2.24 1 32.03 325 LEU A O 1
ATOM 2684 N N . LEU A 1 326 ? -20.734 -33.344 3.297 1 31.3 326 LEU A N 1
ATOM 2685 C CA . LEU A 1 326 ? -20.031 -32.844 4.473 1 31.3 326 LEU A CA 1
ATOM 2686 C C . LEU A 1 326 ? -18.516 -33 4.289 1 31.3 326 LEU A C 1
ATOM 2688 O O . LEU A 1 326 ? -18.062 -33.594 3.311 1 31.3 326 LEU A O 1
ATOM 2692 N N . TYR A 1 327 ? -17.656 -33.312 5.434 1 32.97 327 TYR A N 1
ATOM 2693 C CA . TYR A 1 327 ? -16.219 -33.438 5.613 1 32.97 327 TYR A CA 1
ATOM 2694 C C . TYR A 1 327 ? -15.609 -34.344 4.551 1 32.97 327 TYR A C 1
ATOM 2696 O O . TYR A 1 327 ? -16.203 -35.375 4.18 1 32.97 327 TYR A O 1
ATOM 2704 N N . ALA A 1 328 ? -14.859 -33.875 3.52 1 36.72 328 ALA A N 1
ATOM 2705 C CA . ALA A 1 328 ? -14.195 -34.594 2.441 1 36.72 328 ALA A CA 1
ATOM 2706 C C . ALA A 1 328 ? -13.898 -36.031 2.852 1 36.72 328 ALA A C 1
ATOM 2708 O O . ALA A 1 328 ? -14.031 -36.938 2.043 1 36.72 328 ALA A O 1
ATOM 2709 N N . ARG A 1 329 ? -13.406 -36.219 3.982 1 36.75 329 ARG A N 1
ATOM 2710 C CA . ARG A 1 329 ? -13.164 -37.625 4.359 1 36.75 329 ARG A CA 1
ATOM 2711 C C . ARG A 1 329 ? -14.461 -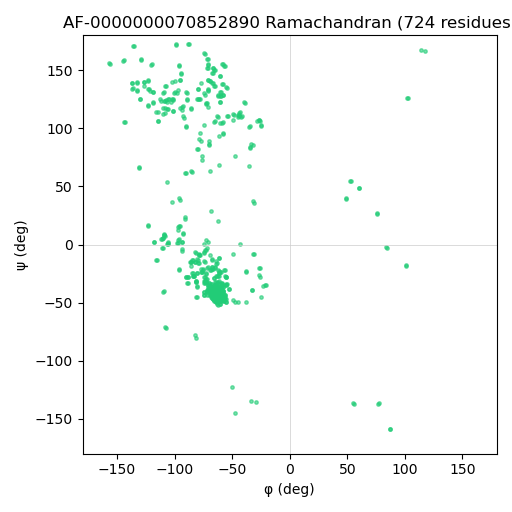38.406 4.348 1 36.75 329 ARG A C 1
ATOM 2713 O O . ARG A 1 329 ? -14.477 -39.562 3.926 1 36.75 329 ARG A O 1
ATOM 2720 N N . GLN A 1 330 ? -15.461 -37.875 4.926 1 39.31 330 GLN A N 1
ATOM 2721 C CA . GLN A 1 330 ? -16.734 -38.594 5.012 1 39.31 330 GLN A CA 1
ATOM 2722 C C . GLN A 1 330 ? -17.469 -38.562 3.676 1 39.31 330 GLN A C 1
ATOM 2724 O O . GLN A 1 330 ? -18.406 -39.344 3.463 1 39.31 330 GLN A O 1
ATOM 2729 N N . PHE A 1 331 ? -17.281 -37.688 2.803 1 42.59 331 PHE A N 1
ATOM 2730 C CA . PHE A 1 331 ? -17.922 -37.562 1.497 1 42.59 331 PHE A CA 1
ATOM 2731 C C . PHE A 1 331 ? -17.516 -38.688 0.575 1 42.59 331 PHE A C 1
ATOM 2733 O O . PHE A 1 331 ? -18.266 -39.094 -0.306 1 42.59 331 PHE A O 1
ATOM 2740 N N . LEU A 1 332 ? -16.312 -39 0.653 1 42.03 332 LEU A N 1
ATOM 2741 C CA . LEU A 1 332 ? -15.82 -40 -0.258 1 42.03 332 LEU A CA 1
ATOM 2742 C C . LEU A 1 332 ? -16.297 -41.406 0.167 1 42.03 332 LEU A C 1
ATOM 2744 O O . LEU A 1 332 ? -15.898 -42.406 -0.417 1 42.03 332 LEU A O 1
ATOM 2748 N N . ASN A 1 333 ? -16.984 -41.344 1.16 1 41.47 333 ASN A N 1
ATOM 2749 C CA . ASN A 1 333 ? -17.469 -42.688 1.386 1 41.47 333 ASN A CA 1
ATOM 2750 C C . ASN A 1 333 ? -18.5 -43.094 0.336 1 41.47 333 ASN A C 1
ATOM 2752 O O . ASN A 1 333 ? -19.344 -42.281 -0.054 1 41.47 333 ASN A O 1
ATOM 2756 N N . LYS A 1 334 ? -18.172 -44.094 -0.369 1 47.06 334 LYS A N 1
ATOM 2757 C CA . LYS A 1 334 ? -18.953 -44.781 -1.389 1 47.06 334 LYS A CA 1
ATOM 2758 C C . LYS A 1 334 ? -20.453 -44.625 -1.129 1 47.06 334 LYS A C 1
ATOM 2760 O O . LYS A 1 334 ? -21.25 -44.531 -2.068 1 47.06 334 LYS A O 1
ATOM 2765 N N . LYS A 1 335 ? -20.703 -44.438 0.136 1 48.75 335 LYS A N 1
ATOM 2766 C CA . LYS A 1 335 ? -22.125 -44.5 0.476 1 48.75 335 LYS A CA 1
ATOM 2767 C C . LYS A 1 335 ? -22.844 -43.219 0.117 1 48.75 335 LYS A C 1
ATOM 2769 O O . LYS A 1 335 ? -24.062 -43.188 0.001 1 48.75 335 LYS A O 1
ATOM 2774 N N . HIS A 1 336 ? -22 -42.25 -0.269 1 51.72 336 HIS A N 1
ATOM 2775 C CA . HIS A 1 336 ? -22.688 -40.969 -0.471 1 51.72 336 HIS A CA 1
ATOM 2776 C C . HIS A 1 336 ? -22.703 -40.594 -1.946 1 51.72 336 HIS A C 1
ATOM 2778 O O . HIS A 1 336 ? -23.219 -39.531 -2.307 1 51.72 336 HIS A O 1
ATOM 2784 N N . LEU A 1 337 ? -22.219 -41.469 -2.729 1 53.41 337 LEU A N 1
ATOM 2785 C CA . LEU A 1 337 ? -22.266 -41.219 -4.168 1 53.41 337 LEU A CA 1
ATOM 2786 C C . LEU A 1 337 ? -23.531 -41.844 -4.773 1 53.41 337 LEU A C 1
ATOM 2788 O O . LEU A 1 337 ? -23.797 -43.031 -4.613 1 53.41 337 LEU A O 1
ATOM 2792 N N . GLN A 1 338 ? -24.391 -40.938 -5.172 1 60.59 338 GLN A N 1
ATOM 2793 C CA . GLN A 1 338 ? -25.609 -41.438 -5.773 1 60.59 338 GLN A CA 1
ATOM 2794 C C . GLN A 1 338 ? -25.391 -41.812 -7.238 1 60.59 338 GLN A C 1
ATOM 2796 O O . GLN A 1 338 ? -25.891 -42.844 -7.707 1 60.59 338 GLN A O 1
ATOM 2801 N N . LYS A 1 339 ? -24.688 -40.875 -7.934 1 64.75 339 LYS A N 1
ATOM 2802 C CA . LYS A 1 339 ? -24.359 -41.094 -9.344 1 64.75 339 LYS A CA 1
ATOM 2803 C C . LYS A 1 339 ? -22.891 -40.781 -9.625 1 64.75 339 LYS A C 1
ATOM 2805 O O . LYS A 1 339 ? -22.312 -39.875 -9.023 1 64.75 339 LYS A O 1
ATOM 2810 N N . GLY A 1 340 ? -22.188 -41.625 -10.32 1 66.62 340 GLY A N 1
ATOM 2811 C CA . GLY A 1 340 ? -20.781 -41.469 -10.656 1 66.62 340 GLY A CA 1
ATOM 2812 C C . GLY A 1 340 ? -19.891 -42.5 -10.023 1 66.62 340 GLY A C 1
ATOM 2813 O O . GLY A 1 340 ? -20.359 -43.375 -9.273 1 66.62 340 GLY A O 1
ATOM 2814 N N . THR A 1 341 ? -18.734 -42.5 -10.523 1 70.31 341 THR A N 1
ATOM 2815 C CA . THR A 1 341 ? -17.781 -43.5 -10.016 1 70.31 341 THR A CA 1
ATOM 2816 C C . THR A 1 341 ? -16.906 -42.875 -8.922 1 70.31 341 THR A C 1
ATOM 2818 O O . THR A 1 341 ? -16.797 -41.656 -8.828 1 70.31 341 THR A O 1
ATOM 2821 N N . GLU A 1 342 ? -16.484 -43.656 -8.156 1 71.06 342 GLU A N 1
ATOM 2822 C CA . GLU A 1 342 ? -15.539 -43.25 -7.125 1 71.06 342 GLU A CA 1
ATOM 2823 C C . GLU A 1 342 ? -14.32 -42.562 -7.734 1 71.06 342 GLU A C 1
ATOM 2825 O O . GLU A 1 342 ? -13.82 -41.562 -7.195 1 71.06 342 GLU A O 1
ATOM 2830 N N . ASP A 1 343 ? -13.953 -43.031 -8.867 1 74 343 ASP A N 1
ATOM 2831 C CA . ASP A 1 343 ? -12.789 -42.469 -9.547 1 74 343 ASP A CA 1
ATOM 2832 C C . ASP A 1 343 ? -13.055 -41.031 -10.016 1 74 343 ASP A C 1
ATOM 2834 O O . ASP A 1 343 ? -12.18 -40.188 -9.922 1 74 343 ASP A O 1
ATOM 2838 N N . GLU A 1 344 ? -14.25 -40.875 -10.414 1 74.88 344 GLU A N 1
ATOM 2839 C CA . GLU A 1 344 ? -14.625 -39.531 -10.867 1 74.88 344 GLU A CA 1
ATOM 2840 C C . GLU A 1 344 ? -14.695 -38.562 -9.695 1 74.88 344 GLU A C 1
ATOM 2842 O O . GLU A 1 344 ? -14.281 -37.406 -9.82 1 74.88 344 GLU A O 1
ATOM 2847 N N . ALA A 1 345 ? -15.156 -39.094 -8.672 1 75.75 345 ALA A N 1
ATOM 2848 C CA . ALA A 1 345 ? -15.242 -38.25 -7.473 1 75.75 345 ALA A CA 1
ATOM 2849 C C . ALA A 1 345 ? -13.852 -37.906 -6.953 1 75.75 345 ALA A C 1
ATOM 2851 O O . ALA A 1 345 ? -13.586 -36.75 -6.602 1 75.75 345 ALA A O 1
ATOM 2852 N N . ILE A 1 346 ? -13.023 -38.875 -7 1 76.94 346 ILE A N 1
ATOM 2853 C CA . ILE A 1 346 ? -11.656 -38.688 -6.543 1 76.94 346 ILE A CA 1
ATOM 2854 C C . ILE A 1 346 ? -10.953 -37.688 -7.465 1 76.94 346 ILE A C 1
ATOM 2856 O O . ILE A 1 346 ? -10.234 -36.781 -6.996 1 76.94 346 ILE A O 1
ATOM 2860 N N . LEU A 1 347 ? -11.242 -37.844 -8.695 1 80.75 347 LEU A N 1
ATOM 2861 C CA . LEU A 1 347 ? -10.633 -36.938 -9.664 1 80.75 347 LEU A CA 1
ATOM 2862 C C . LEU A 1 347 ? -11.094 -35.5 -9.43 1 80.75 347 LEU A C 1
ATOM 2864 O O . LEU A 1 347 ? -10.281 -34.562 -9.453 1 80.75 347 LEU A O 1
ATOM 2868 N N . PHE A 1 348 ? -12.32 -35.281 -9.148 1 83.94 348 PHE A N 1
ATOM 2869 C CA . PHE A 1 348 ? -12.875 -33.969 -8.906 1 83.94 348 PHE A CA 1
ATOM 2870 C C . PHE A 1 348 ? -12.297 -33.344 -7.641 1 83.94 348 PHE A C 1
ATOM 2872 O O . PHE A 1 348 ? -11.773 -32.25 -7.664 1 83.94 348 PHE A O 1
ATOM 2879 N N . TRP A 1 349 ? -12.266 -34.062 -6.625 1 81.44 349 TRP A N 1
ATOM 2880 C CA . TRP A 1 349 ? -11.883 -33.562 -5.316 1 81.44 349 TRP A CA 1
ATOM 2881 C C . TRP A 1 349 ? -10.367 -33.406 -5.223 1 81.44 349 TRP A C 1
ATOM 2883 O O . TRP A 1 349 ? -9.867 -32.625 -4.398 1 81.44 349 TRP A O 1
ATOM 2893 N N . SER A 1 350 ? -9.602 -34.094 -6.062 1 84.31 350 SER A N 1
ATOM 2894 C CA . SER A 1 350 ? -8.141 -34 -6.082 1 84.31 350 SER A CA 1
ATOM 2895 C C . SER A 1 350 ? -7.684 -32.625 -6.566 1 84.31 350 SER A C 1
ATOM 2897 O O . SER A 1 350 ? -6.52 -32.281 -6.395 1 84.31 350 SER A O 1
ATOM 2899 N N . LYS A 1 351 ? -8.648 -31.891 -7.121 1 88.38 351 LYS A N 1
ATOM 2900 C CA . LYS A 1 351 ? -8.281 -30.578 -7.625 1 88.38 351 LYS A CA 1
ATOM 2901 C C . LYS A 1 351 ? -8.195 -29.562 -6.488 1 88.38 351 LYS A C 1
ATOM 2903 O O . LYS A 1 351 ? -7.652 -28.469 -6.664 1 88.38 351 LYS A O 1
ATOM 2908 N N . PHE A 1 352 ? -8.766 -29.938 -5.332 1 88.19 352 PHE A N 1
ATOM 2909 C CA . PHE A 1 352 ? -8.844 -29.016 -4.195 1 88.19 352 PHE A CA 1
ATOM 2910 C C . PHE A 1 352 ? -7.828 -29.406 -3.123 1 88.19 352 PHE A C 1
ATOM 2912 O O . PHE A 1 352 ? -7.809 -30.547 -2.666 1 88.19 352 PHE A O 1
ATOM 2919 N N . GLU A 1 353 ? -7.031 -28.469 -2.777 1 87.12 353 GLU A N 1
ATOM 2920 C CA . GLU A 1 353 ? -6.027 -28.719 -1.746 1 87.12 353 GLU A CA 1
ATOM 2921 C C . GLU A 1 353 ? -6.676 -29.109 -0.424 1 87.12 353 GLU A C 1
ATOM 2923 O O . GLU A 1 353 ? -7.594 -28.438 0.049 1 87.12 353 GLU A O 1
ATOM 2928 N N . GLY A 1 354 ? -6.203 -30.156 0.172 1 76.69 354 GLY A N 1
ATOM 2929 C CA . GLY A 1 354 ? -6.598 -30.578 1.508 1 76.69 354 GLY A CA 1
ATOM 2930 C C . GLY A 1 354 ? -7.871 -31.406 1.522 1 76.69 354 GLY A C 1
ATOM 2931 O O . GLY A 1 354 ? -8.367 -31.766 2.59 1 76.69 354 GLY A O 1
ATOM 2932 N N . MET A 1 355 ? -8.531 -31.641 0.42 1 71.25 355 MET A N 1
ATOM 2933 C CA . MET A 1 355 ? -9.828 -32.312 0.415 1 71.25 355 MET A CA 1
ATOM 2934 C C . MET A 1 355 ? -9.656 -33.812 0.342 1 71.25 355 MET A C 1
ATOM 2936 O O . MET A 1 355 ? -10.57 -34.562 0.695 1 71.25 355 MET A O 1
ATOM 2940 N N . LEU A 1 356 ? -8.5 -34.344 -0.278 1 63.34 356 LEU A N 1
ATOM 2941 C CA . LEU A 1 356 ? -8.258 -35.781 -0.266 1 63.34 356 LEU A CA 1
ATOM 2942 C C . LEU A 1 356 ? -7.258 -36.156 0.825 1 63.34 356 LEU A C 1
ATOM 2944 O O . LEU A 1 356 ? -6.371 -35.375 1.159 1 63.34 356 LEU A O 1
ATOM 2948 N N . PRO A 1 357 ? -7.676 -37.188 1.597 1 51.53 357 PRO A N 1
ATOM 2949 C CA . PRO A 1 357 ? -6.707 -37.656 2.59 1 51.53 357 PRO A CA 1
ATOM 2950 C C . PRO A 1 357 ? -5.324 -37.906 1.991 1 51.53 357 PRO A C 1
ATOM 2952 O O . PRO A 1 357 ? -5.215 -38.281 0.821 1 51.53 357 PRO A O 1
ATOM 2955 N N . VAL A 1 358 ? -4.242 -37.094 2.342 1 45.81 358 VAL A N 1
ATOM 2956 C CA . VAL A 1 358 ? -2.863 -37.375 1.963 1 45.81 358 VAL A CA 1
ATOM 2957 C C . VAL A 1 358 ? -2.623 -38.875 1.96 1 45.81 358 VAL A C 1
ATOM 2959 O O . VAL A 1 358 ? -2.914 -39.562 2.943 1 45.81 358 VAL A O 1
ATOM 2962 N N . LYS A 1 359 ? -2.631 -39.469 0.85 1 42.56 359 LYS A N 1
ATOM 2963 C CA . LYS A 1 359 ? -2.094 -40.844 0.89 1 42.56 359 LYS A CA 1
ATOM 2964 C C . LYS A 1 359 ? -0.852 -40.906 1.772 1 42.56 359 LYS A C 1
ATOM 2966 O O . LYS A 1 359 ? 0.007 -40.031 1.722 1 42.56 359 LYS A O 1
ATOM 2971 N N . ALA A 1 360 ? -0.888 -41.5 2.844 1 35.09 360 ALA A N 1
ATOM 2972 C CA . ALA A 1 360 ? 0.338 -41.969 3.488 1 35.09 360 ALA A CA 1
ATOM 2973 C C . ALA A 1 360 ? 1.374 -42.406 2.453 1 35.09 360 ALA A C 1
ATOM 2975 O O . ALA A 1 360 ? 1.094 -43.219 1.595 1 35.09 360 ALA A O 1
ATOM 2976 N N . THR A 1 361 ? 2.156 -41.438 1.88 1 32.78 361 THR A N 1
ATOM 2977 C CA . THR A 1 361 ? 3.305 -42 1.178 1 32.78 361 THR A CA 1
ATOM 2978 C C . THR A 1 361 ? 3.672 -43.375 1.752 1 32.78 361 THR A C 1
ATOM 2980 O O . THR A 1 361 ? 3.92 -43.5 2.953 1 32.78 361 THR A O 1
ATOM 2983 N N . PRO A 1 362 ? 3.312 -44.344 1.084 1 26.06 362 PRO A N 1
ATOM 2984 C CA . PRO A 1 362 ? 3.979 -45.562 1.579 1 26.06 362 PRO A CA 1
ATOM 2985 C C . PRO A 1 362 ? 5.465 -45.344 1.85 1 26.06 362 PRO A C 1
ATOM 2987 O O . PRO A 1 362 ? 6.113 -44.531 1.166 1 26.06 362 PRO A O 1
ATOM 2990 N N . LYS A 1 363 ? 5.879 -45.375 3.172 1 30.91 363 LYS A N 1
ATOM 2991 C CA . LYS A 1 363 ? 7.309 -45.594 3.389 1 30.91 363 LYS A CA 1
ATOM 2992 C C . LYS A 1 363 ? 7.91 -46.469 2.311 1 30.91 363 LYS A C 1
ATOM 2994 O O . LYS A 1 363 ? 7.516 -47.625 2.17 1 30.91 363 LYS A O 1
ATOM 2999 N N . LEU A 1 364 ? 8.32 -45.906 1.18 1 21.91 364 LEU A N 1
ATOM 3000 C CA . LEU A 1 364 ? 9.383 -46.75 0.651 1 21.91 364 LEU A CA 1
ATOM 3001 C C . LEU A 1 364 ? 10.539 -46.875 1.641 1 21.91 364 LEU A C 1
ATOM 3003 O O . LEU A 1 364 ? 10.867 -45.906 2.326 1 21.91 364 LEU A O 1
ATOM 3007 N N . MET B 1 1 ? -22.969 8.156 21.844 1 87.94 1 MET B N 1
ATOM 3008 C CA . MET B 1 1 ? -22.656 7.629 23.172 1 87.94 1 MET B CA 1
ATOM 3009 C C . MET B 1 1 ? -22.562 8.758 24.203 1 87.94 1 MET B C 1
ATOM 3011 O O . MET B 1 1 ? -23.125 8.656 25.297 1 87.94 1 MET B O 1
ATOM 3015 N N . ARG B 1 2 ? -21.859 9.883 23.812 1 86.62 2 ARG B N 1
ATOM 3016 C CA . ARG B 1 2 ? -21.656 10.969 24.766 1 86.62 2 ARG B CA 1
ATOM 3017 C C . ARG B 1 2 ? -22.984 11.625 25.141 1 86.62 2 ARG B C 1
ATOM 3019 O O . ARG B 1 2 ? -23.156 12.102 26.266 1 86.62 2 ARG B O 1
ATOM 3026 N N . TYR B 1 3 ? -23.922 11.594 24.266 1 84.06 3 TYR B N 1
ATOM 3027 C CA . TYR B 1 3 ? -25.203 12.266 24.484 1 84.06 3 TYR B CA 1
ATOM 3028 C C . TYR B 1 3 ? -26.094 11.438 25.391 1 84.06 3 TYR B C 1
ATOM 3030 O O . TYR B 1 3 ? -27.109 11.938 25.906 1 84.06 3 TYR B O 1
ATOM 3038 N N . LEU B 1 4 ? -25.719 10.227 25.703 1 89.75 4 LEU B N 1
ATOM 3039 C CA . LEU B 1 4 ? -26.469 9.391 26.625 1 89.75 4 LEU B CA 1
ATOM 3040 C C . LEU B 1 4 ? -26.172 9.758 28.062 1 89.75 4 LEU B C 1
ATOM 3042 O O . LEU B 1 4 ? -26.875 9.336 28.984 1 89.75 4 LEU B O 1
ATOM 3046 N N . LYS B 1 5 ? -25.172 10.516 28.328 1 90.44 5 LYS B N 1
ATOM 3047 C CA . LYS B 1 5 ? -24.734 11 29.641 1 90.44 5 LYS B CA 1
ATOM 3048 C C . LYS B 1 5 ? -24.562 9.844 30.609 1 90.44 5 LYS B C 1
ATOM 3050 O O . LYS B 1 5 ? -25.141 9.859 31.703 1 90.44 5 LYS B O 1
ATOM 3055 N N . PRO B 1 6 ? -23.766 8.883 30.219 1 93 6 PRO B N 1
ATOM 3056 C CA . PRO B 1 6 ? -23.609 7.707 31.078 1 93 6 PRO B CA 1
ATOM 3057 C C . PRO B 1 6 ? -22.812 8 32.344 1 93 6 PRO B C 1
ATOM 3059 O O . PRO B 1 6 ? -21.953 8.891 32.344 1 93 6 PRO B O 1
ATOM 3062 N N . LYS B 1 7 ? -23.094 7.254 33.375 1 94.38 7 LYS B N 1
ATOM 3063 C CA . LYS B 1 7 ? -22.328 7.344 34.625 1 94.38 7 LYS B CA 1
ATOM 3064 C C . LYS B 1 7 ? -21.062 6.5 34.562 1 94.38 7 LYS B C 1
ATOM 3066 O O . LYS B 1 7 ? -20.078 6.793 35.25 1 94.38 7 LYS B O 1
ATOM 3071 N N . PHE B 1 8 ? -21.219 5.477 33.719 1 93.88 8 PHE B N 1
ATOM 3072 C CA . PHE B 1 8 ? -20.094 4.566 33.531 1 93.88 8 PHE B CA 1
ATOM 3073 C C . PHE B 1 8 ? -19.906 4.207 32.062 1 93.88 8 PHE B C 1
ATOM 3075 O O . PHE B 1 8 ? -20.891 4.051 31.344 1 93.88 8 PHE B O 1
ATOM 3082 N N . VAL B 1 9 ? -18.703 4.156 31.609 1 93 9 VAL B N 1
ATOM 3083 C CA . VAL B 1 9 ? -18.344 3.58 30.312 1 93 9 VAL B CA 1
ATOM 3084 C C . VAL B 1 9 ? -17.312 2.463 30.516 1 93 9 VAL B C 1
ATOM 3086 O O . VAL B 1 9 ? -16.281 2.666 31.141 1 93 9 VAL B O 1
ATOM 3089 N N . VAL B 1 10 ? -17.656 1.289 30.109 1 89.5 10 VAL B N 1
ATOM 3090 C CA . VAL B 1 10 ? -16.797 0.124 30.234 1 89.5 10 VAL B CA 1
ATOM 3091 C C . VAL B 1 10 ? -16.297 -0.302 28.844 1 89.5 10 VAL B C 1
ATOM 3093 O O . VAL B 1 10 ? -17.109 -0.707 28 1 89.5 10 VAL B O 1
ATOM 3096 N N . GLY B 1 11 ? -15.039 -0.154 28.609 1 79.38 11 GLY B N 1
ATOM 3097 C CA . GLY B 1 11 ? -14.469 -0.576 27.344 1 79.38 11 GLY B CA 1
ATOM 3098 C C . GLY B 1 11 ? -14.023 -2.027 27.344 1 79.38 11 GLY B C 1
ATOM 3099 O O . GLY B 1 11 ? -14.109 -2.707 28.375 1 79.38 11 GLY B O 1
ATOM 3100 N N . CYS B 1 12 ? -13.602 -2.609 26.172 1 72.19 12 CYS B N 1
ATOM 3101 C CA . CYS B 1 12 ? -13.203 -4.004 26.031 1 72.19 12 CYS B CA 1
ATOM 3102 C C . CYS B 1 12 ? -11.82 -4.238 26.641 1 72.19 12 CYS B C 1
ATOM 3104 O O . CYS B 1 12 ? -11.609 -5.234 27.344 1 72.19 12 CYS B O 1
ATOM 3106 N N . HIS B 1 13 ? -10.859 -3.438 26.453 1 69.88 13 HIS B N 1
ATOM 3107 C CA . HIS B 1 13 ? -9.484 -3.703 26.844 1 69.88 13 HIS B CA 1
ATOM 3108 C C . HIS B 1 13 ? -8.953 -2.605 27.766 1 69.88 13 HIS B C 1
ATOM 3110 O O . HIS B 1 13 ? -7.738 -2.416 27.875 1 69.88 13 HIS B O 1
ATOM 3116 N N . CYS B 1 14 ? -9.758 -1.787 28.375 1 73.31 14 CYS B N 1
ATOM 3117 C CA . CYS B 1 14 ? -9.281 -0.689 29.203 1 73.31 14 CYS B CA 1
ATOM 3118 C C . CYS B 1 14 ? -10.078 -0.596 30.5 1 73.31 14 CYS B C 1
ATOM 3120 O O . CYS B 1 14 ? -11.07 -1.299 30.672 1 73.31 14 CYS B O 1
ATOM 3122 N N . ASP B 1 15 ? -9.531 0.28 31.375 1 82.62 15 ASP B N 1
ATOM 3123 C CA . ASP B 1 15 ? -10.242 0.574 32.625 1 82.62 15 ASP B CA 1
ATOM 3124 C C . ASP B 1 15 ? -11.562 1.289 32.344 1 82.62 15 ASP B C 1
ATOM 3126 O O . ASP B 1 15 ? -11.703 1.973 31.328 1 82.62 15 ASP B O 1
ATOM 3130 N N . TYR B 1 16 ? -12.461 1.062 33.188 1 89.5 16 TYR B N 1
ATOM 3131 C CA . TYR B 1 16 ? -13.719 1.777 33.031 1 89.5 16 TYR B CA 1
ATOM 3132 C C . TYR B 1 16 ? -13.555 3.256 33.375 1 89.5 16 TYR B C 1
ATOM 3134 O O . TYR B 1 16 ? -12.578 3.646 34.031 1 89.5 16 TYR B O 1
ATOM 3142 N N . ILE B 1 17 ? -14.375 4.129 32.844 1 92.12 17 ILE B N 1
ATOM 3143 C CA . ILE B 1 17 ? -14.406 5.559 33.125 1 92.12 17 ILE B CA 1
ATOM 3144 C C . ILE B 1 17 ? -15.656 5.883 33.969 1 92.12 17 ILE B C 1
ATOM 3146 O O . ILE B 1 17 ? -16.734 5.367 33.688 1 92.12 17 ILE B O 1
ATOM 3150 N N . GLU B 1 18 ? -15.336 6.719 34.938 1 94.5 18 GLU B N 1
ATOM 3151 C CA . GLU B 1 18 ? -16.438 7.055 35.812 1 94.5 18 GLU B CA 1
ATOM 3152 C C . GLU B 1 18 ? -16.672 8.562 35.875 1 94.5 18 GLU B C 1
ATOM 3154 O O . GLU B 1 18 ? -15.711 9.344 35.906 1 94.5 18 GLU B O 1
ATOM 3159 N N . GLY B 1 19 ? -18 8.977 35.906 1 95.25 19 GLY B N 1
ATOM 3160 C CA . GLY B 1 19 ? -18.406 10.367 36.031 1 95.25 19 GLY B CA 1
ATOM 3161 C C . GLY B 1 19 ? -18.859 10.961 34.719 1 95.25 19 GLY B C 1
ATOM 3162 O O . GLY B 1 19 ? -18.125 10.906 33.719 1 95.25 19 GLY B O 1
ATOM 3163 N N . GLU B 1 20 ? -20 11.5 34.719 1 94.19 20 GLU B N 1
ATOM 3164 C CA . GLU B 1 20 ? -20.625 12.008 33.5 1 94.19 20 GLU B CA 1
ATOM 3165 C C . GLU B 1 20 ? -19.75 13.047 32.844 1 94.19 20 GLU B C 1
ATOM 3167 O O . GLU B 1 20 ? -19.547 13.008 31.625 1 94.19 20 GLU B O 1
ATOM 3172 N N . LYS B 1 21 ? -19.203 13.977 33.625 1 94.19 21 LYS B N 1
ATOM 3173 C CA . LYS B 1 21 ? -18.391 15.047 33.094 1 94.19 21 LYS B CA 1
ATOM 3174 C C . LYS B 1 21 ? -17.094 14.508 32.5 1 94.19 21 LYS B C 1
ATOM 3176 O O . LYS B 1 21 ? -16.688 14.891 31.391 1 94.19 21 LYS B O 1
ATOM 3181 N N . VAL B 1 22 ? -16.547 13.594 33.25 1 94.56 22 VAL B N 1
ATOM 3182 C CA . VAL B 1 22 ? -15.281 13.008 32.844 1 94.56 22 VAL B CA 1
ATOM 3183 C C . VAL B 1 22 ? -15.5 12.203 31.547 1 94.56 22 VAL B C 1
ATOM 3185 O O . VAL B 1 22 ? -14.703 12.289 30.609 1 94.56 22 VAL B O 1
ATOM 3188 N N . ILE B 1 23 ? -16.625 11.477 31.531 1 94.44 23 ILE B N 1
ATOM 3189 C CA . ILE B 1 23 ? -16.953 10.648 30.375 1 94.44 23 ILE B CA 1
ATOM 3190 C C . ILE B 1 23 ? -17.219 11.531 29.156 1 94.44 23 ILE B C 1
ATOM 3192 O O . ILE B 1 23 ? -16.734 11.234 28.062 1 94.44 23 ILE B O 1
ATOM 3196 N N . ALA B 1 24 ? -17.922 12.586 29.328 1 93.19 24 ALA B N 1
ATOM 3197 C CA . ALA B 1 24 ? -18.203 13.5 28.234 1 93.19 24 ALA B CA 1
ATOM 3198 C C . ALA B 1 24 ? -16.906 14.078 27.656 1 93.19 24 ALA B C 1
ATOM 3200 O O . ALA B 1 24 ? -16.75 14.172 26.438 1 93.19 24 ALA B O 1
ATOM 3201 N N . GLU B 1 25 ? -16.016 14.422 28.516 1 93.44 25 GLU B N 1
ATOM 3202 C CA . GLU B 1 25 ? -14.742 15 28.094 1 93.44 25 GLU B CA 1
ATOM 3203 C C . GLU B 1 25 ? -13.891 13.977 27.359 1 93.44 25 GLU B C 1
ATOM 3205 O O . GLU B 1 25 ? -13.336 14.273 26.297 1 93.44 25 GLU B O 1
ATOM 3210 N N . GLU B 1 26 ? -13.867 12.789 27.891 1 92.75 26 GLU B N 1
ATOM 3211 C CA . GLU B 1 26 ? -13.047 11.742 27.297 1 92.75 26 GLU B CA 1
ATOM 3212 C C . GLU B 1 26 ? -13.594 11.312 25.938 1 92.75 26 GLU B C 1
ATOM 3214 O O . GLU B 1 26 ? -12.836 11.133 24.984 1 92.75 26 GLU B O 1
ATOM 3219 N N . LEU B 1 27 ? -14.867 11.164 25.875 1 93.44 27 LEU B N 1
ATOM 3220 C CA . LEU B 1 27 ? -15.477 10.742 24.609 1 93.44 27 LEU B CA 1
ATOM 3221 C C . LEU B 1 27 ? -15.352 11.828 23.547 1 93.44 27 LEU B C 1
ATOM 3223 O O . LEU B 1 27 ? -15.203 11.531 22.359 1 93.44 27 LEU B O 1
ATOM 3227 N N . THR B 1 28 ? -15.414 13.086 23.969 1 93.56 28 THR B N 1
ATOM 3228 C CA . THR B 1 28 ? -15.242 14.195 23.047 1 93.56 28 THR B CA 1
ATOM 3229 C C . THR B 1 28 ? -13.812 14.234 22.5 1 93.56 28 THR B C 1
ATOM 3231 O O . THR B 1 28 ? -13.602 14.391 21.297 1 93.56 28 THR B O 1
ATOM 3234 N N . LEU B 1 29 ? -12.906 14.023 23.422 1 94.12 29 LEU B N 1
ATOM 3235 C CA . LEU B 1 29 ? -11.5 14.031 23.031 1 94.12 29 LEU B CA 1
ATOM 3236 C C . LEU B 1 29 ? -11.211 12.891 22.047 1 94.12 29 LEU B C 1
ATOM 3238 O O . LEU B 1 29 ? -10.555 13.094 21.031 1 94.12 29 LEU B O 1
ATOM 3242 N N . TYR B 1 30 ? -11.781 11.75 22.359 1 93.69 30 TYR B N 1
ATOM 3243 C CA . TYR B 1 30 ? -11.578 10.586 21.516 1 93.69 30 TYR B CA 1
ATOM 3244 C C . TYR B 1 30 ? -12.188 10.82 20.125 1 93.69 30 TYR B C 1
ATOM 3246 O O . TYR B 1 30 ? -11.531 10.578 19.109 1 93.69 30 TYR B O 1
ATOM 3254 N N . ARG B 1 31 ? -13.367 11.281 20.109 1 94.94 31 ARG B N 1
ATOM 3255 C CA . ARG B 1 31 ? -14.047 11.57 18.859 1 94.94 31 ARG B CA 1
ATOM 3256 C C . ARG B 1 31 ? -13.281 12.602 18.047 1 94.94 31 ARG B C 1
ATOM 3258 O O . ARG B 1 31 ? -13.07 12.422 16.844 1 94.94 31 ARG B O 1
ATOM 3265 N N . ASP B 1 32 ? -12.859 13.672 18.688 1 96.19 32 ASP B N 1
ATOM 3266 C CA . ASP B 1 32 ? -12.172 14.758 18 1 96.19 32 ASP B CA 1
ATOM 3267 C C . ASP B 1 32 ? -10.828 14.289 17.438 1 96.19 32 ASP B C 1
ATOM 3269 O O . ASP B 1 32 ? -10.422 14.719 16.359 1 96.19 32 ASP B O 1
ATOM 3273 N N . THR B 1 33 ? -10.211 13.438 18.141 1 96.94 33 THR B N 1
ATOM 3274 C CA . THR B 1 33 ? -8.922 12.93 17.688 1 96.94 33 THR B CA 1
ATOM 3275 C C . THR B 1 33 ? -9.086 12.078 16.422 1 96.94 33 THR B C 1
ATOM 3277 O O . THR B 1 33 ? -8.367 12.266 15.445 1 96.94 33 THR B O 1
ATOM 3280 N N . ILE B 1 34 ? -10.047 11.203 16.438 1 97 34 ILE B N 1
ATOM 3281 C CA . ILE B 1 34 ? -10.312 10.344 15.289 1 97 34 ILE B CA 1
ATOM 3282 C C . ILE B 1 34 ? -10.727 11.203 14.094 1 97 34 ILE B C 1
ATOM 3284 O O . ILE B 1 34 ? -10.242 10.992 12.977 1 97 34 ILE B O 1
ATOM 3288 N N . ALA B 1 35 ? -11.539 12.172 14.367 1 97.56 35 ALA B N 1
ATOM 3289 C CA . ALA B 1 35 ? -12.016 13.055 13.305 1 97.56 35 ALA B CA 1
ATOM 3290 C C . ALA B 1 35 ? -10.867 13.867 12.711 1 97.56 35 ALA B C 1
ATOM 3292 O O . ALA B 1 35 ? -10.789 14.047 11.5 1 97.56 35 ALA B O 1
ATOM 3293 N N . PHE B 1 36 ? -10.023 14.391 13.602 1 97.81 36 PHE B N 1
ATOM 3294 C CA . PHE B 1 36 ? -8.891 15.172 13.133 1 97.81 36 PHE B CA 1
ATOM 3295 C C . PHE B 1 36 ? -8.023 14.367 12.172 1 97.81 36 PHE B C 1
ATOM 3297 O O . PHE B 1 36 ? -7.699 14.828 11.078 1 97.81 36 PHE B O 1
ATOM 3304 N N . VAL B 1 37 ? -7.691 13.156 12.555 1 98.25 37 VAL B N 1
ATOM 3305 C CA . VAL B 1 37 ? -6.824 12.297 11.75 1 98.25 37 VAL B CA 1
ATOM 3306 C C . VAL B 1 37 ? -7.492 12 10.406 1 98.25 37 VAL B C 1
ATOM 3308 O O . VAL B 1 37 ? -6.871 12.148 9.352 1 98.25 37 VAL B O 1
ATOM 3311 N N . HIS B 1 38 ? -8.742 11.641 10.453 1 98.38 38 HIS B N 1
ATOM 3312 C CA . HIS B 1 38 ? -9.469 11.344 9.227 1 98.38 38 HIS B CA 1
ATOM 3313 C C . HIS B 1 38 ? -9.562 12.57 8.328 1 98.38 38 HIS B C 1
ATOM 3315 O O . HIS B 1 38 ? -9.203 12.508 7.148 1 98.38 38 HIS B O 1
ATOM 3321 N N . ASP B 1 39 ? -10.023 13.672 8.914 1 98.25 39 ASP B N 1
ATOM 3322 C CA . ASP B 1 39 ? -10.375 14.836 8.117 1 98.25 39 ASP B CA 1
ATOM 3323 C C . ASP B 1 39 ? -9.133 15.5 7.531 1 98.25 39 ASP B C 1
ATOM 3325 O O . ASP B 1 39 ? -9.141 15.945 6.383 1 98.25 39 ASP B O 1
ATOM 3329 N N . GLN B 1 40 ? -8.102 15.539 8.305 1 98.06 40 GLN B N 1
ATOM 3330 C CA . GLN B 1 40 ? -6.863 16.125 7.801 1 98.06 40 GLN B CA 1
ATOM 3331 C C . GLN B 1 40 ? -6.219 15.234 6.746 1 98.06 40 GLN B C 1
ATOM 3333 O O . GLN B 1 40 ? -5.598 15.727 5.805 1 98.06 40 GLN B O 1
ATOM 3338 N N . THR B 1 41 ? -6.328 13.93 6.902 1 98.38 41 THR B N 1
ATOM 3339 C CA . THR B 1 41 ? -5.848 13.008 5.871 1 98.38 41 THR B CA 1
ATOM 3340 C C . THR B 1 41 ? -6.574 13.25 4.551 1 98.38 41 THR B C 1
ATOM 3342 O O . THR B 1 41 ? -5.938 13.438 3.512 1 98.38 41 THR B O 1
ATOM 3345 N N . VAL B 1 42 ? -7.883 13.328 4.629 1 97.88 42 VAL B N 1
ATOM 3346 C CA . VAL B 1 42 ? -8.695 13.508 3.428 1 97.88 42 VAL B CA 1
ATOM 3347 C C . VAL B 1 42 ? -8.414 14.883 2.822 1 97.88 42 VAL B C 1
ATOM 3349 O O . VAL B 1 42 ? -8.312 15.023 1.601 1 97.88 42 VAL B O 1
ATOM 3352 N N . ARG B 1 43 ? -8.281 15.898 3.662 1 96.69 43 ARG B N 1
ATOM 3353 C CA . ARG B 1 43 ? -7.965 17.234 3.186 1 96.69 43 ARG B CA 1
ATOM 3354 C C . ARG B 1 43 ? -6.688 17.234 2.352 1 96.69 43 ARG B C 1
ATOM 3356 O O . ARG B 1 43 ? -6.66 17.797 1.251 1 96.69 43 ARG B O 1
ATOM 3363 N N . LEU B 1 44 ? -5.691 16.641 2.885 1 96.94 44 LEU B N 1
ATOM 3364 C CA . LEU B 1 44 ? -4.395 16.656 2.221 1 96.94 44 LEU B CA 1
ATOM 3365 C C . LEU B 1 44 ? -4.395 15.727 1.012 1 96.94 44 LEU B C 1
ATOM 3367 O O . LEU B 1 44 ? -3.723 16 0.014 1 96.94 44 LEU B O 1
ATOM 3371 N N . MET B 1 45 ? -5.164 14.625 1.058 1 96.06 45 MET B N 1
ATOM 3372 C CA . MET B 1 45 ? -5.383 13.805 -0.127 1 96.06 45 MET B CA 1
ATOM 3373 C C . MET B 1 45 ? -5.969 14.633 -1.267 1 96.06 45 MET B C 1
ATOM 3375 O O . MET B 1 45 ? -5.52 14.523 -2.41 1 96.06 45 MET B O 1
ATOM 3379 N N . ASN B 1 46 ? -6.926 15.445 -0.898 1 92.75 46 ASN B N 1
ATOM 3380 C CA . ASN B 1 46 ? -7.59 16.281 -1.892 1 92.75 46 ASN B CA 1
ATOM 3381 C C . ASN B 1 46 ? -6.625 17.297 -2.51 1 92.75 46 ASN B C 1
ATOM 3383 O O . ASN B 1 46 ? -6.891 17.828 -3.586 1 92.75 46 ASN B O 1
ATOM 3387 N N . LYS B 1 47 ? -5.598 17.531 -1.842 1 92.06 47 LYS B N 1
ATOM 3388 C CA . LYS B 1 47 ? -4.57 18.422 -2.346 1 92.06 47 LYS B CA 1
ATOM 3389 C C . LYS B 1 47 ? -3.439 17.656 -3.02 1 92.06 47 LYS B C 1
ATOM 3391 O O . LYS B 1 47 ? -2.375 18.219 -3.297 1 92.06 47 LYS B O 1
ATOM 3396 N N . HIS B 1 48 ? -3.529 16.375 -3.16 1 90.25 48 HIS B N 1
ATOM 3397 C CA . HIS B 1 48 ? -2.68 15.477 -3.938 1 90.25 48 HIS B CA 1
ATOM 3398 C C . HIS B 1 48 ? -1.346 15.242 -3.236 1 90.25 48 HIS B C 1
ATOM 3400 O O . HIS B 1 48 ? -0.327 15.016 -3.895 1 90.25 48 HIS B O 1
ATOM 3406 N N . TYR B 1 49 ? -1.371 15.383 -1.905 1 93.12 49 TYR B N 1
ATOM 3407 C CA . TYR B 1 49 ? -0.163 15.031 -1.168 1 93.12 49 TYR B CA 1
ATOM 3408 C C . TYR B 1 49 ? 0.057 13.523 -1.168 1 93.12 49 TYR B C 1
ATOM 3410 O O . TYR B 1 49 ? -0.9 12.75 -1.079 1 93.12 49 TYR B O 1
ATOM 3418 N N . HIS B 1 50 ? 1.316 13.156 -1.285 1 92.69 50 HIS B N 1
ATOM 3419 C CA . HIS B 1 50 ? 1.672 11.75 -1.098 1 92.69 50 HIS B CA 1
ATOM 3420 C C . HIS B 1 50 ? 1.453 11.32 0.347 1 92.69 50 HIS B C 1
ATOM 3422 O O . HIS B 1 50 ? 1.534 12.141 1.266 1 92.69 50 HIS B O 1
ATOM 3428 N N . VAL B 1 51 ? 1.181 10.07 0.546 1 94.44 51 VAL B N 1
ATOM 3429 C CA . VAL B 1 51 ? 0.827 9.539 1.858 1 94.44 51 VAL B CA 1
ATOM 3430 C C . VAL B 1 51 ? 1.956 9.812 2.85 1 94.44 51 VAL B C 1
ATOM 3432 O O . VAL B 1 51 ? 1.706 10.086 4.023 1 94.44 51 VAL B O 1
ATOM 3435 N N . ASP B 1 52 ? 3.234 9.781 2.385 1 90.25 52 ASP B N 1
ATOM 3436 C CA . ASP B 1 52 ? 4.371 10.086 3.246 1 90.25 52 ASP B CA 1
ATOM 3437 C C . ASP B 1 52 ? 4.277 11.5 3.805 1 90.25 52 ASP B C 1
ATOM 3439 O O . ASP B 1 52 ? 4.543 11.727 4.988 1 90.25 52 ASP B O 1
ATOM 3443 N N . ASP B 1 53 ? 3.93 12.352 2.963 1 91.94 53 ASP B N 1
ATOM 3444 C CA . ASP B 1 53 ? 3.836 13.75 3.352 1 91.94 53 ASP B CA 1
ATOM 3445 C C . ASP B 1 53 ? 2.615 14 4.234 1 91.94 53 ASP B C 1
ATOM 3447 O O . ASP B 1 53 ? 2.648 14.852 5.125 1 91.94 53 ASP B O 1
ATOM 3451 N N . ILE B 1 54 ? 1.617 13.234 3.984 1 95.75 54 ILE B N 1
ATOM 3452 C CA . ILE B 1 54 ? 0.404 13.367 4.785 1 95.75 54 ILE B CA 1
ATOM 3453 C C . ILE B 1 54 ? 0.681 12.914 6.219 1 95.75 54 ILE B C 1
ATOM 3455 O O . ILE B 1 54 ? 0.273 13.578 7.172 1 95.75 54 ILE B O 1
ATOM 3459 N N . VAL B 1 55 ? 1.385 11.805 6.363 1 94.38 55 VAL B N 1
ATOM 3460 C CA . VAL B 1 55 ? 1.73 11.305 7.688 1 94.38 55 VAL B CA 1
ATOM 3461 C C . VAL B 1 55 ? 2.479 12.383 8.469 1 94.38 55 VAL B C 1
ATOM 3463 O O . VAL B 1 55 ? 2.107 12.711 9.602 1 94.38 55 VAL B O 1
ATOM 3466 N N . HIS B 1 56 ? 3.436 12.984 7.836 1 90.75 56 HIS B N 1
ATOM 3467 C CA . HIS B 1 56 ? 4.242 14.008 8.484 1 90.75 56 HIS B CA 1
ATOM 3468 C C . HIS B 1 56 ? 3.404 15.234 8.836 1 90.75 56 HIS B C 1
ATOM 3470 O O . HIS B 1 56 ? 3.465 15.734 9.961 1 90.75 56 HIS B O 1
ATOM 3476 N N . ALA B 1 57 ? 2.646 15.672 7.938 1 93.06 57 ALA B N 1
ATOM 3477 C CA . ALA B 1 57 ? 1.869 16.906 8.109 1 93.06 57 ALA B CA 1
ATOM 3478 C C . ALA B 1 57 ? 0.827 16.734 9.211 1 93.06 57 ALA B C 1
ATOM 3480 O O . ALA B 1 57 ? 0.651 17.625 10.047 1 93.06 57 ALA B O 1
ATOM 3481 N N . VAL B 1 58 ? 0.161 15.617 9.266 1 95.75 58 VAL B N 1
ATOM 3482 C CA . VAL B 1 58 ? -0.895 15.383 10.25 1 95.75 58 VAL B CA 1
ATOM 3483 C C . VAL B 1 58 ? -0.286 15.234 11.641 1 95.75 58 VAL B C 1
ATOM 3485 O O . VAL B 1 58 ? -0.776 15.828 12.602 1 95.75 58 VAL B O 1
ATOM 3488 N N . GLU B 1 59 ? 0.751 14.516 11.727 1 92.62 59 GLU B N 1
ATOM 3489 C CA . GLU B 1 59 ? 1.379 14.297 13.031 1 92.62 59 GLU B CA 1
ATOM 3490 C C . GLU B 1 59 ? 1.932 15.602 13.602 1 92.62 59 GLU B C 1
ATOM 3492 O O . GLU B 1 59 ? 1.843 15.844 14.805 1 92.62 59 GLU B O 1
ATOM 3497 N N . THR B 1 60 ? 2.486 16.438 12.75 1 91.5 60 THR B N 1
ATOM 3498 C CA . THR B 1 60 ? 3.102 17.672 13.211 1 91.5 60 THR B CA 1
ATOM 3499 C C . THR B 1 60 ? 2.035 18.719 13.555 1 91.5 60 THR B C 1
ATOM 3501 O O . THR B 1 60 ? 2.266 19.594 14.383 1 91.5 60 THR B O 1
ATOM 3504 N N . SER B 1 61 ? 0.917 18.562 12.977 1 93.81 61 SER B N 1
ATOM 3505 C CA . SER B 1 61 ? -0.133 19.547 13.203 1 93.81 61 SER B CA 1
ATOM 3506 C C . SER B 1 61 ? -1.111 19.078 14.281 1 93.81 61 SER B C 1
ATOM 3508 O O . SER B 1 61 ? -2.086 19.766 14.586 1 93.81 61 SER B O 1
ATOM 3510 N N . LEU B 1 62 ? -0.859 17.922 14.836 1 94.69 62 LEU B N 1
ATOM 3511 C CA . LEU B 1 62 ? -1.741 17.391 15.859 1 94.69 62 LEU B CA 1
ATOM 3512 C C . LEU B 1 62 ? -1.803 18.312 17.062 1 94.69 62 LEU B C 1
ATOM 3514 O O . LEU B 1 62 ? -0.772 18.625 17.672 1 94.69 62 LEU B O 1
ATOM 3518 N N . PRO B 1 63 ? -3.012 18.766 17.422 1 95.12 63 PRO B N 1
ATOM 3519 C CA . PRO B 1 63 ? -3.123 19.609 18.609 1 95.12 63 PRO B CA 1
ATOM 3520 C C . PRO B 1 63 ? -2.564 18.938 19.875 1 95.12 63 PRO B C 1
ATOM 3522 O O . PRO B 1 63 ? -2.65 17.719 20.016 1 95.12 63 PRO B O 1
ATOM 3525 N N . LYS B 1 64 ? -2.121 19.719 20.859 1 93.81 64 LYS B N 1
ATOM 3526 C CA . LYS B 1 64 ? -1.497 19.219 22.078 1 93.81 64 LYS B CA 1
ATOM 3527 C C . LYS B 1 64 ? -2.473 18.375 22.891 1 93.81 64 LYS B C 1
ATOM 3529 O O . LYS B 1 64 ? -2.086 17.359 23.453 1 93.81 64 LYS B O 1
ATOM 3534 N N . ARG B 1 65 ? -3.674 18.75 22.891 1 92.31 65 ARG B N 1
ATOM 3535 C CA . ARG B 1 65 ? -4.672 18.031 23.688 1 92.31 65 ARG B CA 1
ATOM 3536 C C . ARG B 1 65 ? -4.895 16.625 23.156 1 92.31 65 ARG B C 1
ATOM 3538 O O . ARG B 1 65 ? -5.367 15.75 23.891 1 92.31 65 ARG B O 1
ATOM 3545 N N . MET B 1 66 ? -4.543 16.422 21.906 1 94.88 66 MET B N 1
ATOM 3546 C CA . MET B 1 66 ? -4.781 15.133 21.266 1 94.88 66 MET B CA 1
ATOM 3547 C C . MET B 1 66 ? -3.562 14.227 21.406 1 94.88 66 MET B C 1
ATOM 3549 O O . MET B 1 66 ? -3.482 13.188 20.734 1 94.88 66 MET B O 1
ATOM 3553 N N . LYS B 1 67 ? -2.639 14.625 22.172 1 92.12 67 LYS B N 1
ATOM 3554 C CA . LYS B 1 67 ? -1.419 13.852 22.375 1 92.12 67 LYS B CA 1
ATOM 3555 C C . LYS B 1 67 ? -1.375 13.258 23.781 1 92.12 67 LYS B C 1
ATOM 3557 O O . LYS B 1 67 ? -0.393 12.617 24.172 1 92.12 67 LYS B O 1
ATOM 3562 N N . ARG B 1 68 ? -2.467 13.422 24.562 1 88.31 68 ARG B N 1
ATOM 3563 C CA . ARG B 1 68 ? -2.408 13.047 25.984 1 88.31 68 ARG B CA 1
ATOM 3564 C C . ARG B 1 68 ? -3.58 12.141 26.359 1 88.31 68 ARG B C 1
ATOM 3566 O O . ARG B 1 68 ? -4.531 12 25.578 1 88.31 68 ARG B O 1
ATOM 3573 N N . GLY B 1 69 ? -3.311 11.484 27.422 1 86.38 69 GLY B N 1
ATOM 3574 C CA . GLY B 1 69 ? -4.406 10.695 27.969 1 86.38 69 GLY B CA 1
ATOM 3575 C C . GLY B 1 69 ? -4.652 9.406 27.219 1 86.38 69 GLY B C 1
ATOM 3576 O O . GLY B 1 69 ? -3.709 8.695 26.859 1 86.38 69 GLY B O 1
ATOM 3577 N N . ARG B 1 70 ? -5.941 9.156 27 1 85.5 70 ARG B N 1
ATOM 3578 C CA . ARG B 1 70 ? -6.352 7.855 26.484 1 85.5 70 ARG B CA 1
ATOM 3579 C C . ARG B 1 70 ? -6.191 7.801 24.969 1 85.5 70 ARG B C 1
ATOM 3581 O O . ARG B 1 70 ? -6.281 6.727 24.359 1 85.5 70 ARG B O 1
ATOM 3588 N N . VAL B 1 71 ? -5.855 8.938 24.344 1 89.31 71 VAL B N 1
ATOM 3589 C CA . VAL B 1 71 ? -5.707 8.953 22.891 1 89.31 71 VAL B CA 1
ATOM 3590 C C . VAL B 1 71 ? -4.246 8.719 22.516 1 89.31 71 VAL B C 1
ATOM 3592 O O . VAL B 1 71 ? -3.891 8.719 21.328 1 89.31 71 VAL B O 1
ATOM 3595 N N . GLN B 1 72 ? -3.469 8.523 23.562 1 87.44 72 GLN B N 1
ATOM 3596 C CA . GLN B 1 72 ? -2.088 8.148 23.281 1 87.44 72 GLN B CA 1
ATOM 3597 C C . GLN B 1 72 ? -2.023 6.863 22.453 1 87.44 72 GLN B C 1
ATOM 3599 O O . GLN B 1 72 ? -2.959 6.062 22.469 1 87.44 72 GLN B O 1
ATOM 3604 N N . GLN B 1 73 ? -0.99 6.648 21.734 1 90.25 73 GLN B N 1
ATOM 3605 C CA . GLN B 1 73 ? -0.89 5.629 20.703 1 90.25 73 GLN B CA 1
ATOM 3606 C C . GLN B 1 73 ? -0.348 4.32 21.266 1 90.25 73 GLN B C 1
ATOM 3608 O O . GLN B 1 73 ? 0.61 3.754 20.734 1 90.25 73 GLN B O 1
ATOM 3613 N N . PHE B 1 74 ? -1.063 3.738 22.203 1 86.56 74 PHE B N 1
ATOM 3614 C CA . PHE B 1 74 ? -0.618 2.521 22.875 1 86.56 74 PHE B CA 1
ATOM 3615 C C . PHE B 1 74 ? -0.989 1.289 22.047 1 86.56 74 PHE B C 1
ATOM 3617 O O . PHE B 1 74 ? -0.381 0.228 22.219 1 86.56 74 PHE B O 1
ATOM 3624 N N . TYR B 1 75 ? -2.037 1.344 21.234 1 87.19 75 TYR B N 1
ATOM 3625 C CA . TYR B 1 75 ? -2.51 0.223 20.438 1 87.19 75 TYR B CA 1
ATOM 3626 C C . TYR B 1 75 ? -2.197 0.44 18.953 1 87.19 75 TYR B C 1
ATOM 3628 O O . TYR B 1 75 ? -1.211 -0.091 18.438 1 87.19 75 TYR B O 1
ATOM 3636 N N . GLY B 1 76 ? -2.902 1.369 18.375 1 89.56 76 GLY B N 1
ATOM 3637 C CA . GLY B 1 76 ? -2.607 1.796 17.016 1 89.56 76 GLY B CA 1
ATOM 3638 C C . GLY B 1 76 ? -1.788 3.07 16.953 1 89.56 76 GLY B C 1
ATOM 3639 O O . GLY B 1 76 ? -1.389 3.607 17.984 1 89.56 76 GLY B O 1
ATOM 3640 N N . THR B 1 77 ? -1.389 3.381 15.742 1 93.56 77 THR B N 1
ATOM 3641 C CA . THR B 1 77 ? -0.668 4.633 15.547 1 93.56 77 THR B CA 1
ATOM 3642 C C . THR B 1 77 ? -1.407 5.539 14.562 1 93.56 77 THR B C 1
ATOM 3644 O O . THR B 1 77 ? -2.193 5.059 13.742 1 93.56 77 THR B O 1
ATOM 3647 N N . ILE B 1 78 ? -1.16 6.789 14.711 1 94.88 78 ILE B N 1
ATOM 3648 C CA . ILE B 1 78 ? -1.719 7.77 13.789 1 94.88 78 ILE B CA 1
ATOM 3649 C C . ILE B 1 78 ? -1.244 7.469 12.367 1 94.88 78 ILE B C 1
ATOM 3651 O O . ILE B 1 78 ? -2.031 7.516 11.422 1 94.88 78 ILE B O 1
ATOM 3655 N N . GLU B 1 79 ? -0.004 7.09 12.188 1 95 79 GLU B N 1
ATOM 3656 C CA . GLU B 1 79 ? 0.539 6.766 10.867 1 95 79 GLU B CA 1
ATOM 3657 C C . GLU B 1 79 ? -0.23 5.613 10.227 1 95 79 GLU B C 1
ATOM 3659 O O . GLU B 1 79 ? -0.599 5.688 9.055 1 95 79 GLU B O 1
ATOM 3664 N N . TRP B 1 80 ? -0.447 4.57 10.961 1 95.69 80 TRP B N 1
ATOM 3665 C CA . TRP B 1 80 ? -1.164 3.414 10.438 1 95.69 80 TRP B CA 1
ATOM 3666 C C . TRP B 1 80 ? -2.582 3.795 10.023 1 95.69 80 TRP B C 1
ATOM 3668 O O . TRP B 1 80 ? -3.074 3.348 8.984 1 95.69 80 TRP B O 1
ATOM 3678 N N . SER B 1 81 ? -3.215 4.613 10.883 1 97 81 SER B N 1
ATOM 3679 C CA . SER B 1 81 ? -4.57 5.055 10.57 1 97 81 SER B CA 1
ATOM 3680 C C . SER B 1 81 ? -4.598 5.879 9.281 1 97 81 SER B C 1
ATOM 3682 O O . SER B 1 81 ? -5.508 5.727 8.461 1 97 81 SER B O 1
ATOM 3684 N N . ILE B 1 82 ? -3.643 6.754 9.148 1 97.06 82 ILE B N 1
ATOM 3685 C CA . ILE B 1 82 ? -3.559 7.594 7.953 1 97.06 82 ILE B CA 1
ATOM 3686 C C . ILE B 1 82 ? -3.416 6.715 6.715 1 97.06 82 ILE B C 1
ATOM 3688 O O . ILE B 1 82 ? -4.102 6.93 5.711 1 97.06 82 ILE B O 1
ATOM 3692 N N . ARG B 1 83 ? -2.578 5.777 6.758 1 95.69 83 ARG B N 1
ATOM 3693 C CA . ARG B 1 83 ? -2.371 4.879 5.629 1 95.69 83 ARG B CA 1
ATOM 3694 C C . ARG B 1 83 ? -3.641 4.098 5.312 1 95.69 83 ARG B C 1
ATOM 3696 O O . ARG B 1 83 ? -3.975 3.889 4.145 1 95.69 83 ARG B O 1
ATOM 3703 N N . ALA B 1 84 ? -4.336 3.652 6.328 1 96.56 84 ALA B N 1
ATOM 3704 C CA . ALA B 1 84 ? -5.59 2.93 6.141 1 96.56 84 ALA B CA 1
ATOM 3705 C C . ALA B 1 84 ? -6.648 3.822 5.496 1 96.56 84 ALA B C 1
ATOM 3707 O O . ALA B 1 84 ? -7.371 3.389 4.598 1 96.56 84 ALA B O 1
ATOM 3708 N N . ILE B 1 85 ? -6.73 5.062 5.984 1 97.31 85 ILE B N 1
ATOM 3709 C CA . ILE B 1 85 ? -7.691 6.02 5.441 1 97.31 85 ILE B CA 1
ATOM 3710 C C . ILE B 1 85 ? -7.355 6.309 3.979 1 97.31 85 ILE B C 1
ATOM 3712 O O . ILE B 1 85 ? -8.234 6.297 3.117 1 97.31 85 ILE B O 1
ATOM 3716 N N . PHE B 1 86 ? -6.109 6.535 3.686 1 96.12 86 PHE B N 1
ATOM 3717 C CA . PHE B 1 86 ? -5.637 6.816 2.334 1 96.12 86 PHE B CA 1
ATOM 3718 C C . PHE B 1 86 ? -6.016 5.684 1.384 1 96.12 86 PHE B C 1
ATOM 3720 O O . PHE B 1 86 ? -6.586 5.926 0.319 1 96.12 86 PHE B O 1
ATOM 3727 N N . MET B 1 87 ? -5.742 4.547 1.84 1 93.88 87 MET B N 1
ATOM 3728 C CA . MET B 1 87 ? -5.996 3.371 1.011 1 93.88 87 MET B CA 1
ATOM 3729 C C . MET B 1 87 ? -7.492 3.143 0.835 1 93.88 87 MET B C 1
ATOM 3731 O O . MET B 1 87 ? -7.938 2.697 -0.225 1 93.88 87 MET B O 1
ATOM 3735 N N . HIS B 1 88 ? -8.188 3.395 1.842 1 94.31 88 HIS B N 1
ATOM 3736 C CA . HIS B 1 88 ? -9.633 3.223 1.771 1 94.31 88 HIS B CA 1
ATOM 3737 C C . HIS B 1 88 ? -10.234 4.086 0.667 1 94.31 88 HIS B C 1
ATOM 3739 O O . HIS B 1 88 ? -11.086 3.619 -0.097 1 94.31 88 HIS B O 1
ATOM 3745 N N . TYR B 1 89 ? -9.758 5.27 0.532 1 93.94 89 TYR B N 1
ATOM 3746 C CA . TYR B 1 89 ? -10.367 6.215 -0.398 1 93.94 89 TYR B CA 1
ATOM 3747 C C . TYR B 1 89 ? -9.758 6.082 -1.789 1 93.94 89 TYR B C 1
ATOM 3749 O O . TYR B 1 89 ? -10.453 6.238 -2.795 1 93.94 89 TYR B O 1
ATOM 3757 N N . LEU B 1 90 ? -8.461 5.75 -1.834 1 92.62 90 LEU B N 1
ATOM 3758 C CA . LEU B 1 90 ? -7.801 5.84 -3.131 1 92.62 90 LEU B CA 1
ATOM 3759 C C . LEU B 1 90 ? -7.344 4.465 -3.602 1 92.62 90 LEU B C 1
ATOM 3761 O O . LEU B 1 90 ? -6.973 4.293 -4.766 1 92.62 90 LEU B O 1
ATOM 3765 N N . GLY B 1 91 ? -7.34 3.535 -2.76 1 91.69 91 GLY B N 1
ATOM 3766 C CA . GLY B 1 91 ? -6.832 2.221 -3.115 1 91.69 91 GLY B CA 1
ATOM 3767 C C . GLY B 1 91 ? -5.336 2.088 -2.922 1 91.69 91 GLY B C 1
ATOM 3768 O O . GLY B 1 91 ? -4.742 2.811 -2.119 1 91.69 91 GLY B O 1
ATOM 3769 N N . TRP B 1 92 ? -4.742 1.118 -3.609 1 91.44 92 TRP B N 1
ATOM 3770 C CA . TRP B 1 92 ? -3.355 0.743 -3.348 1 91.44 92 TRP B CA 1
ATOM 3771 C C . TRP B 1 92 ? -2.393 1.71 -4.027 1 91.44 92 TRP B C 1
ATOM 3773 O O . TRP B 1 92 ? -1.242 1.85 -3.605 1 91.44 92 TRP B O 1
ATOM 3783 N N . PHE B 1 93 ? -2.885 2.375 -5.109 1 93.75 93 PHE B N 1
ATOM 3784 C CA . PHE B 1 93 ? -2.012 3.219 -5.914 1 93.75 93 PHE B CA 1
ATOM 3785 C C . PHE B 1 93 ? -1.991 4.645 -5.379 1 93.75 93 PHE B C 1
ATOM 3787 O O . PHE B 1 93 ? -3.037 5.285 -5.266 1 93.75 93 PHE B O 1
ATOM 3794 N N . SER B 1 94 ? -0.792 5.227 -5.059 1 93.19 94 SER B N 1
ATOM 3795 C CA . SER B 1 94 ? -0.619 6.504 -4.375 1 93.19 94 SER B CA 1
ATOM 3796 C C . SER B 1 94 ? -0.733 7.676 -5.348 1 93.19 94 SER B C 1
ATOM 3798 O O . SER B 1 94 ? -0.847 8.828 -4.93 1 93.19 94 SER B O 1
ATOM 3800 N N . GLY B 1 95 ? -0.648 7.402 -6.625 1 93.12 95 GLY B N 1
ATOM 3801 C CA . GLY B 1 95 ? -0.568 8.461 -7.617 1 93.12 95 GLY B CA 1
ATOM 3802 C C . GLY B 1 95 ? 0.842 8.703 -8.117 1 93.12 95 GLY B C 1
ATOM 3803 O O . GLY B 1 95 ? 1.038 9.367 -9.141 1 93.12 95 GLY B O 1
ATOM 3804 N N . GLU B 1 96 ? 1.824 8.211 -7.34 1 95.06 96 GLU B N 1
ATOM 3805 C CA . GLU B 1 96 ? 3.213 8.273 -7.785 1 95.06 96 GLU B CA 1
ATOM 3806 C C . GLU B 1 96 ? 3.52 7.18 -8.805 1 95.06 96 GLU B C 1
ATOM 3808 O O . GLU B 1 96 ? 3.299 5.996 -8.539 1 95.06 96 GLU B O 1
ATOM 3813 N N . PRO B 1 97 ? 4.039 7.535 -9.992 1 95.94 97 PRO B N 1
ATOM 3814 C CA . PRO B 1 97 ? 4.273 6.562 -11.062 1 95.94 97 PRO B CA 1
ATOM 3815 C C . PRO B 1 97 ? 5.094 5.359 -10.594 1 95.94 97 PRO B C 1
ATOM 3817 O O . PRO B 1 97 ? 4.828 4.23 -11.008 1 95.94 97 PRO B O 1
ATOM 3820 N N . ALA B 1 98 ? 6.078 5.594 -9.75 1 95.81 98 ALA B N 1
ATOM 3821 C CA . ALA B 1 98 ? 6.902 4.496 -9.258 1 95.81 98 ALA B CA 1
ATOM 3822 C C . ALA B 1 98 ? 6.062 3.48 -8.484 1 95.81 98 ALA B C 1
ATOM 3824 O O . ALA B 1 98 ? 6.406 2.297 -8.43 1 95.81 98 ALA B O 1
ATOM 3825 N N . ASP B 1 99 ? 4.973 3.912 -7.965 1 94.38 99 ASP B N 1
ATOM 3826 C CA . ASP B 1 99 ? 4.117 3.041 -7.164 1 94.38 99 ASP B CA 1
ATOM 3827 C C . ASP B 1 99 ? 3.152 2.256 -8.047 1 94.38 99 ASP B C 1
ATOM 3829 O O . ASP B 1 99 ? 2.537 1.287 -7.602 1 94.38 99 ASP B O 1
ATOM 3833 N N . LEU B 1 100 ? 3.006 2.686 -9.305 1 94.62 100 LEU B N 1
ATOM 3834 C CA . LEU B 1 100 ? 2.162 1.961 -10.25 1 94.62 100 LEU B CA 1
ATOM 3835 C C . LEU B 1 100 ? 2.834 0.668 -10.703 1 94.62 100 LEU B C 1
ATOM 3837 O O . LEU B 1 100 ? 2.158 -0.306 -11.031 1 94.62 100 LEU B O 1
ATOM 3841 N N . TYR B 1 101 ? 4.188 0.679 -10.688 1 92 101 TYR B N 1
ATOM 3842 C CA . TYR B 1 101 ? 5.02 -0.459 -11.062 1 92 101 TYR B CA 1
ATOM 3843 C C . TYR B 1 101 ? 6.086 -0.729 -10.008 1 92 101 TYR B C 1
ATOM 3845 O O . TYR B 1 101 ? 7.281 -0.623 -10.281 1 92 101 TYR B O 1
ATOM 3853 N N . PRO B 1 102 ? 5.605 -1.129 -8.852 1 94.06 102 PRO B N 1
ATOM 3854 C CA . PRO B 1 102 ? 6.605 -1.333 -7.801 1 94.06 102 PRO B CA 1
ATOM 3855 C C . PRO B 1 102 ? 7.566 -2.479 -8.109 1 94.06 102 PRO B C 1
ATOM 3857 O O . PRO B 1 102 ? 7.148 -3.514 -8.633 1 94.06 102 PRO B O 1
ATOM 3860 N N . ALA B 1 103 ? 8.844 -2.236 -7.859 1 93.19 103 ALA B N 1
ATOM 3861 C CA . ALA B 1 103 ? 9.797 -3.346 -7.918 1 93.19 103 ALA B CA 1
ATOM 3862 C C . ALA B 1 103 ? 9.531 -4.352 -6.805 1 93.19 103 ALA B C 1
ATOM 3864 O O . ALA B 1 103 ? 9.062 -3.982 -5.723 1 93.19 103 ALA B O 1
ATOM 3865 N N . THR B 1 104 ? 9.797 -5.629 -7.098 1 92.81 104 THR B N 1
ATOM 3866 C CA . THR B 1 104 ? 9.703 -6.637 -6.047 1 92.81 104 THR B CA 1
ATOM 3867 C C . THR B 1 104 ? 10.883 -6.531 -5.09 1 92.81 104 THR B C 1
ATOM 3869 O O . THR B 1 104 ? 11.883 -5.879 -5.395 1 92.81 104 THR B O 1
ATOM 3872 N N . HIS B 1 105 ? 10.789 -7.137 -3.951 1 93.56 105 HIS B N 1
ATOM 3873 C CA . HIS B 1 105 ? 11.891 -7.145 -3 1 93.56 105 HIS B CA 1
ATOM 3874 C C . HIS B 1 105 ? 13.156 -7.707 -3.633 1 93.56 105 HIS B C 1
ATOM 3876 O O . HIS B 1 105 ? 14.242 -7.148 -3.461 1 93.56 105 HIS B O 1
ATOM 3882 N N . SER B 1 106 ? 13.031 -8.805 -4.383 1 91.44 106 SER B N 1
ATOM 3883 C CA . SER B 1 106 ? 14.18 -9.438 -5.012 1 91.44 106 SER B CA 1
ATOM 3884 C C . SER B 1 106 ? 14.773 -8.547 -6.098 1 91.44 106 SER B C 1
ATOM 3886 O O . SER B 1 106 ? 16 -8.445 -6.227 1 91.44 106 SER B O 1
ATOM 3888 N N . THR B 1 107 ? 13.891 -7.859 -6.832 1 91.69 107 THR B N 1
ATOM 3889 C CA . THR B 1 107 ? 14.336 -6.93 -7.863 1 91.69 107 THR B CA 1
ATOM 3890 C C . THR B 1 107 ? 15.086 -5.758 -7.246 1 91.69 107 THR B C 1
ATOM 3892 O O . THR B 1 107 ? 16.125 -5.344 -7.758 1 91.69 107 THR B O 1
ATOM 3895 N N . ARG B 1 108 ? 14.586 -5.246 -6.164 1 94.94 108 ARG B N 1
ATOM 3896 C CA . ARG B 1 108 ? 15.258 -4.164 -5.453 1 94.94 108 ARG B CA 1
ATOM 3897 C C . ARG B 1 108 ? 16.641 -4.594 -4.977 1 94.94 108 ARG B C 1
ATOM 3899 O O . ARG B 1 108 ? 17.609 -3.867 -5.152 1 94.94 108 ARG B O 1
ATOM 3906 N N . GLY B 1 109 ? 16.656 -5.812 -4.359 1 94 109 GLY B N 1
ATOM 3907 C CA . GLY B 1 109 ? 17.938 -6.32 -3.896 1 94 109 GLY B CA 1
ATOM 3908 C C . GLY B 1 109 ? 18.953 -6.484 -5.012 1 94 109 GLY B C 1
ATOM 3909 O O . GLY B 1 109 ? 20.109 -6.059 -4.879 1 94 109 GLY B O 1
ATOM 3910 N N . LYS B 1 110 ? 18.531 -7.055 -6.117 1 91.12 110 LYS B N 1
ATOM 3911 C CA . LYS B 1 110 ? 19.375 -7.328 -7.27 1 91.12 110 LYS B CA 1
ATOM 3912 C C . LYS B 1 110 ? 19.969 -6.039 -7.836 1 91.12 110 LYS B C 1
ATOM 3914 O O . LYS B 1 110 ? 21.188 -5.922 -7.992 1 91.12 110 LYS B O 1
ATOM 3919 N N . TYR B 1 111 ? 19.141 -5.098 -8.078 1 92.69 111 TYR B N 1
ATOM 3920 C CA . TYR B 1 111 ? 19.594 -3.916 -8.805 1 92.69 111 TYR B CA 1
ATOM 3921 C C . TYR B 1 111 ? 20.234 -2.912 -7.855 1 92.69 111 TYR B C 1
ATOM 3923 O O . TYR B 1 111 ? 21.062 -2.094 -8.281 1 92.69 111 TYR B O 1
ATOM 3931 N N . LEU B 1 112 ? 19.875 -2.951 -6.559 1 95.62 112 LEU B N 1
ATOM 3932 C CA . LEU B 1 112 ? 20.641 -2.176 -5.582 1 95.62 112 LEU B CA 1
ATOM 3933 C C . LEU B 1 112 ? 22.094 -2.633 -5.535 1 95.62 112 LEU B C 1
ATOM 3935 O O . LEU B 1 112 ? 23 -1.807 -5.547 1 95.62 112 LEU B O 1
ATOM 3939 N N . LEU B 1 113 ? 22.266 -3.938 -5.465 1 92.69 113 LEU B N 1
ATOM 3940 C CA . LEU B 1 113 ? 23.609 -4.477 -5.438 1 92.69 113 LEU B CA 1
ATOM 3941 C C . LEU B 1 113 ? 24.359 -4.133 -6.719 1 92.69 113 LEU B C 1
ATOM 3943 O O . LEU B 1 113 ? 25.562 -3.863 -6.688 1 92.69 113 LEU B O 1
ATOM 3947 N N . HIS B 1 114 ? 23.672 -4.168 -7.832 1 91.31 114 HIS B N 1
ATOM 3948 C CA . HIS B 1 114 ? 24.281 -3.764 -9.094 1 91.31 114 HIS B CA 1
ATOM 3949 C C . HIS B 1 114 ? 24.719 -2.303 -9.055 1 91.31 114 HIS B C 1
ATOM 3951 O O . HIS B 1 114 ? 25.828 -1.969 -9.461 1 91.31 114 HIS B O 1
ATOM 3957 N N . LEU B 1 115 ? 23.828 -1.413 -8.602 1 93.88 115 LEU B N 1
ATOM 3958 C CA . LEU B 1 115 ? 24.125 0.007 -8.477 1 93.88 115 LEU B CA 1
ATOM 3959 C C . LEU B 1 115 ? 25.344 0.225 -7.574 1 93.88 115 LEU B C 1
ATOM 3961 O O . LEU B 1 115 ? 26.234 0.993 -7.914 1 93.88 115 LEU B O 1
ATOM 3965 N N . LEU B 1 116 ? 25.359 -0.459 -6.453 1 93.88 116 LEU B N 1
ATOM 3966 C CA . LEU B 1 116 ? 26.453 -0.348 -5.496 1 93.88 116 LEU B CA 1
ATOM 3967 C C . LEU B 1 116 ? 27.766 -0.833 -6.109 1 93.88 116 LEU B C 1
ATOM 3969 O O . LEU B 1 116 ? 28.828 -0.258 -5.855 1 93.88 116 LEU B O 1
ATOM 3973 N N . THR B 1 117 ? 27.672 -1.869 -6.906 1 90.25 117 THR B N 1
ATOM 3974 C CA . THR B 1 117 ? 28.844 -2.395 -7.586 1 90.25 117 THR B CA 1
ATOM 3975 C C . THR B 1 117 ? 29.422 -1.36 -8.555 1 90.25 117 THR B C 1
ATOM 3977 O O . THR B 1 117 ? 30.625 -1.114 -8.562 1 90.25 117 THR B O 1
ATOM 3980 N N . GLN B 1 118 ? 28.594 -0.798 -9.32 1 89.56 118 GLN B N 1
ATOM 3981 C CA . GLN B 1 118 ? 29.031 0.181 -10.305 1 89.56 118 GLN B CA 1
ATOM 3982 C C . GLN B 1 118 ? 29.641 1.403 -9.633 1 89.56 118 GLN B C 1
ATOM 3984 O O . GLN B 1 118 ? 30.672 1.913 -10.086 1 89.56 118 GLN B O 1
ATOM 3989 N N . ILE B 1 119 ? 29.031 1.856 -8.586 1 90.56 119 ILE B N 1
ATOM 3990 C CA . ILE B 1 119 ? 29.531 3.025 -7.867 1 90.56 119 ILE B CA 1
ATOM 3991 C C . ILE B 1 119 ? 30.875 2.705 -7.23 1 90.56 119 ILE B C 1
ATOM 3993 O O . ILE B 1 119 ? 31.781 3.551 -7.211 1 90.56 119 ILE B O 1
ATOM 3997 N N . SER B 1 120 ? 30.969 1.525 -6.68 1 87 120 SER B N 1
ATOM 3998 C CA . SER B 1 120 ? 32.219 1.082 -6.09 1 87 120 SER B CA 1
ATOM 3999 C C . SER B 1 120 ? 33.344 1.051 -7.125 1 87 120 SER B C 1
ATOM 4001 O O . SER B 1 120 ? 34.469 1.468 -6.848 1 87 120 SER B O 1
ATOM 4003 N N . TYR B 1 121 ? 33.062 0.589 -8.305 1 83.69 121 TYR B N 1
ATOM 4004 C CA . TYR B 1 121 ? 34.031 0.536 -9.391 1 83.69 121 TYR B CA 1
ATOM 4005 C C . TYR B 1 121 ? 34.469 1.937 -9.781 1 83.69 121 TYR B C 1
ATOM 4007 O O . TYR B 1 121 ? 35.656 2.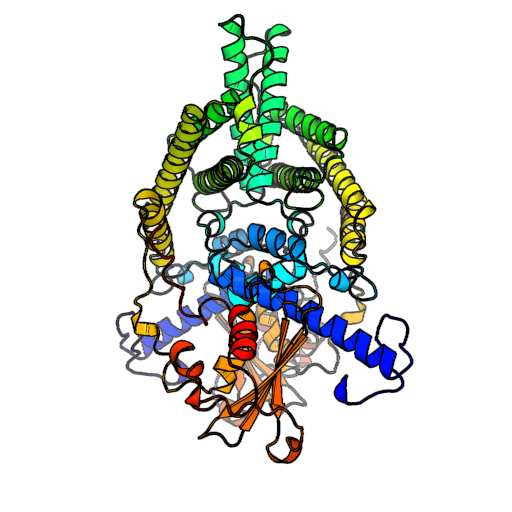164 -10.039 1 83.69 121 TYR B O 1
ATOM 4015 N N . GLN B 1 122 ? 33.594 2.834 -9.859 1 83.5 122 GLN B N 1
ATOM 4016 C CA . GLN B 1 122 ? 33.906 4.215 -10.219 1 83.5 122 GLN B CA 1
ATOM 4017 C C . GLN B 1 122 ? 34.812 4.863 -9.172 1 83.5 122 GLN B C 1
ATOM 4019 O O . GLN B 1 122 ? 35.688 5.637 -9.523 1 83.5 122 GLN B O 1
ATOM 4024 N N . ALA B 1 123 ? 34.562 4.562 -7.945 1 81.81 123 ALA B N 1
ATOM 4025 C CA . ALA B 1 123 ? 35.344 5.133 -6.859 1 81.81 123 ALA B CA 1
ATOM 4026 C C . ALA B 1 123 ? 36.781 4.602 -6.883 1 81.81 123 ALA B C 1
ATOM 4028 O O . ALA B 1 123 ? 37.719 5.332 -6.586 1 81.81 123 ALA B O 1
ATOM 4029 N N . GLN B 1 124 ? 36.906 3.426 -7.156 1 74.56 124 GLN B N 1
ATOM 4030 C CA . GLN B 1 124 ? 38.219 2.809 -7.227 1 74.56 124 GLN B CA 1
ATOM 4031 C C . GLN B 1 124 ? 39.094 3.473 -8.305 1 74.56 124 GLN B C 1
ATOM 4033 O O . GLN B 1 124 ? 40.281 3.705 -8.094 1 74.56 124 GLN B O 1
ATOM 4038 N N . PHE B 1 125 ? 38.531 3.773 -9.344 1 68.56 125 PHE B N 1
ATOM 4039 C CA . PHE B 1 125 ? 39.281 4.328 -10.469 1 68.56 125 PHE B CA 1
ATOM 4040 C C . PHE B 1 125 ? 39.531 5.82 -10.266 1 68.56 125 PHE B C 1
ATOM 4042 O O . PHE B 1 125 ? 40.531 6.355 -10.742 1 68.56 125 PHE B O 1
ATOM 4049 N N . ALA B 1 126 ? 38.594 6.543 -9.688 1 61.59 126 ALA B N 1
ATOM 4050 C CA . ALA B 1 126 ? 38.812 7.965 -9.422 1 61.59 126 ALA B CA 1
ATOM 4051 C C . ALA B 1 126 ? 40.031 8.188 -8.508 1 61.59 126 ALA B C 1
ATOM 4053 O O . ALA B 1 126 ? 40.688 9.219 -8.578 1 61.59 126 ALA B O 1
ATOM 4054 N N . HIS B 1 127 ? 40.25 7.391 -7.559 1 56.22 127 HIS B N 1
ATOM 4055 C CA . HIS B 1 127 ? 41.406 7.543 -6.652 1 56.22 127 HIS B CA 1
ATOM 4056 C C . HIS B 1 127 ? 42.719 7.504 -7.41 1 56.22 127 HIS B C 1
ATOM 4058 O O . HIS B 1 127 ? 43.688 8.125 -6.996 1 56.22 127 HIS B O 1
ATOM 4064 N N . PHE B 1 128 ? 42.812 6.746 -8.484 1 48.97 128 PHE B N 1
ATOM 4065 C CA . PHE B 1 128 ? 44.094 6.684 -9.188 1 48.97 128 PHE B CA 1
ATOM 4066 C C . PHE B 1 128 ? 44.438 8.047 -9.766 1 48.97 128 PHE B C 1
ATOM 4068 O O . PHE B 1 128 ? 45.625 8.344 -9.961 1 48.97 128 PHE B O 1
ATOM 4075 N N . SER B 1 129 ? 43.531 8.742 -10.18 1 44.5 129 SER B N 1
ATOM 4076 C CA . SER B 1 129 ? 43.938 9.977 -10.852 1 44.5 129 SER B CA 1
ATOM 4077 C C . SER B 1 129 ? 44.25 11.078 -9.844 1 44.5 129 SER B C 1
ATOM 4079 O O . SER B 1 129 ? 45.094 11.938 -10.109 1 44.5 129 SER B O 1
ATOM 4081 N N . ARG B 1 130 ? 43.438 11.852 -9.211 1 45.47 130 ARG B N 1
ATOM 4082 C CA . ARG B 1 130 ? 43.656 13.133 -8.547 1 45.47 130 ARG B CA 1
ATOM 4083 C C . ARG B 1 130 ? 43.906 12.945 -7.059 1 45.47 130 ARG B C 1
ATOM 4085 O O . ARG B 1 130 ? 43.531 11.922 -6.48 1 45.47 130 ARG B O 1
ATOM 4092 N N . ASP B 1 131 ? 44.906 13.805 -6.426 1 40.47 131 ASP B N 1
ATOM 4093 C CA . ASP B 1 131 ? 45 14.234 -5.035 1 40.47 131 ASP B CA 1
ATOM 4094 C C . ASP B 1 131 ? 43.594 14.344 -4.418 1 40.47 131 ASP B C 1
ATOM 4096 O O . ASP B 1 131 ? 43 15.43 -4.402 1 40.47 131 ASP B O 1
ATOM 4100 N N . VAL B 1 132 ? 42.75 13.57 -4.73 1 42.38 132 VAL B N 1
ATOM 4101 C CA . VAL B 1 132 ? 41.344 13.75 -4.391 1 42.38 132 VAL B CA 1
ATOM 4102 C C . VAL B 1 132 ? 41.188 13.852 -2.873 1 42.38 132 VAL B C 1
ATOM 4104 O O . VAL B 1 132 ? 41.688 12.984 -2.135 1 42.38 132 VAL B O 1
ATOM 4107 N N . ASN B 1 133 ? 41.156 14.945 -2.342 1 40.81 133 ASN B N 1
ATOM 4108 C CA . ASN B 1 133 ? 40.719 15.273 -0.985 1 40.81 133 ASN B CA 1
ATOM 4109 C C . ASN B 1 133 ? 39.719 14.258 -0.46 1 40.81 133 ASN B C 1
ATOM 4111 O O . ASN B 1 133 ? 38.844 13.773 -1.211 1 40.81 133 ASN B O 1
ATOM 4115 N N . ARG B 1 134 ? 40.094 13.367 0.459 1 46.81 134 ARG B N 1
ATOM 4116 C CA . ARG B 1 134 ? 39.438 12.352 1.277 1 46.81 134 ARG B CA 1
ATOM 4117 C C . ARG B 1 134 ? 37.969 12.633 1.403 1 46.81 134 ARG B C 1
ATOM 4119 O O . ARG B 1 134 ? 37.188 11.758 1.786 1 46.81 134 ARG B O 1
ATOM 4126 N N . ASP B 1 135 ? 37.5 13.828 1.468 1 50.09 135 ASP B N 1
ATOM 4127 C CA . ASP B 1 135 ? 36.094 14.125 1.827 1 50.09 135 ASP B CA 1
ATOM 4128 C C . ASP B 1 135 ? 35.188 14.047 0.605 1 50.09 135 ASP B C 1
ATOM 4130 O O . ASP B 1 135 ? 35.094 15.008 -0.167 1 50.09 135 ASP B O 1
ATOM 4134 N N . ARG B 1 136 ? 35.125 12.789 0.001 1 56.62 136 ARG B N 1
ATOM 4135 C CA . ARG B 1 136 ? 34.156 12.773 -1.107 1 56.62 136 ARG B CA 1
ATOM 4136 C C . ARG B 1 136 ? 32.781 13.266 -0.656 1 56.62 136 ARG B C 1
ATOM 4138 O O . ARG B 1 136 ? 32.094 12.555 0.069 1 56.62 136 ARG B O 1
ATOM 4145 N N . PRO B 1 137 ? 32.469 14.477 -1.191 1 71.25 137 PRO B N 1
ATOM 4146 C CA . PRO B 1 137 ? 31.219 15.117 -0.742 1 71.25 137 PRO B CA 1
ATOM 4147 C C . PRO B 1 137 ? 29.969 14.445 -1.312 1 71.25 137 PRO B C 1
ATOM 4149 O O . PRO B 1 137 ? 30.031 13.836 -2.381 1 71.25 137 PRO B O 1
ATOM 4152 N N . ILE B 1 138 ? 29.062 14.109 -0.585 1 83.38 138 ILE B N 1
ATOM 4153 C CA . ILE B 1 138 ? 27.734 13.586 -0.941 1 83.38 138 ILE B CA 1
ATOM 4154 C C . ILE B 1 138 ? 27.344 14.086 -2.33 1 83.38 138 ILE B C 1
ATOM 4156 O O . ILE B 1 138 ? 26.641 13.391 -3.064 1 83.38 138 ILE B O 1
ATOM 4160 N N . GLY B 1 139 ? 27.984 15.18 -2.797 1 86.31 139 GLY B N 1
ATOM 4161 C CA . GLY B 1 139 ? 27.703 15.719 -4.121 1 86.31 139 GLY B CA 1
ATOM 4162 C C . GLY B 1 139 ? 28.25 14.852 -5.238 1 86.31 139 GLY B C 1
ATOM 4163 O O . GLY B 1 139 ? 27.578 14.656 -6.262 1 86.31 139 GLY B O 1
ATOM 4164 N N . ASP B 1 140 ? 29.469 14.289 -5.09 1 87.88 140 ASP B N 1
ATOM 4165 C CA . ASP B 1 140 ? 30.047 13.391 -6.082 1 87.88 140 ASP B CA 1
ATOM 4166 C C . ASP B 1 140 ? 29.25 12.094 -6.195 1 87.88 140 ASP B C 1
ATOM 4168 O O . ASP B 1 140 ? 29.078 11.555 -7.293 1 87.88 140 ASP B O 1
ATOM 4172 N N . ILE B 1 141 ? 28.797 11.672 -5.121 1 91.06 141 ILE B N 1
ATOM 4173 C CA . ILE B 1 141 ? 28.031 10.438 -5.109 1 91.06 141 ILE B CA 1
ATOM 4174 C C . ILE B 1 141 ? 26.703 10.656 -5.848 1 91.06 141 ILE B C 1
ATOM 4176 O O . ILE B 1 141 ? 26.266 9.797 -6.617 1 91.06 141 ILE B O 1
ATOM 4180 N N . ILE B 1 142 ? 26.078 11.797 -5.59 1 93.5 142 ILE B N 1
ATOM 4181 C CA . ILE B 1 142 ? 24.828 12.125 -6.262 1 93.5 142 ILE B CA 1
ATOM 4182 C C . ILE B 1 142 ? 25.031 12.125 -7.773 1 93.5 142 ILE B C 1
ATOM 4184 O O . ILE B 1 142 ? 24.266 11.508 -8.516 1 93.5 142 ILE B O 1
ATOM 4188 N N . ARG B 1 143 ? 26.094 12.75 -8.219 1 92.44 143 ARG B N 1
ATOM 4189 C CA . ARG B 1 143 ? 26.406 12.805 -9.641 1 92.44 143 ARG B CA 1
ATOM 4190 C C . ARG B 1 143 ? 26.641 11.406 -10.203 1 92.44 143 ARG B C 1
ATOM 4192 O O . ARG B 1 143 ? 26.156 11.078 -11.281 1 92.44 143 ARG B O 1
ATOM 4199 N N . ASN B 1 144 ? 27.406 10.586 -9.492 1 93.38 144 ASN B N 1
ATOM 4200 C CA . ASN B 1 144 ? 27.719 9.234 -9.938 1 93.38 144 ASN B CA 1
ATOM 4201 C C . ASN B 1 144 ? 26.484 8.359 -10.008 1 93.38 144 ASN B C 1
ATOM 4203 O O . ASN B 1 144 ? 26.344 7.543 -10.922 1 93.38 144 ASN B O 1
ATOM 4207 N N . VAL B 1 145 ? 25.625 8.516 -9.023 1 95.75 145 VAL B N 1
ATOM 4208 C CA . VAL B 1 145 ? 24.391 7.727 -8.992 1 95.75 145 VAL B CA 1
ATOM 4209 C C . VAL B 1 145 ? 23.531 8.086 -10.195 1 95.75 145 VAL B C 1
ATOM 4211 O O . VAL B 1 145 ? 23.016 7.207 -10.883 1 95.75 145 VAL B O 1
ATOM 4214 N N . ILE B 1 146 ? 23.344 9.391 -10.43 1 96 146 ILE B N 1
ATOM 4215 C CA . ILE B 1 146 ? 22.531 9.852 -11.547 1 96 146 ILE B CA 1
ATOM 4216 C C . ILE B 1 146 ? 23.094 9.32 -12.859 1 96 146 ILE B C 1
ATOM 4218 O O . ILE B 1 146 ? 22.359 8.789 -13.695 1 96 146 ILE B O 1
ATOM 4222 N N . THR B 1 147 ? 24.391 9.422 -13.023 1 94.81 147 THR B N 1
ATOM 4223 C CA . THR B 1 147 ? 25.047 8.938 -14.234 1 94.81 147 THR B CA 1
ATOM 4224 C C . THR B 1 147 ? 24.875 7.434 -14.391 1 94.81 147 THR B C 1
ATOM 4226 O O . THR B 1 147 ? 24.609 6.945 -15.484 1 94.81 147 THR B O 1
ATOM 4229 N N . THR B 1 148 ? 25.016 6.723 -13.336 1 95.12 148 THR B N 1
ATOM 4230 C CA . THR B 1 148 ? 24.891 5.27 -13.375 1 95.12 148 THR B CA 1
ATOM 4231 C C . THR B 1 148 ? 23.469 4.859 -13.711 1 95.12 148 THR B C 1
ATOM 4233 O O . THR B 1 148 ? 23.25 3.914 -14.477 1 95.12 148 THR B O 1
ATOM 4236 N N . LEU B 1 149 ? 22.469 5.488 -13.109 1 95.81 149 LEU B N 1
ATOM 4237 C CA . LEU B 1 149 ? 21.078 5.191 -13.43 1 95.81 149 LEU B CA 1
ATOM 4238 C C . LEU B 1 149 ? 20.797 5.41 -14.906 1 95.81 149 LEU B C 1
ATOM 4240 O O . LEU B 1 149 ? 20.094 4.617 -15.539 1 95.81 149 LEU B O 1
ATOM 4244 N N . LYS B 1 150 ? 21.391 6.504 -15.469 1 93.88 150 LYS B N 1
ATOM 4245 C CA . LYS B 1 150 ? 21.25 6.77 -16.891 1 93.88 150 LYS B CA 1
ATOM 4246 C C . LYS B 1 150 ? 21.859 5.645 -17.719 1 93.88 150 LYS B C 1
ATOM 4248 O O . LYS B 1 150 ? 21.266 5.203 -18.703 1 93.88 150 LYS B O 1
ATOM 4253 N N . GLN B 1 151 ? 22.984 5.164 -17.312 1 92.62 151 GLN B N 1
ATOM 4254 C CA . GLN B 1 151 ? 23.672 4.09 -18.031 1 92.62 151 GLN B CA 1
ATOM 4255 C C . GLN B 1 151 ? 22.875 2.785 -17.953 1 92.62 151 GLN B C 1
ATOM 4257 O O . GLN B 1 151 ? 22.812 2.029 -18.922 1 92.62 151 GLN B O 1
ATOM 4262 N N . MET B 1 152 ? 22.328 2.545 -16.781 1 90.06 152 MET B N 1
ATOM 4263 C CA . MET B 1 152 ? 21.531 1.338 -16.578 1 90.06 152 MET B CA 1
ATOM 4264 C C . MET B 1 152 ? 20.344 1.314 -17.531 1 90.06 152 MET B C 1
ATOM 4266 O O . MET B 1 152 ? 19.906 0.245 -17.969 1 90.06 152 MET B O 1
ATOM 4270 N N . LEU B 1 153 ? 19.781 2.414 -17.766 1 86.5 153 LEU B N 1
ATOM 4271 C CA . LEU B 1 153 ? 18.641 2.506 -18.672 1 86.5 153 LEU B CA 1
ATOM 4272 C C . LEU B 1 153 ? 19.047 2.131 -20.094 1 86.5 153 LEU B C 1
ATOM 4274 O O . LEU B 1 153 ? 18.25 1.562 -20.844 1 86.5 153 LEU B O 1
ATOM 4278 N N . TYR B 1 154 ? 20.266 2.422 -20.453 1 82.12 154 TYR B N 1
ATOM 4279 C CA . TYR B 1 154 ? 20.766 2.141 -21.797 1 82.12 154 TYR B CA 1
ATOM 4280 C C . TYR B 1 154 ? 21.188 0.684 -21.922 1 82.12 154 TYR B C 1
ATOM 4282 O O . TYR B 1 154 ? 21.078 0.089 -23 1 82.12 154 TYR B O 1
ATOM 4290 N N . ASP B 1 155 ? 21.703 0.052 -20.766 1 73.31 155 ASP B N 1
ATOM 4291 C CA . ASP B 1 155 ? 22.203 -1.318 -20.766 1 73.31 155 ASP B CA 1
ATOM 4292 C C . ASP B 1 155 ? 21.109 -2.311 -20.422 1 73.31 155 ASP B C 1
ATOM 4294 O O . ASP B 1 155 ? 21.375 -3.385 -19.875 1 73.31 155 ASP B O 1
ATOM 4298 N N . LEU B 1 156 ? 19.984 -1.995 -20.609 1 62.38 156 LEU B N 1
ATOM 4299 C CA . LEU B 1 156 ? 18.859 -2.842 -20.219 1 62.38 156 LEU B CA 1
ATOM 4300 C C . LEU B 1 156 ? 18.938 -4.199 -20.906 1 62.38 156 LEU B C 1
ATOM 4302 O O . LEU B 1 156 ? 19 -4.273 -22.141 1 62.38 156 LEU B O 1
ATOM 4306 N N . PRO B 1 157 ? 19.375 -5.184 -19.938 1 54.19 157 PRO B N 1
ATOM 4307 C CA . PRO B 1 157 ? 19.328 -6.477 -20.625 1 54.19 157 PRO B CA 1
ATOM 4308 C C . PRO B 1 157 ? 17.938 -6.805 -21.172 1 54.19 157 PRO B C 1
ATOM 4310 O O . PRO B 1 157 ? 16.922 -6.438 -20.562 1 54.19 157 PRO B O 1
ATOM 4313 N N . VAL B 1 158 ? 17.922 -7.141 -22.391 1 44.44 158 VAL B N 1
ATOM 4314 C CA . VAL B 1 158 ? 16.719 -7.629 -23.062 1 44.44 158 VAL B CA 1
ATOM 4315 C C . VAL B 1 158 ? 16.156 -8.836 -22.328 1 44.44 158 VAL B C 1
ATOM 4317 O O . VAL B 1 158 ? 15 -9.211 -22.516 1 44.44 158 VAL B O 1
ATOM 4320 N N . ASP B 1 159 ? 16.984 -9.539 -21.531 1 43.97 159 ASP B N 1
ATOM 4321 C CA . ASP B 1 159 ? 16.484 -10.836 -21.078 1 43.97 159 ASP B CA 1
ATOM 4322 C C . ASP B 1 159 ? 15.516 -10.672 -19.906 1 43.97 159 ASP B C 1
ATOM 4324 O O . ASP B 1 159 ? 15.938 -10.5 -18.766 1 43.97 159 ASP B O 1
ATOM 4328 N N . LEU B 1 160 ? 14.359 -10.383 -20.172 1 45.78 160 LEU B N 1
ATOM 4329 C CA . LEU B 1 160 ? 13.125 -10.25 -19.406 1 45.78 160 LEU B CA 1
ATOM 4330 C C . LEU B 1 160 ? 12.75 -11.57 -18.75 1 45.78 160 LEU B C 1
ATOM 4332 O O . LEU B 1 160 ? 11.789 -11.633 -17.984 1 45.78 160 LEU B O 1
ATOM 4336 N N . SER B 1 161 ? 13.438 -12.727 -19.156 1 44.91 161 SER B N 1
ATOM 4337 C CA . SER B 1 161 ? 12.875 -14.055 -18.938 1 44.91 161 SER B CA 1
ATOM 4338 C C . SER B 1 161 ? 12.93 -14.445 -17.469 1 44.91 161 SER B C 1
ATOM 4340 O O . SER B 1 161 ? 12.188 -15.32 -17.031 1 44.91 161 SER B O 1
ATOM 4342 N N . LYS B 1 162 ? 13.945 -13.812 -16.719 1 54.31 162 LYS B N 1
ATOM 4343 C CA . LYS B 1 162 ? 14.141 -14.469 -15.438 1 54.31 162 LYS B CA 1
ATOM 4344 C C . LYS B 1 162 ? 13.555 -13.641 -14.297 1 54.31 162 LYS B C 1
ATOM 4346 O O . LYS B 1 162 ? 13.555 -14.078 -13.141 1 54.31 162 LYS B O 1
ATOM 4351 N N . ASP B 1 163 ? 12.992 -12.516 -14.828 1 55.62 163 ASP B N 1
ATOM 4352 C CA . ASP B 1 163 ? 12.492 -11.688 -13.727 1 55.62 163 ASP B CA 1
ATOM 4353 C C . ASP B 1 163 ? 11.016 -11.961 -13.469 1 55.62 163 ASP B C 1
ATOM 4355 O O . ASP B 1 163 ? 10.281 -12.375 -14.367 1 55.62 163 ASP B O 1
ATOM 4359 N N . THR B 1 164 ? 10.734 -11.836 -12.266 1 64.31 164 THR B N 1
ATOM 4360 C CA . THR B 1 164 ? 9.414 -12.172 -11.734 1 64.31 164 THR B CA 1
ATOM 4361 C C . THR B 1 164 ? 8.391 -11.109 -12.117 1 64.31 164 THR B C 1
ATOM 4363 O O . THR B 1 164 ? 7.191 -11.289 -11.891 1 64.31 164 THR B O 1
ATOM 4366 N N . VAL B 1 165 ? 8.953 -9.977 -12.758 1 74.5 165 VAL B N 1
ATOM 4367 C CA . VAL B 1 165 ? 8.016 -8.922 -13.125 1 74.5 165 VAL B CA 1
ATOM 4368 C C . VAL B 1 165 ? 8.453 -8.273 -14.438 1 74.5 165 VAL B C 1
ATOM 4370 O O . VAL B 1 165 ? 9.617 -8.383 -14.836 1 74.5 165 VAL B O 1
ATOM 4373 N N . ALA B 1 166 ? 7.523 -7.676 -15.062 1 83.19 166 ALA B N 1
ATOM 4374 C CA . ALA B 1 166 ? 7.852 -6.938 -16.281 1 83.19 166 ALA B CA 1
ATOM 4375 C C . ALA B 1 166 ? 8.688 -5.699 -15.961 1 83.19 166 ALA B C 1
ATOM 4377 O O . ALA B 1 166 ? 8.492 -5.062 -14.922 1 83.19 166 ALA B O 1
ATOM 4378 N N . TYR B 1 167 ? 9.664 -5.332 -16.703 1 89.19 167 TYR B N 1
ATOM 4379 C CA . TYR B 1 167 ? 10.484 -4.129 -16.656 1 89.19 167 TYR B CA 1
ATOM 4380 C C . TYR B 1 167 ? 11.211 -4.016 -15.32 1 89.19 167 TYR B C 1
ATOM 4382 O O . TYR B 1 167 ? 11.172 -2.969 -14.672 1 89.19 167 TYR B O 1
ATOM 4390 N N . PRO B 1 168 ? 11.844 -5.023 -14.859 1 90.44 168 PRO B N 1
ATOM 4391 C CA . PRO B 1 168 ? 12.383 -4.996 -13.492 1 90.44 168 PRO B CA 1
ATOM 4392 C C . PRO B 1 168 ? 13.414 -3.885 -13.289 1 90.44 168 PRO B C 1
ATOM 4394 O O . PRO B 1 168 ? 13.391 -3.199 -12.266 1 90.44 168 PRO B O 1
ATOM 4397 N N . GLN B 1 169 ? 14.32 -3.693 -14.273 1 91.94 169 GLN B N 1
ATOM 4398 C CA . GLN B 1 169 ? 15.344 -2.666 -14.141 1 91.94 169 GLN B CA 1
ATOM 4399 C C . GLN B 1 169 ? 14.734 -1.269 -14.164 1 91.94 169 GLN B C 1
ATOM 4401 O O . GLN B 1 169 ? 15.117 -0.402 -13.375 1 91.94 169 GLN B O 1
ATOM 4406 N N . GLU B 1 170 ? 13.789 -1.092 -15.078 1 93.81 170 GLU B N 1
ATOM 4407 C CA . GLU B 1 170 ? 13.125 0.2 -15.195 1 93.81 170 GLU B CA 1
ATOM 4408 C C . GLU B 1 170 ? 12.367 0.55 -13.914 1 93.81 170 GLU B C 1
ATOM 4410 O O . GLU B 1 170 ? 12.375 1.701 -13.477 1 93.81 170 GLU B O 1
ATOM 4415 N N . ARG B 1 171 ? 11.719 -0.465 -13.32 1 94.56 171 ARG B N 1
ATOM 4416 C CA . ARG B 1 171 ? 10.992 -0.256 -12.078 1 94.56 171 ARG B CA 1
ATOM 4417 C C . ARG B 1 171 ? 11.922 0.234 -10.969 1 94.56 171 ARG B C 1
ATOM 4419 O O . ARG B 1 171 ? 11.594 1.175 -10.242 1 94.56 171 ARG B O 1
ATOM 4426 N N . PHE B 1 172 ? 13.07 -0.376 -10.922 1 95.69 172 PHE B N 1
ATOM 4427 C CA . PHE B 1 172 ? 14.047 0.013 -9.914 1 95.69 172 PHE B CA 1
ATOM 4428 C C . PHE B 1 172 ? 14.539 1.436 -10.156 1 95.69 172 PHE B C 1
ATOM 4430 O O . PHE B 1 172 ? 14.602 2.24 -9.227 1 95.69 172 PHE B O 1
ATOM 4437 N N . ILE B 1 173 ? 14.875 1.735 -11.398 1 96.69 173 ILE B N 1
ATOM 4438 C CA . ILE B 1 173 ? 15.383 3.057 -11.742 1 96.69 173 ILE B CA 1
ATOM 4439 C C . ILE B 1 173 ? 14.336 4.117 -11.422 1 96.69 173 ILE B C 1
ATOM 4441 O O . ILE B 1 173 ? 14.664 5.184 -10.898 1 96.69 173 ILE B O 1
ATOM 4445 N N . LEU B 1 174 ? 13.109 3.811 -11.727 1 97.38 174 LEU B N 1
ATOM 4446 C CA . LEU B 1 174 ? 12.023 4.75 -11.469 1 97.38 174 LEU B CA 1
ATOM 4447 C C . LEU B 1 174 ? 11.867 4.996 -9.969 1 97.38 174 LEU B C 1
ATOM 4449 O O . LEU B 1 174 ? 11.68 6.141 -9.547 1 97.38 174 LEU B O 1
ATOM 4453 N N . GLU B 1 175 ? 11.953 4 -9.148 1 97.75 175 GLU B N 1
ATOM 4454 C CA . GLU B 1 175 ? 11.859 4.141 -7.695 1 97.75 175 GLU B CA 1
ATOM 4455 C C . GLU B 1 175 ? 13.023 4.969 -7.145 1 97.75 175 GLU B C 1
ATOM 4457 O O . GLU B 1 175 ? 12.805 5.93 -6.406 1 97.75 175 GLU B O 1
ATOM 4462 N N . VAL B 1 176 ? 14.234 4.605 -7.551 1 98.19 176 VAL B N 1
ATOM 4463 C CA . VAL B 1 176 ? 15.422 5.262 -7.008 1 98.19 176 VAL B CA 1
ATOM 4464 C C . VAL B 1 176 ? 15.445 6.73 -7.434 1 98.19 176 VAL B C 1
ATOM 4466 O O . VAL B 1 176 ? 15.797 7.605 -6.641 1 98.19 176 VAL B O 1
ATOM 4469 N N . SER B 1 177 ? 15.094 6.965 -8.688 1 97.69 177 SER B N 1
ATOM 4470 C CA . SER B 1 177 ? 15.031 8.352 -9.141 1 97.69 177 SER B CA 1
ATOM 4471 C C . SER B 1 177 ? 14.016 9.156 -8.336 1 97.69 177 SER B C 1
ATOM 4473 O O . SER B 1 177 ? 14.234 10.328 -8.039 1 97.69 177 SER B O 1
ATOM 4475 N N . THR B 1 178 ? 12.914 8.5 -7.969 1 96.94 178 THR B N 1
ATOM 4476 C CA . THR B 1 178 ? 11.898 9.141 -7.145 1 96.94 178 THR B CA 1
ATOM 4477 C C . THR B 1 178 ? 12.445 9.453 -5.754 1 96.94 178 THR B C 1
ATOM 4479 O O . THR B 1 178 ? 12.203 10.531 -5.207 1 96.94 178 THR B O 1
ATOM 4482 N N . TRP B 1 179 ? 13.188 8.555 -5.211 1 96.69 179 TRP B N 1
ATOM 4483 C CA . TRP B 1 179 ? 13.758 8.727 -3.879 1 96.69 179 TRP B CA 1
ATOM 4484 C C . TRP B 1 179 ? 14.766 9.875 -3.859 1 96.69 179 TRP B C 1
ATOM 4486 O O . TRP B 1 179 ? 14.711 10.734 -2.979 1 96.69 179 TRP B O 1
ATOM 4496 N N . ILE B 1 180 ? 15.625 9.883 -4.82 1 96.31 180 ILE B N 1
ATOM 4497 C CA . ILE B 1 180 ? 16.672 10.891 -4.891 1 96.31 180 ILE B CA 1
ATOM 4498 C C . ILE B 1 180 ? 16.047 12.266 -5.113 1 96.31 180 ILE B C 1
ATOM 4500 O O . ILE B 1 180 ? 16.422 13.242 -4.465 1 96.31 180 ILE B O 1
ATOM 4504 N N . LEU B 1 181 ? 15.094 12.312 -6.004 1 95.44 181 LEU B N 1
ATOM 4505 C CA . LEU B 1 181 ? 14.406 13.57 -6.266 1 95.44 181 LEU B CA 1
ATOM 4506 C C . LEU B 1 181 ? 13.742 14.102 -4.996 1 95.44 181 LEU B C 1
ATOM 4508 O O . LEU B 1 181 ? 13.836 15.297 -4.695 1 95.44 181 LEU B O 1
ATOM 4512 N N . SER B 1 182 ? 13.078 13.234 -4.285 1 93.31 182 SER B N 1
ATOM 4513 C CA . SER B 1 182 ? 12.414 13.625 -3.045 1 93.31 182 SER B CA 1
ATOM 4514 C C . SER B 1 182 ? 13.414 14.148 -2.021 1 93.31 182 SER B C 1
ATOM 4516 O O . SER B 1 182 ? 13.156 15.148 -1.351 1 93.31 182 SER B O 1
ATOM 4518 N N . TYR B 1 183 ? 14.531 13.523 -1.914 1 92.06 183 TYR B N 1
ATOM 4519 C CA . TYR B 1 183 ? 15.578 13.961 -0.995 1 92.06 183 TYR B CA 1
ATOM 4520 C C . TYR B 1 183 ? 16.109 15.328 -1.392 1 92.06 183 TYR B C 1
ATOM 4522 O O . TYR B 1 183 ? 16.281 16.203 -0.541 1 92.06 183 TYR B O 1
ATOM 4530 N N . LEU B 1 184 ? 16.359 15.531 -2.656 1 91.88 184 LEU B N 1
ATOM 4531 C CA . LEU B 1 184 ? 16.891 16.797 -3.15 1 91.88 184 LEU B CA 1
ATOM 4532 C C . LEU B 1 184 ? 15.922 17.938 -2.871 1 91.88 184 LEU B C 1
ATOM 4534 O O . LEU B 1 184 ? 16.344 19.062 -2.57 1 91.88 184 LEU B O 1
ATOM 4538 N N . ARG B 1 185 ? 14.688 17.641 -2.877 1 89.44 185 ARG B N 1
ATOM 4539 C CA . ARG B 1 185 ? 13.688 18.703 -2.768 1 89.44 185 ARG B CA 1
ATOM 4540 C C . ARG B 1 185 ? 13.328 18.969 -1.309 1 89.44 185 ARG B C 1
ATOM 4542 O O . ARG B 1 185 ? 12.93 20.078 -0.953 1 89.44 185 ARG B O 1
ATOM 4549 N N . LYS B 1 186 ? 13.406 18.062 -0.398 1 83 186 LYS B N 1
ATOM 4550 C CA . LYS B 1 186 ? 12.898 18.188 0.967 1 83 186 LYS B CA 1
ATOM 4551 C C . LYS B 1 186 ? 14.008 18.625 1.922 1 83 186 LYS B C 1
ATOM 4553 O O . LYS B 1 186 ? 13.734 19.141 3.01 1 83 186 LYS B O 1
ATOM 4558 N N . LYS B 1 187 ? 15.148 18.422 1.57 1 70.81 187 LYS B N 1
ATOM 4559 C CA . LYS B 1 187 ? 16.234 18.844 2.443 1 70.81 187 LYS B CA 1
ATOM 4560 C C . LYS B 1 187 ? 16.312 20.375 2.547 1 70.81 187 LYS B C 1
ATOM 4562 O O . LYS B 1 187 ? 16.094 21.078 1.56 1 70.81 187 LYS B O 1
ATOM 4567 N N . ASP B 1 188 ? 16.547 20.734 3.73 1 73 188 ASP B N 1
ATOM 4568 C CA . ASP B 1 188 ? 16.641 22.156 4.023 1 73 188 ASP B CA 1
ATOM 4569 C C . ASP B 1 188 ? 17.719 22.828 3.18 1 73 188 ASP B C 1
ATOM 4571 O O . ASP B 1 188 ? 18.812 22.281 3.021 1 73 188 ASP B O 1
ATOM 4575 N N . GLU B 1 189 ? 17.375 23.938 2.734 1 71 189 GLU B N 1
ATOM 4576 C CA . GLU B 1 189 ? 18.266 24.688 1.841 1 71 189 GLU B CA 1
ATOM 4577 C C . GLU B 1 189 ? 19.578 25.031 2.533 1 71 189 GLU B C 1
ATOM 4579 O O . GLU B 1 189 ? 20.641 25.016 1.904 1 71 189 GLU B O 1
ATOM 4584 N N . LYS B 1 190 ? 19.516 25.359 3.789 1 76.88 190 LYS B N 1
ATOM 4585 C CA . LYS B 1 190 ? 20.719 25.703 4.527 1 76.88 190 LYS B CA 1
ATOM 4586 C C . LYS B 1 190 ? 21.688 24.531 4.598 1 76.88 190 LYS B C 1
ATOM 4588 O O . LYS B 1 190 ? 22.906 24.703 4.523 1 76.88 190 LYS B O 1
ATOM 4593 N N . GLU B 1 191 ? 21.156 23.297 4.652 1 75.5 191 GLU B N 1
ATOM 4594 C CA . GLU B 1 191 ? 21.969 22.094 4.707 1 75.5 191 GLU B CA 1
ATOM 4595 C C . GLU B 1 191 ? 22.625 21.812 3.354 1 75.5 191 GLU B C 1
ATOM 4597 O O . GLU B 1 191 ? 23.75 21.328 3.293 1 75.5 191 GLU B O 1
ATOM 4602 N N . TRP B 1 192 ? 21.953 22.234 2.32 1 79.69 192 TRP B N 1
ATOM 4603 C CA . TRP B 1 192 ? 22.469 22 0.973 1 79.69 192 TRP B CA 1
ATOM 4604 C C . TRP B 1 192 ? 23.656 22.938 0.676 1 79.69 192 TRP B C 1
ATOM 4606 O O . TRP B 1 192 ? 24.562 22.562 -0.059 1 79.69 192 TRP B O 1
ATOM 4616 N N . GLU B 1 193 ? 23.625 24.125 1.266 1 80.19 193 GLU B N 1
ATOM 4617 C CA . GLU B 1 193 ? 24.656 25.125 0.993 1 80.19 193 GLU B CA 1
ATOM 4618 C C . GLU B 1 193 ? 26.031 24.609 1.384 1 80.19 193 GLU B C 1
ATOM 4620 O O . GLU B 1 193 ? 27.031 24.984 0.779 1 80.19 193 GLU B O 1
ATOM 4625 N N . GLU B 1 194 ? 26.047 23.672 2.275 1 77.25 194 GLU B N 1
ATOM 4626 C CA . GLU B 1 194 ? 27.312 23.094 2.73 1 77.25 194 GLU B CA 1
ATOM 4627 C C . GLU B 1 194 ? 27.781 21.984 1.797 1 77.25 194 GLU B C 1
ATOM 4629 O O . GLU B 1 194 ? 28.969 21.625 1.811 1 77.25 194 GLU B O 1
ATOM 4634 N N . ILE B 1 195 ? 26.906 21.578 0.97 1 78.25 195 ILE B N 1
ATOM 4635 C CA . ILE B 1 195 ? 27.172 20.391 0.165 1 78.25 195 ILE B CA 1
ATOM 4636 C C . ILE B 1 195 ? 27.375 20.797 -1.294 1 78.25 195 ILE B C 1
ATOM 4638 O O . ILE B 1 195 ? 28.234 20.234 -1.984 1 78.25 195 ILE B O 1
ATOM 4642 N N . ALA B 1 196 ? 26.547 21.75 -1.786 1 84.5 196 ALA B N 1
ATOM 4643 C CA . ALA B 1 196 ? 26.547 22.094 -3.205 1 84.5 196 ALA B CA 1
ATOM 4644 C C . ALA B 1 196 ? 26.016 23.5 -3.432 1 84.5 196 ALA B C 1
ATOM 4646 O O . ALA B 1 196 ? 25.266 24.031 -2.6 1 84.5 196 ALA B O 1
ATOM 4647 N N . THR B 1 197 ? 26.422 24.078 -4.516 1 88.81 197 THR B N 1
ATOM 4648 C CA . THR B 1 197 ? 25.828 25.344 -4.938 1 88.81 197 THR B CA 1
ATOM 4649 C C . THR B 1 197 ? 24.406 25.141 -5.43 1 88.81 197 THR B C 1
ATOM 4651 O O . THR B 1 197 ? 24 24.016 -5.77 1 88.81 197 THR B O 1
ATOM 4654 N N . ALA B 1 198 ? 23.656 26.219 -5.441 1 88.19 198 ALA B N 1
ATOM 4655 C CA . ALA B 1 198 ? 22.281 26.172 -5.934 1 88.19 198 ALA B CA 1
ATOM 4656 C C . ALA B 1 198 ? 22.219 25.688 -7.379 1 88.19 198 ALA B C 1
ATOM 4658 O O . ALA B 1 198 ? 21.312 24.953 -7.762 1 88.19 198 ALA B O 1
ATOM 4659 N N . THR B 1 199 ? 23.219 26.094 -8.156 1 91.88 199 THR B N 1
ATOM 4660 C CA . THR B 1 199 ? 23.281 25.719 -9.562 1 91.88 199 THR B CA 1
ATOM 4661 C C . THR B 1 199 ? 23.547 24.219 -9.711 1 91.88 199 THR B C 1
ATOM 4663 O O . THR B 1 199 ? 22.953 23.562 -10.57 1 91.88 199 THR B O 1
ATOM 4666 N N . GLU B 1 200 ? 24.375 23.656 -8.891 1 90.38 200 GLU B N 1
ATOM 4667 C CA . GLU B 1 200 ? 24.672 22.234 -8.914 1 90.38 200 GLU B CA 1
ATOM 4668 C C . GLU B 1 200 ? 23.453 21.406 -8.523 1 90.38 200 GLU B C 1
ATOM 4670 O O . GLU B 1 200 ? 23.141 20.406 -9.172 1 90.38 200 GLU B O 1
ATOM 4675 N N . LYS B 1 201 ? 22.875 21.844 -7.488 1 91.56 201 LYS B N 1
ATOM 4676 C CA . LYS B 1 201 ? 21.672 21.156 -7.027 1 91.56 201 LYS B CA 1
ATOM 4677 C C . LYS B 1 201 ? 20.594 21.141 -8.102 1 91.56 201 LYS B C 1
ATOM 4679 O O . LYS B 1 201 ? 19.953 20.125 -8.328 1 91.56 201 LYS B O 1
ATOM 4684 N N . GLN B 1 202 ? 20.406 22.281 -8.719 1 93.31 202 GLN B N 1
ATOM 4685 C CA . GLN B 1 202 ? 19.406 22.375 -9.781 1 93.31 202 GLN B CA 1
ATOM 4686 C C . GLN B 1 202 ? 19.75 21.469 -10.953 1 93.31 202 GLN B C 1
ATOM 4688 O O . GLN B 1 202 ? 18.875 20.875 -11.57 1 93.31 202 GLN B O 1
ATOM 4693 N N . LYS B 1 203 ? 20.969 21.391 -11.281 1 95.19 203 LYS B N 1
ATOM 4694 C CA . LYS B 1 203 ? 21.406 20.5 -12.344 1 95.19 203 LYS B CA 1
ATOM 4695 C C . LYS B 1 203 ? 21.109 19.047 -11.992 1 95.19 203 LYS B C 1
ATOM 4697 O O . LYS B 1 203 ? 20.641 18.281 -12.844 1 95.19 203 LYS B O 1
ATOM 4702 N N . TRP B 1 204 ? 21.422 18.641 -10.719 1 94.88 204 TRP B N 1
ATOM 4703 C CA . TRP B 1 204 ? 21.109 17.281 -10.273 1 94.88 204 TRP B CA 1
ATOM 4704 C C . TRP B 1 204 ? 19.625 17 -10.398 1 94.88 204 TRP B C 1
ATOM 4706 O O . TRP B 1 204 ? 19.234 15.922 -10.859 1 94.88 204 TRP B O 1
ATOM 4716 N N . GLU B 1 205 ? 18.797 17.922 -9.961 1 94.81 205 GLU B N 1
ATOM 4717 C CA . GLU B 1 205 ? 17.344 17.75 -10.031 1 94.81 205 GLU B CA 1
ATOM 4718 C C . GLU B 1 205 ? 16.875 17.594 -11.469 1 94.81 205 GLU B C 1
ATOM 4720 O O . GLU B 1 205 ? 16.062 16.719 -11.766 1 94.81 205 GLU B O 1
ATOM 4725 N N . ASN B 1 206 ? 17.453 18.406 -12.336 1 95.94 206 ASN B N 1
ATOM 4726 C CA . ASN B 1 206 ? 17.062 18.312 -13.742 1 95.94 206 ASN B CA 1
ATOM 4727 C C . ASN B 1 206 ? 17.469 16.969 -14.352 1 95.94 206 ASN B C 1
ATOM 4729 O O . ASN B 1 206 ? 16.688 16.375 -15.094 1 95.94 206 ASN B O 1
ATOM 4733 N N . GLU B 1 207 ? 18.625 16.516 -14.047 1 97 207 GLU B N 1
ATOM 4734 C CA . GLU B 1 207 ? 19.125 15.273 -14.617 1 97 207 GLU B CA 1
ATOM 4735 C C . GLU B 1 207 ? 18.344 14.07 -14.102 1 97 207 GLU B C 1
ATOM 4737 O O . GLU B 1 207 ? 18.062 13.133 -14.852 1 97 207 GLU B O 1
ATOM 4742 N N . ILE B 1 208 ? 18.047 14.102 -12.859 1 97.06 208 ILE B N 1
ATOM 4743 C CA . ILE B 1 208 ? 17.297 12.984 -12.297 1 97.06 208 ILE B CA 1
ATOM 4744 C C . ILE B 1 208 ? 15.875 12.992 -12.852 1 97.06 208 ILE B C 1
ATOM 4746 O O . ILE B 1 208 ? 15.289 11.93 -13.086 1 97.06 208 ILE B O 1
ATOM 4750 N N . LEU B 1 209 ? 15.289 14.164 -13.047 1 96.5 209 LEU B N 1
ATOM 4751 C CA . LEU B 1 209 ? 13.984 14.273 -13.68 1 96.5 209 LEU B CA 1
ATOM 4752 C C . LEU B 1 209 ? 14.016 13.719 -15.102 1 96.5 209 LEU B C 1
ATOM 4754 O O . LEU B 1 209 ? 13.102 13 -15.508 1 96.5 209 LEU B O 1
ATOM 4758 N N . GLU B 1 210 ? 15.039 14.055 -15.805 1 96.19 210 GLU B N 1
ATOM 4759 C CA . GLU B 1 210 ? 15.188 13.539 -17.156 1 96.19 210 GLU B CA 1
ATOM 4760 C C . GLU B 1 210 ? 15.258 12.016 -17.172 1 96.19 210 GLU B C 1
ATOM 4762 O O . GLU B 1 210 ? 14.672 11.367 -18.047 1 96.19 210 GLU B O 1
ATOM 4767 N N . THR B 1 211 ? 16.016 11.477 -16.219 1 96.06 211 THR B N 1
ATOM 4768 C CA . THR B 1 211 ? 16.094 10.023 -16.094 1 96.06 211 THR B CA 1
ATOM 4769 C C . THR B 1 211 ? 14.727 9.422 -15.797 1 96.06 211 THR B C 1
ATOM 4771 O O . THR B 1 211 ? 14.336 8.422 -16.406 1 96.06 211 THR B O 1
ATOM 4774 N N . ARG B 1 212 ? 14.031 10.055 -14.953 1 96.38 212 ARG B N 1
ATOM 4775 C CA . ARG B 1 212 ? 12.688 9.625 -14.586 1 96.38 212 ARG B CA 1
ATOM 4776 C C . ARG B 1 212 ? 11.758 9.648 -15.797 1 96.38 212 ARG B C 1
ATOM 4778 O O . ARG B 1 212 ? 11.016 8.703 -16.031 1 96.38 212 ARG B O 1
ATOM 4785 N N . TRP B 1 213 ? 11.859 10.719 -16.562 1 96.44 213 TRP B N 1
ATOM 4786 C CA . TRP B 1 213 ? 11.016 10.875 -17.734 1 96.44 213 TRP B CA 1
ATOM 4787 C C . TRP B 1 213 ? 11.32 9.789 -18.766 1 96.44 213 TRP B C 1
ATOM 4789 O O . TRP B 1 213 ? 10.398 9.203 -19.344 1 96.44 213 TRP B O 1
ATOM 4799 N N . LYS B 1 214 ? 12.547 9.5 -18.969 1 95.75 214 LYS B N 1
ATOM 4800 C CA . LYS B 1 214 ? 12.953 8.492 -19.953 1 95.75 214 LYS B CA 1
ATOM 4801 C C . LYS B 1 214 ? 12.469 7.102 -19.547 1 95.75 214 LYS B C 1
ATOM 4803 O O . LYS B 1 214 ? 12.008 6.328 -20.391 1 95.75 214 LYS B O 1
ATOM 4808 N N . VAL B 1 215 ? 12.594 6.844 -18.328 1 95.88 215 VAL B N 1
ATOM 4809 C CA . VAL B 1 215 ? 12.18 5.527 -17.844 1 95.88 215 VAL B CA 1
ATOM 4810 C C . VAL B 1 215 ? 10.664 5.387 -17.953 1 95.88 215 VAL B C 1
ATOM 4812 O O . VAL B 1 215 ? 10.156 4.332 -18.359 1 95.88 215 VAL B O 1
ATOM 4815 N N . MET B 1 216 ? 9.906 6.41 -17.594 1 96.88 216 MET B N 1
ATOM 4816 C CA . MET B 1 216 ? 8.453 6.383 -17.719 1 96.88 216 MET B CA 1
ATOM 4817 C C . MET B 1 216 ? 8.039 6.148 -19.172 1 96.88 216 MET B C 1
ATOM 4819 O O . MET B 1 216 ? 7.141 5.352 -19.453 1 96.88 216 MET B O 1
ATOM 4823 N N . ARG B 1 217 ? 8.727 6.789 -20.078 1 95.62 217 ARG B N 1
ATOM 4824 C CA . ARG B 1 217 ? 8.422 6.633 -21.484 1 95.62 217 ARG B CA 1
ATOM 4825 C C . ARG B 1 217 ? 8.781 5.23 -21.969 1 95.62 217 ARG B C 1
ATOM 4827 O O . ARG B 1 217 ? 8.086 4.664 -22.812 1 95.62 217 ARG B O 1
ATOM 4834 N N . ASP B 1 218 ? 9.844 4.684 -21.453 1 93.94 218 ASP B N 1
ATOM 4835 C CA . ASP B 1 218 ? 10.242 3.326 -21.828 1 93.94 218 ASP B CA 1
ATOM 4836 C C . ASP B 1 218 ? 9.188 2.312 -21.375 1 93.94 218 ASP B C 1
ATOM 4838 O O . ASP B 1 218 ? 8.758 1.471 -22.156 1 93.94 218 ASP B O 1
ATOM 4842 N N . ILE B 1 219 ? 8.758 2.387 -20.141 1 94.12 219 ILE B N 1
ATOM 4843 C CA . ILE B 1 219 ? 7.719 1.49 -19.641 1 94.12 219 ILE B CA 1
ATOM 4844 C C . ILE B 1 219 ? 6.438 1.683 -20.438 1 94.12 219 ILE B C 1
ATOM 4846 O O . ILE B 1 219 ? 5.801 0.708 -20.844 1 94.12 219 ILE B O 1
ATOM 4850 N N . ALA B 1 220 ? 6.105 2.965 -20.703 1 95.69 220 ALA B N 1
ATOM 4851 C CA . ALA B 1 220 ? 4.883 3.281 -21.438 1 95.69 220 ALA B CA 1
ATOM 4852 C C . ALA B 1 220 ? 4.906 2.662 -22.828 1 95.69 220 ALA B C 1
ATOM 4854 O O . ALA B 1 220 ? 3.91 2.098 -23.281 1 95.69 220 ALA B O 1
ATOM 4855 N N . SER B 1 221 ? 6.047 2.705 -23.516 1 93.88 221 SER B N 1
ATOM 4856 C CA . SER B 1 221 ? 6.164 2.232 -24.891 1 93.88 221 SER B CA 1
ATOM 4857 C C . SER B 1 221 ? 6 0.718 -24.969 1 93.88 221 SER B C 1
ATOM 4859 O O . SER B 1 221 ? 5.637 0.183 -26.016 1 93.88 221 SER B O 1
ATOM 4861 N N . ARG B 1 222 ? 6.184 0.051 -23.844 1 91.75 222 ARG B N 1
ATOM 4862 C CA . ARG B 1 222 ? 6.133 -1.407 -23.844 1 91.75 222 ARG B CA 1
ATOM 4863 C C . ARG B 1 222 ? 4.887 -1.908 -23.109 1 91.75 222 ARG B C 1
ATOM 4865 O O . ARG B 1 222 ? 4.637 -3.113 -23.062 1 91.75 222 ARG B O 1
ATOM 4872 N N . SER B 1 223 ? 4.137 -0.975 -22.578 1 90.31 223 SER B N 1
ATOM 4873 C CA . SER B 1 223 ? 2.957 -1.344 -21.812 1 90.31 223 SER B CA 1
ATOM 4874 C C . SER B 1 223 ? 1.782 -1.689 -22.719 1 90.31 223 SER B C 1
ATOM 4876 O O . SER B 1 223 ? 1.469 -0.941 -23.641 1 90.31 223 SER B O 1
ATOM 4878 N N . PHE B 1 224 ? 1.116 -2.789 -22.422 1 88.25 224 PHE B N 1
ATOM 4879 C CA . PHE B 1 224 ? -0.077 -3.178 -23.156 1 88.25 224 PHE B CA 1
ATOM 4880 C C . PHE B 1 224 ? -1.3 -2.422 -22.656 1 88.25 224 PHE B C 1
ATOM 4882 O O . PHE B 1 224 ? -2.221 -2.135 -23.422 1 88.25 224 PHE B O 1
ATOM 4889 N N . SER B 1 225 ? -1.309 -2.125 -21.438 1 93.19 225 SER B N 1
ATOM 4890 C CA . SER B 1 225 ? -2.416 -1.405 -20.812 1 93.19 225 SER B CA 1
ATOM 4891 C C . SER B 1 225 ? -2.434 0.057 -21.25 1 93.19 225 SER B C 1
ATOM 4893 O O . SER B 1 225 ? -1.483 0.798 -20.984 1 93.19 225 SER B O 1
ATOM 4895 N N . ALA B 1 226 ? -3.537 0.468 -21.844 1 93.38 226 ALA B N 1
ATOM 4896 C CA . ALA B 1 226 ? -3.676 1.86 -22.266 1 93.38 226 ALA B CA 1
ATOM 4897 C C . ALA B 1 226 ? -3.686 2.797 -21.062 1 93.38 226 ALA B C 1
ATOM 4899 O O . ALA B 1 226 ? -3.113 3.887 -21.109 1 93.38 226 ALA B O 1
ATOM 4900 N N . ASN B 1 227 ? -4.344 2.381 -20.031 1 93.75 227 ASN B N 1
ATOM 4901 C CA . ASN B 1 227 ? -4.395 3.197 -18.828 1 93.75 227 ASN B CA 1
ATOM 4902 C C . ASN B 1 227 ? -3.004 3.406 -18.234 1 93.75 227 ASN B C 1
ATOM 4904 O O . ASN B 1 227 ? -2.65 4.52 -17.844 1 93.75 227 ASN B O 1
ATOM 4908 N N . GLY B 1 228 ? -2.234 2.324 -18.188 1 95.31 228 GLY B N 1
ATOM 4909 C CA . GLY B 1 228 ? -0.875 2.439 -17.688 1 95.31 228 GLY B CA 1
ATOM 4910 C C . GLY B 1 228 ? 0.011 3.314 -18.562 1 95.31 228 GLY B C 1
ATOM 4911 O O . GLY B 1 228 ? 0.695 4.207 -18.047 1 95.31 228 GLY B O 1
ATOM 4912 N N . ARG B 1 229 ? -0.063 3.053 -19.797 1 95.88 229 ARG B N 1
ATOM 4913 C CA . ARG B 1 229 ? 0.716 3.816 -20.766 1 95.88 229 ARG B CA 1
ATOM 4914 C C . ARG B 1 229 ? 0.387 5.305 -20.688 1 95.88 229 ARG B C 1
ATOM 4916 O O . ARG B 1 229 ? 1.286 6.137 -20.562 1 95.88 229 ARG B O 1
ATOM 4923 N N . ASN B 1 230 ? -0.838 5.617 -20.688 1 96.06 230 ASN B N 1
ATOM 4924 C CA . ASN B 1 230 ? -1.268 7.012 -20.734 1 96.06 230 ASN B CA 1
ATOM 4925 C C . ASN B 1 230 ? -1.03 7.715 -19.406 1 96.06 230 ASN B C 1
ATOM 4927 O O . ASN B 1 230 ? -0.754 8.914 -19.375 1 96.06 230 ASN B O 1
ATOM 4931 N N . TYR B 1 231 ? -1.146 7.008 -18.344 1 96.5 231 TYR B N 1
ATOM 4932 C CA . TYR B 1 231 ? -0.844 7.609 -17.047 1 96.5 231 TYR B CA 1
ATOM 4933 C C . TYR B 1 231 ? 0.614 8.047 -16.984 1 96.5 231 TYR B C 1
ATOM 4935 O O . TYR B 1 231 ? 0.914 9.164 -16.562 1 96.5 231 TYR B O 1
ATOM 4943 N N . LEU B 1 232 ? 1.508 7.141 -17.406 1 96.81 232 LEU B N 1
ATOM 4944 C CA . LEU B 1 232 ? 2.934 7.449 -17.375 1 96.81 232 LEU B CA 1
ATOM 4945 C C . LEU B 1 232 ? 3.248 8.625 -18.297 1 96.81 232 LEU B C 1
ATOM 4947 O O . LEU B 1 232 ? 3.98 9.539 -17.922 1 96.81 232 LEU B O 1
ATOM 4951 N N . ILE B 1 233 ? 2.678 8.625 -19.453 1 95.69 233 ILE B N 1
ATOM 4952 C CA . ILE B 1 233 ? 2.932 9.672 -20.438 1 95.69 233 ILE B CA 1
ATOM 4953 C C . ILE B 1 233 ? 2.369 11 -19.922 1 95.69 233 ILE B C 1
ATOM 4955 O O . ILE B 1 233 ? 3.033 12.039 -20 1 95.69 233 ILE B O 1
ATOM 4959 N N . SER B 1 234 ? 1.149 11 -19.422 1 94.06 234 SER B N 1
ATOM 4960 C CA . SER B 1 234 ? 0.535 12.211 -18.891 1 94.06 234 SER B CA 1
ATOM 4961 C C . SER B 1 234 ? 1.341 12.789 -17.734 1 94.06 234 SER B C 1
ATOM 4963 O O . SER B 1 234 ? 1.532 14 -17.641 1 94.06 234 SER B O 1
ATOM 4965 N N . HIS B 1 235 ? 1.771 11.914 -16.859 1 94.12 235 HIS B N 1
ATOM 4966 C CA . HIS B 1 235 ? 2.562 12.375 -15.727 1 94.12 235 HIS B CA 1
ATOM 4967 C C . HIS B 1 235 ? 3.877 13 -16.188 1 94.12 235 HIS B C 1
ATOM 4969 O O . HIS B 1 235 ? 4.289 14.031 -15.664 1 94.12 235 HIS B O 1
ATOM 4975 N N . TRP B 1 236 ? 4.508 12.328 -17.141 1 93.75 236 TRP B N 1
ATOM 4976 C CA . TRP B 1 236 ? 5.727 12.875 -17.734 1 93.75 236 TRP B CA 1
ATOM 4977 C C . TRP B 1 236 ? 5.48 14.266 -18.312 1 93.75 236 TRP B C 1
ATOM 4979 O O . TRP B 1 236 ? 6.246 15.195 -18.047 1 93.75 236 TRP B O 1
ATOM 4989 N N . LEU B 1 237 ? 4.438 14.438 -19 1 91.94 237 LEU B N 1
ATOM 4990 C CA . LEU B 1 237 ? 4.109 15.711 -19.641 1 91.94 237 LEU B CA 1
ATOM 4991 C C . LEU B 1 237 ? 3.812 16.781 -18.578 1 91.94 237 LEU B C 1
ATOM 4993 O O . LEU B 1 237 ? 4.242 17.922 -18.719 1 91.94 237 LEU B O 1
ATOM 4997 N N . GLU B 1 238 ? 3.145 16.391 -17.531 1 90 238 GLU B N 1
ATOM 4998 C CA . GLU B 1 238 ? 2.832 17.328 -16.453 1 90 238 GLU B CA 1
ATOM 4999 C C . GLU B 1 238 ? 4.102 17.812 -15.758 1 90 238 GLU B C 1
ATOM 5001 O O . GLU B 1 238 ? 4.227 19 -15.438 1 90 238 GLU B O 1
ATOM 5006 N N . GLU B 1 239 ? 4.973 16.906 -15.516 1 87.81 239 GLU B N 1
ATOM 5007 C CA . GLU B 1 239 ? 6.219 17.25 -14.844 1 87.81 239 GLU B CA 1
ATOM 5008 C C . GLU B 1 239 ? 7.109 18.109 -15.734 1 87.81 239 GLU B C 1
ATOM 5010 O O . GLU B 1 239 ? 7.738 19.062 -15.266 1 87.81 239 GLU B O 1
ATOM 5015 N N . GLN B 1 240 ? 7.191 17.734 -16.984 1 86.69 240 GLN B N 1
ATOM 5016 C CA . GLN B 1 240 ? 8.109 18.391 -17.891 1 86.69 240 GLN B CA 1
ATOM 5017 C C . GLN B 1 240 ? 7.59 19.781 -18.281 1 86.69 240 GLN B C 1
ATOM 5019 O O . GLN B 1 240 ? 8.359 20.75 -18.344 1 86.69 240 GLN B O 1
ATOM 5024 N N . PHE B 1 241 ? 6.285 19.828 -18.516 1 80.69 241 PHE B N 1
ATOM 5025 C CA . PHE B 1 241 ? 5.758 21.062 -19.078 1 80.69 241 PHE B CA 1
ATOM 5026 C C . PHE B 1 241 ? 4.941 21.828 -18.031 1 80.69 241 PHE B C 1
ATOM 5028 O O . PHE B 1 241 ? 4.324 22.844 -18.344 1 80.69 241 PHE B O 1
ATOM 5035 N N . GLN B 1 242 ? 4.973 21.375 -16.859 1 73.31 242 GLN B N 1
ATOM 5036 C CA . GLN B 1 242 ? 4.258 22.016 -15.758 1 73.31 242 GLN B CA 1
ATOM 5037 C C . GLN B 1 242 ? 2.812 22.312 -16.141 1 73.31 242 GLN B C 1
ATOM 5039 O O . GLN B 1 242 ? 2.338 23.438 -15.969 1 73.31 242 GLN B O 1
ATOM 5044 N N . LEU B 1 243 ? 2.293 21.312 -16.859 1 70.25 243 LEU B 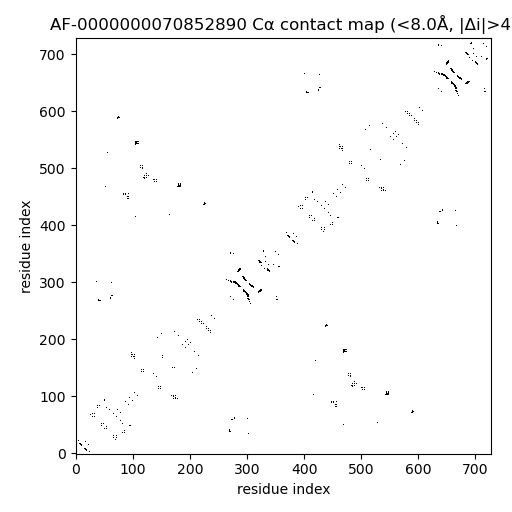N 1
ATOM 5045 C CA . LEU B 1 243 ? 0.904 21.469 -17.281 1 70.25 243 LEU B CA 1
ATOM 5046 C C . LEU B 1 243 ? -0.022 21.547 -16.062 1 70.25 243 LEU B C 1
ATOM 5048 O O . LEU B 1 243 ? 0.173 20.828 -15.086 1 70.25 243 LEU B O 1
ATOM 5052 N N . SER B 1 244 ? -0.579 22.656 -15.789 1 64.38 244 SER B N 1
ATOM 5053 C CA . SER B 1 244 ? -1.566 22.781 -14.727 1 64.38 244 SER B CA 1
ATOM 5054 C C . SER B 1 244 ? -2.977 22.531 -15.242 1 64.38 244 SER B C 1
ATOM 5056 O O . SER B 1 244 ? -3.377 23.078 -16.266 1 64.38 244 SER B O 1
ATOM 5058 N N . PHE B 1 245 ? -3.463 21.297 -14.961 1 59.38 245 PHE B N 1
ATOM 5059 C CA . PHE B 1 245 ? -4.852 21.078 -15.336 1 59.38 245 PHE B CA 1
ATOM 5060 C C . PHE B 1 245 ? -5.797 21.734 -14.336 1 59.38 245 PHE B C 1
ATOM 5062 O O . PHE B 1 245 ? -5.699 21.5 -13.133 1 59.38 245 PHE B O 1
ATOM 5069 N N . GLN B 1 246 ? -6.105 22.953 -14.609 1 54.91 246 GLN B N 1
ATOM 5070 C CA . GLN B 1 246 ? -7.105 23.562 -13.75 1 54.91 246 GLN B CA 1
ATOM 5071 C C . GLN B 1 246 ? -8.461 22.875 -13.898 1 54.91 246 GLN B C 1
ATOM 5073 O O . GLN B 1 246 ? -8.914 22.625 -15.016 1 54.91 246 GLN B O 1
ATOM 5078 N N . PRO B 1 247 ? -8.742 22.109 -12.836 1 54.19 247 PRO B N 1
ATOM 5079 C CA . PRO B 1 247 ? -10.109 21.609 -12.961 1 54.19 247 PRO B CA 1
ATOM 5080 C C . PRO B 1 247 ? -11.078 22.641 -13.523 1 54.19 247 PRO B C 1
ATOM 5082 O O . PRO B 1 247 ? -10.914 23.844 -13.281 1 54.19 247 PRO B O 1
ATOM 5085 N N . SER B 1 248 ? -11.656 22.25 -14.609 1 48.56 248 SER B N 1
ATOM 5086 C CA . SER B 1 248 ? -12.672 23.188 -15.102 1 48.56 248 SER B CA 1
ATOM 5087 C C . SER B 1 248 ? -13.555 23.688 -13.961 1 48.56 248 SER B C 1
ATOM 5089 O O . SER B 1 248 ? -13.914 22.922 -13.062 1 48.56 248 SER B O 1
ATOM 5091 N N . SER B 1 249 ? -13.391 24.938 -13.664 1 45.38 249 SER B N 1
ATOM 5092 C CA . SER B 1 249 ? -14.242 25.641 -12.711 1 45.38 249 SER B CA 1
ATOM 5093 C C . SER B 1 249 ? -15.695 25.188 -12.828 1 45.38 249 SER B C 1
ATOM 5095 O O . SER B 1 249 ? -16.547 25.609 -12.047 1 45.38 249 SER B O 1
ATOM 5097 N N . GLN B 1 250 ? -15.984 24.703 -13.938 1 44.94 250 GLN B N 1
ATOM 5098 C CA . GLN B 1 250 ? -17.422 24.5 -14.148 1 44.94 250 GLN B CA 1
ATOM 5099 C C . GLN B 1 250 ? -18.016 23.641 -13.047 1 44.94 250 GLN B C 1
ATOM 5101 O O . GLN B 1 250 ? -19.25 23.562 -12.906 1 44.94 250 GLN B O 1
ATOM 5106 N N . GLY B 1 251 ? -17.266 22.828 -12.492 1 44.44 251 GLY B N 1
ATOM 5107 C CA . GLY B 1 251 ? -17.859 22.016 -11.438 1 44.44 251 GLY B CA 1
ATOM 5108 C C . GLY B 1 251 ? -18.125 22.797 -10.164 1 44.44 251 GLY B C 1
ATOM 5109 O O . GLY B 1 251 ? -18.359 22.203 -9.109 1 44.44 251 GLY B O 1
ATOM 5110 N N . SER B 1 252 ? -17.703 24 -10.203 1 46.28 252 SER B N 1
ATOM 5111 C CA . SER B 1 252 ? -17.906 24.781 -8.992 1 46.28 252 SER B CA 1
ATOM 5112 C C . SER B 1 252 ? -19.375 24.812 -8.602 1 46.28 252 SER B C 1
ATOM 5114 O O . SER B 1 252 ? -19.719 25.266 -7.508 1 46.28 252 SER B O 1
ATOM 5116 N N . GLU B 1 253 ? -20.156 24.672 -9.57 1 44.53 253 GLU B N 1
ATOM 5117 C CA . GLU B 1 253 ? -21.516 24.672 -9.055 1 44.53 253 GLU B CA 1
ATOM 5118 C C . GLU B 1 253 ? -21.812 23.406 -8.266 1 44.53 253 GLU B C 1
ATOM 5120 O O . GLU B 1 253 ? -21.656 22.297 -8.781 1 44.53 253 GLU B O 1
ATOM 5125 N N . VAL B 1 254 ? -21.484 23.438 -7.102 1 50.44 254 VAL B N 1
ATOM 5126 C CA . VAL B 1 254 ? -22.094 22.375 -6.312 1 50.44 254 VAL B CA 1
ATOM 5127 C C . VAL B 1 254 ? -23.422 21.953 -6.953 1 50.44 254 VAL B C 1
ATOM 5129 O O . VAL B 1 254 ? -24.297 22.781 -7.18 1 50.44 254 VAL B O 1
ATOM 5132 N N . PRO B 1 255 ? -23.422 20.844 -7.539 1 48.62 255 PRO B N 1
ATOM 5133 C CA . PRO B 1 255 ? -24.703 20.5 -8.18 1 48.62 255 PRO B CA 1
ATOM 5134 C C . PRO B 1 255 ? -25.906 20.812 -7.305 1 48.62 255 PRO B C 1
ATOM 5136 O O . PRO B 1 255 ? -25.906 20.5 -6.113 1 48.62 255 PRO B O 1
ATOM 5139 N N . LYS B 1 256 ? -26.75 21.734 -7.672 1 52.81 256 LYS B N 1
ATOM 5140 C CA . LYS B 1 256 ? -28.031 22.062 -7.055 1 52.81 256 LYS B CA 1
ATOM 5141 C C . LYS B 1 256 ? -28.688 20.812 -6.461 1 52.81 256 LYS B C 1
ATOM 5143 O O . LYS B 1 256 ? -29.531 20.922 -5.562 1 52.81 256 LYS B O 1
ATOM 5148 N N . PHE B 1 257 ? -28.016 19.641 -6.809 1 57.19 257 PHE B N 1
ATOM 5149 C CA . PHE B 1 257 ? -28.766 18.438 -6.426 1 57.19 257 PHE B CA 1
ATOM 5150 C C . PHE B 1 257 ? -28.078 17.719 -5.27 1 57.19 257 PHE B C 1
ATOM 5152 O O . PHE B 1 257 ? -28.594 16.719 -4.766 1 57.19 257 PHE B O 1
ATOM 5159 N N . LEU B 1 258 ? -27.078 18.406 -4.719 1 63.62 258 LEU B N 1
ATOM 5160 C CA . LEU B 1 258 ? -26.516 17.688 -3.588 1 63.62 258 LEU B CA 1
ATOM 5161 C C . LEU B 1 258 ? -27.219 18.062 -2.289 1 63.62 258 LEU B C 1
ATOM 5163 O O . LEU B 1 258 ? -27.469 19.234 -2.029 1 63.62 258 LEU B O 1
ATOM 5167 N N . PRO B 1 259 ? -27.594 17.031 -1.556 1 70.75 259 PRO B N 1
ATOM 5168 C CA . PRO B 1 259 ? -28.203 17.359 -0.256 1 70.75 259 PRO B CA 1
ATOM 5169 C C . PRO B 1 259 ? -27.297 18.25 0.602 1 70.75 259 PRO B C 1
ATOM 5171 O O . PRO B 1 259 ? -26.078 18.062 0.622 1 70.75 259 PRO B O 1
ATOM 5174 N N . VAL B 1 260 ? -27.859 19.234 1.187 1 70.44 260 VAL B N 1
ATOM 5175 C CA . VAL B 1 260 ? -27.156 20.219 2.008 1 70.44 260 VAL B CA 1
ATOM 5176 C C . VAL B 1 260 ? -26.375 19.5 3.113 1 70.44 260 VAL B C 1
ATOM 5178 O O . VAL B 1 260 ? -25.266 19.906 3.467 1 70.44 260 VAL B O 1
ATOM 5181 N N . ALA B 1 261 ? -26.953 18.422 3.568 1 75.12 261 ALA B N 1
ATOM 5182 C CA . ALA B 1 261 ? -26.312 17.641 4.625 1 75.12 261 ALA B CA 1
ATOM 5183 C C . ALA B 1 261 ? -24.938 17.141 4.176 1 75.12 261 ALA B C 1
ATOM 5185 O O . ALA B 1 261 ? -23.984 17.141 4.961 1 75.12 261 ALA B O 1
ATOM 5186 N N . TRP B 1 262 ? -24.906 16.844 2.961 1 80.06 262 TRP B N 1
ATOM 5187 C CA . TRP B 1 262 ? -23.641 16.344 2.416 1 80.06 262 TRP B CA 1
ATOM 5188 C C . TRP B 1 262 ? -22.609 17.469 2.316 1 80.06 262 TRP B C 1
ATOM 5190 O O . TRP B 1 262 ? -21.438 17.25 2.609 1 80.06 262 TRP B O 1
ATOM 5200 N N . PHE B 1 263 ? -23.078 18.547 1.947 1 78.62 263 PHE B N 1
ATOM 5201 C CA . PHE B 1 263 ? -22.188 19.688 1.848 1 78.62 263 PHE B CA 1
ATOM 5202 C C . PHE B 1 263 ? -21.609 20.062 3.213 1 78.62 263 PHE B C 1
ATOM 5204 O O . PHE B 1 263 ? -20.406 20.25 3.352 1 78.62 263 PHE B O 1
ATOM 5211 N N . LEU B 1 264 ? -22.469 20.141 4.207 1 81.75 264 LEU B N 1
ATOM 5212 C CA . LEU B 1 264 ? -22.047 20.516 5.551 1 81.75 264 LEU B CA 1
ATOM 5213 C C . LEU B 1 264 ? -21.062 19.484 6.117 1 81.75 264 LEU B C 1
ATOM 5215 O O . LEU B 1 264 ? -20.078 19.859 6.758 1 81.75 264 LEU B O 1
ATOM 5219 N N . ASP B 1 265 ? -21.328 18.297 5.781 1 86.31 265 ASP B N 1
ATOM 5220 C CA . ASP B 1 265 ? -20.453 17.25 6.273 1 86.31 265 ASP B CA 1
ATOM 5221 C C . ASP B 1 265 ? -19.078 17.328 5.605 1 86.31 265 ASP B C 1
ATOM 5223 O O . ASP B 1 265 ? -18.062 17.031 6.234 1 86.31 265 ASP B O 1
ATOM 5227 N N . ASN B 1 266 ? -19.078 17.734 4.391 1 88.81 266 ASN B N 1
ATOM 5228 C CA . ASN B 1 266 ? -17.828 17.797 3.648 1 88.81 266 ASN B CA 1
ATOM 5229 C C . ASN B 1 266 ? -16.953 18.969 4.102 1 88.81 266 ASN B C 1
ATOM 5231 O O . ASN B 1 266 ? -15.766 19.016 3.811 1 88.81 266 ASN B O 1
ATOM 5235 N N . LEU B 1 267 ? -17.516 19.922 4.836 1 89.94 267 LEU B N 1
ATOM 5236 C CA . LEU B 1 267 ? -16.766 21.047 5.359 1 89.94 267 LEU B CA 1
ATOM 5237 C C . LEU B 1 267 ? -15.68 20.578 6.324 1 89.94 267 LEU B C 1
ATOM 5239 O O . LEU B 1 267 ? -14.695 21.297 6.551 1 89.94 267 LEU B O 1
ATOM 5243 N N . ARG B 1 268 ? -15.875 19.406 6.84 1 94.81 268 ARG B N 1
ATOM 5244 C CA . ARG B 1 268 ? -14.938 18.875 7.832 1 94.81 268 ARG B CA 1
ATOM 5245 C C . ARG B 1 268 ? -13.547 18.719 7.23 1 94.81 268 ARG B C 1
ATOM 5247 O O . ARG B 1 268 ? -12.539 18.828 7.938 1 94.81 268 ARG B O 1
ATOM 5254 N N . THR B 1 269 ? -13.477 18.531 5.926 1 95.75 269 THR B N 1
ATOM 5255 C CA . THR B 1 269 ? -12.195 18.297 5.27 1 95.75 269 THR B CA 1
ATOM 5256 C C . THR B 1 269 ? -11.625 19.594 4.703 1 95.75 269 THR B C 1
ATOM 5258 O O . THR B 1 269 ? -10.695 19.562 3.891 1 95.75 269 THR B O 1
ATOM 5261 N N . LYS B 1 270 ? -12.141 20.734 5.133 1 93.94 270 LYS B N 1
ATOM 5262 C CA . LYS B 1 270 ? -11.688 22.031 4.617 1 93.94 270 LYS B CA 1
ATOM 5263 C C . LYS B 1 270 ? -11.086 22.875 5.727 1 93.94 270 LYS B C 1
ATOM 5265 O O . LYS B 1 270 ? -10.648 24 5.48 1 93.94 270 LYS B O 1
ATOM 5270 N N . ILE B 1 271 ? -11.016 22.344 6.922 1 94.25 271 ILE B N 1
ATOM 5271 C CA . ILE B 1 271 ? -10.438 23.109 8.023 1 94.25 271 ILE B CA 1
ATOM 5272 C C . ILE B 1 271 ? -8.914 23.047 7.949 1 94.25 271 ILE B C 1
ATOM 5274 O O . ILE B 1 271 ? -8.328 21.969 7.898 1 94.25 271 ILE B O 1
ATOM 5278 N N . ASN B 1 272 ? -8.32 24.172 7.934 1 92.25 272 ASN B N 1
ATOM 5279 C CA . ASN B 1 272 ? -6.867 24.281 8.047 1 92.25 272 ASN B CA 1
ATOM 5280 C C . ASN B 1 272 ? -6.418 24.297 9.508 1 92.25 272 ASN B C 1
ATOM 5282 O O . ASN B 1 272 ? -6.719 25.25 10.234 1 92.25 272 ASN B O 1
ATOM 5286 N N . PRO B 1 273 ? -5.672 23.328 9.891 1 94.56 273 PRO B N 1
ATOM 5287 C CA . PRO B 1 273 ? -5.297 23.281 11.305 1 94.56 273 PRO B CA 1
ATOM 5288 C C . PRO B 1 273 ? -4.441 24.484 11.727 1 94.56 273 PRO B C 1
ATOM 5290 O O . PRO B 1 273 ? -4.492 24.891 12.883 1 94.56 273 PRO B O 1
ATOM 5293 N N . ALA B 1 274 ? -3.715 25.062 10.836 1 90.38 274 ALA B N 1
ATOM 5294 C CA . ALA B 1 274 ? -2.852 26.203 11.156 1 90.38 274 ALA B CA 1
ATOM 5295 C C . ALA B 1 274 ? -3.676 27.438 11.492 1 90.38 274 ALA B C 1
ATOM 5297 O O . ALA B 1 274 ? -3.199 28.344 12.18 1 90.38 274 ALA B O 1
ATOM 5298 N N . SER B 1 275 ? -4.867 27.453 11.047 1 86.12 275 SER B N 1
ATOM 5299 C CA . SER B 1 275 ? -5.715 28.625 11.25 1 86.12 275 SER B CA 1
ATOM 5300 C C . SER B 1 275 ? -6.566 28.484 12.508 1 86.12 275 SER B C 1
ATOM 5302 O O . SER B 1 275 ? -7.297 29.391 12.883 1 86.12 275 SER B O 1
ATOM 5304 N N . CYS B 1 276 ? -6.473 27.328 13.109 1 88.5 276 CYS B N 1
ATOM 5305 C CA . CYS B 1 276 ? -7.34 27.062 14.25 1 88.5 276 CYS B CA 1
ATOM 5306 C C . CYS B 1 276 ? -6.523 26.906 15.531 1 88.5 276 CYS B C 1
ATOM 5308 O O . CYS B 1 276 ? -5.707 25.984 15.633 1 88.5 276 CYS B O 1
ATOM 5310 N N . ASP B 1 277 ? -6.746 27.844 16.375 1 86.19 277 ASP B N 1
ATOM 5311 C CA . ASP B 1 277 ? -6.168 27.672 17.703 1 86.19 277 ASP B CA 1
ATOM 5312 C C . ASP B 1 277 ? -6.715 26.422 18.375 1 86.19 277 ASP B C 1
ATOM 5314 O O . ASP B 1 277 ? -7.891 26.078 18.219 1 86.19 277 ASP B O 1
ATOM 5318 N N . GLU B 1 278 ? -5.914 25.734 19.156 1 86.56 278 GLU B N 1
ATOM 5319 C CA . GLU B 1 278 ? -6.328 24.469 19.766 1 86.56 278 GLU B CA 1
ATOM 5320 C C . GLU B 1 278 ? -7.488 24.688 20.734 1 86.56 278 GLU B C 1
ATOM 5322 O O . GLU B 1 278 ? -8.25 23.766 21.016 1 86.56 278 GLU B O 1
ATOM 5327 N N . HIS B 1 279 ? -7.734 25.938 21.156 1 87.31 279 HIS B N 1
ATOM 5328 C CA . HIS B 1 279 ? -8.789 26.203 22.125 1 87.31 279 HIS B CA 1
ATOM 5329 C C . HIS B 1 279 ? -10.008 26.844 21.453 1 87.31 279 HIS B C 1
ATOM 5331 O O . HIS B 1 279 ? -11.008 27.125 22.109 1 87.31 279 HIS B O 1
ATOM 5337 N N . PHE B 1 280 ? -9.883 26.984 20.203 1 88.06 280 PHE B N 1
ATOM 5338 C CA . PHE B 1 280 ? -11.016 27.547 19.484 1 88.06 280 PHE B CA 1
ATOM 5339 C C . PHE B 1 280 ? -12.258 26.672 19.641 1 88.06 280 PHE B C 1
ATOM 5341 O O . PHE B 1 280 ? -12.172 25.453 19.547 1 88.06 280 PHE B O 1
ATOM 5348 N N . ASN B 1 281 ? -13.375 27.219 20.047 1 88.38 281 ASN B N 1
ATOM 5349 C CA . ASN B 1 281 ? -14.656 26.547 20.203 1 88.38 281 ASN B CA 1
ATOM 5350 C C . ASN B 1 281 ? -15.82 27.438 19.812 1 88.38 281 ASN B C 1
ATOM 5352 O O . ASN B 1 281 ? -16.125 28.406 20.516 1 88.38 281 ASN B O 1
ATOM 5356 N N . CYS B 1 282 ? -16.375 27.141 18.641 1 85.75 282 CYS B N 1
ATOM 5357 C CA . CYS B 1 282 ? -17.453 27.969 18.109 1 85.75 282 CYS B CA 1
ATOM 5358 C C . CYS B 1 282 ? -18.578 27.109 17.531 1 85.75 282 CYS B C 1
ATOM 5360 O O . CYS B 1 282 ? -18.312 26.094 16.875 1 85.75 282 CYS B O 1
ATOM 5362 N N . THR B 1 283 ? -19.797 27.453 17.859 1 83.12 283 THR B N 1
ATOM 5363 C CA . THR B 1 283 ? -20.969 26.734 17.375 1 83.12 283 THR B CA 1
ATOM 5364 C C . THR B 1 283 ? -21.859 27.656 16.547 1 83.12 283 THR B C 1
ATOM 5366 O O . THR B 1 283 ? -22.125 28.797 16.938 1 83.12 283 THR B O 1
ATOM 5369 N N . VAL B 1 284 ? -22.234 27.156 15.398 1 79.62 284 VAL B N 1
ATOM 5370 C CA . VAL B 1 284 ? -23.156 27.891 14.539 1 79.62 284 VAL B CA 1
ATOM 5371 C C . VAL B 1 284 ? -24.344 27 14.18 1 79.62 284 VAL B C 1
ATOM 5373 O O . VAL B 1 284 ? -24.203 25.797 14.008 1 79.62 284 VAL B O 1
ATOM 5376 N N . VAL B 1 285 ? -25.469 27.594 14.18 1 77.62 285 VAL B N 1
ATOM 5377 C CA . VAL B 1 285 ? -26.688 26.906 13.742 1 77.62 285 VAL B CA 1
ATOM 5378 C C . VAL B 1 285 ? -27.047 27.344 12.328 1 77.62 285 VAL B C 1
ATOM 5380 O O . VAL B 1 285 ? -27.094 28.547 12.031 1 77.62 285 VAL B O 1
ATOM 5383 N N . VAL B 1 286 ? -27.172 26.328 11.5 1 76.12 286 VAL B N 1
ATOM 5384 C CA . VAL B 1 286 ? -27.531 26.578 10.109 1 76.12 286 VAL B CA 1
ATOM 5385 C C . VAL B 1 286 ? -28.969 26.109 9.852 1 76.12 286 VAL B C 1
ATOM 5387 O O . VAL B 1 286 ? -29.297 24.953 10.07 1 76.12 286 VAL B O 1
ATOM 5390 N N . LYS B 1 287 ? -29.766 27.125 9.508 1 72.31 287 LYS B N 1
ATOM 5391 C CA . LYS B 1 287 ? -31.125 26.828 9.094 1 72.31 287 LYS B CA 1
ATOM 5392 C C . LYS B 1 287 ? -31.266 26.922 7.574 1 72.31 287 LYS B C 1
ATOM 5394 O O . LYS B 1 287 ? -30.891 27.922 6.965 1 72.31 287 LYS B O 1
ATOM 5399 N N . ILE B 1 288 ? -31.734 25.75 7.016 1 65.75 288 ILE B N 1
ATOM 5400 C CA . ILE B 1 288 ? -31.922 25.734 5.57 1 65.75 288 ILE B CA 1
ATOM 5401 C C . ILE B 1 288 ? -33.375 26.062 5.234 1 65.75 288 ILE B C 1
ATOM 5403 O O . ILE B 1 288 ? -34.312 25.469 5.785 1 65.75 288 ILE B O 1
ATOM 5407 N N . THR B 1 289 ? -33.594 27.172 4.512 1 62.12 289 THR B N 1
ATOM 5408 C CA . THR B 1 289 ? -34.906 27.672 4.203 1 62.12 289 THR B CA 1
ATOM 5409 C C . THR B 1 289 ? -35.812 26.547 3.65 1 62.12 289 THR B C 1
ATOM 5411 O O . THR B 1 289 ? -36.969 26.438 4.004 1 62.12 289 THR B O 1
ATOM 5414 N N . ASP B 1 290 ? -35.406 25.75 2.73 1 58.12 290 ASP B N 1
ATOM 5415 C CA . ASP B 1 290 ? -36.25 24.75 2.096 1 58.12 290 ASP B CA 1
ATOM 5416 C C . ASP B 1 290 ? -36.062 23.375 2.742 1 58.12 290 ASP B C 1
ATOM 5418 O O . ASP B 1 290 ? -36.469 22.359 2.182 1 58.12 290 ASP B O 1
ATOM 5422 N N . ASP B 1 291 ? -35.375 23.5 3.896 1 58.09 291 ASP B N 1
ATOM 5423 C CA . ASP B 1 291 ? -35.188 22.219 4.586 1 58.09 291 ASP B CA 1
ATOM 5424 C C . ASP B 1 291 ? -35.75 22.281 6.008 1 58.09 291 ASP B C 1
ATOM 5426 O O . ASP B 1 291 ? -35.812 23.344 6.617 1 58.09 291 ASP B O 1
ATOM 5430 N N . THR B 1 292 ? -36.469 21.266 6.352 1 62.78 292 THR B N 1
ATOM 5431 C CA . THR B 1 292 ? -37 21.156 7.703 1 62.78 292 THR B CA 1
ATOM 5432 C C . THR B 1 292 ? -35.875 20.906 8.711 1 62.78 292 THR B C 1
ATOM 5434 O O . THR B 1 292 ? -36.062 21.125 9.914 1 62.78 292 THR B O 1
ATOM 5437 N N . ASN B 1 293 ? -34.781 20.672 8.117 1 67.69 293 ASN B N 1
ATOM 5438 C CA . ASN B 1 293 ? -33.719 20.297 9.047 1 67.69 293 ASN B CA 1
ATOM 5439 C C . ASN B 1 293 ? -32.844 21.484 9.414 1 67.69 293 ASN B C 1
ATOM 5441 O O . ASN B 1 293 ? -32.656 22.406 8.609 1 67.69 293 ASN B O 1
ATOM 5445 N N . ILE B 1 294 ? -32.562 21.672 10.672 1 74.69 294 ILE B N 1
ATOM 5446 C CA . ILE B 1 294 ? -31.578 22.594 11.219 1 74.69 294 ILE B CA 1
ATOM 5447 C C . ILE B 1 294 ? -30.297 21.828 11.57 1 74.69 294 ILE B C 1
ATOM 5449 O O . ILE B 1 294 ? -30.359 20.656 11.961 1 74.69 294 ILE B O 1
ATOM 5453 N N . TYR B 1 295 ? -29.125 22.438 11.312 1 81.69 295 TYR B N 1
ATOM 5454 C CA . TYR B 1 295 ? -27.859 21.766 11.586 1 81.69 295 TYR B CA 1
ATOM 5455 C C . TYR B 1 295 ? -27.016 22.578 12.57 1 81.69 295 TYR B C 1
ATOM 5457 O O . TYR B 1 295 ? -26.953 23.797 12.477 1 81.69 295 TYR B O 1
ATOM 5465 N N . LEU B 1 296 ? -26.531 21.891 13.523 1 83.12 296 LEU B N 1
ATOM 5466 C CA . LEU B 1 296 ? -25.531 22.469 14.422 1 83.12 296 LEU B CA 1
ATOM 5467 C C . LEU B 1 296 ? -24.125 22.172 13.938 1 83.12 296 LEU B C 1
ATOM 5469 O O . LEU B 1 296 ? -23.766 21 13.727 1 83.12 296 LEU B O 1
ATOM 5473 N N . LEU B 1 297 ? -23.391 23.234 13.664 1 87.56 297 LEU B N 1
ATOM 5474 C CA . LEU B 1 297 ? -21.984 23.125 13.312 1 87.56 297 LEU B CA 1
ATOM 5475 C C . LEU B 1 297 ? -21.094 23.594 14.461 1 87.56 297 LEU B C 1
ATOM 5477 O O . LEU B 1 297 ? -21.141 24.75 14.859 1 87.56 297 LEU B O 1
ATOM 5481 N N . GLN B 1 298 ? -20.328 22.75 15 1 88.62 298 GLN B N 1
ATOM 5482 C CA . GLN B 1 298 ? -19.406 23.109 16.078 1 88.62 298 GLN B CA 1
ATOM 5483 C C . GLN B 1 298 ? -17.953 22.859 15.672 1 88.62 298 GLN B C 1
ATOM 5485 O O . GLN B 1 298 ? -17.609 21.734 15.281 1 88.62 298 GLN B O 1
ATOM 5490 N N . VAL B 1 299 ? -17.203 23.922 15.742 1 91.38 299 VAL B N 1
ATOM 5491 C CA . VAL B 1 299 ? -15.766 23.797 15.516 1 91.38 299 VAL B CA 1
ATOM 5492 C C . VAL B 1 299 ? -15.031 23.812 16.859 1 91.38 299 VAL B C 1
ATOM 5494 O O . VAL B 1 299 ? -15.156 24.766 17.625 1 91.38 299 VAL B O 1
ATOM 5497 N N . ARG B 1 300 ? -14.406 22.734 17.219 1 92.88 300 ARG B N 1
ATOM 5498 C CA . ARG B 1 300 ? -13.555 22.594 18.391 1 92.88 300 ARG B CA 1
ATOM 5499 C C . ARG B 1 300 ? -12.109 22.344 17.984 1 92.88 300 ARG B C 1
ATOM 5501 O O . ARG B 1 300 ? -11.742 21.234 17.609 1 92.88 300 ARG B O 1
ATOM 5508 N N . GLY B 1 301 ? -11.234 23.406 18.156 1 93.75 301 GLY B N 1
ATOM 5509 C CA . GLY B 1 301 ? -9.953 23.312 17.484 1 93.75 301 GLY B CA 1
ATOM 5510 C C . GLY B 1 301 ? -10.078 23.078 15.992 1 93.75 301 GLY B C 1
ATOM 5511 O O . GLY B 1 301 ? -10.883 23.734 15.32 1 93.75 301 GLY B O 1
ATOM 5512 N N . PRO B 1 302 ? -9.289 22.188 15.422 1 96.12 302 PRO B N 1
ATOM 5513 C CA . PRO B 1 302 ? -9.359 21.984 13.977 1 96.12 302 PRO B CA 1
ATOM 5514 C C . PRO B 1 302 ? -10.266 20.828 13.578 1 96.12 302 PRO B C 1
ATOM 5516 O O . PRO B 1 302 ? -9.914 20.047 12.68 1 96.12 302 PRO B O 1
ATOM 5519 N N . VAL B 1 303 ? -11.398 20.688 14.297 1 96.69 303 VAL B N 1
ATOM 5520 C CA . VAL B 1 303 ? -12.352 19.625 13.984 1 96.69 303 VAL B CA 1
ATOM 5521 C C . VAL B 1 303 ? -13.766 20.219 13.93 1 96.69 303 VAL B C 1
ATOM 5523 O O . VAL B 1 303 ? -14.125 21.078 14.742 1 96.69 303 VAL B O 1
ATOM 5526 N N . LEU B 1 304 ? -14.492 19.734 12.969 1 95.56 304 LEU B N 1
ATOM 5527 C CA . LEU B 1 304 ? -15.883 20.125 12.82 1 95.56 304 LEU B CA 1
ATOM 5528 C C . LEU B 1 304 ? -16.812 18.969 13.164 1 95.56 304 LEU B C 1
ATOM 5530 O O . LEU B 1 304 ? -16.578 17.844 12.742 1 95.56 304 LEU B O 1
ATOM 5534 N N . GLU B 1 305 ? -17.75 19.219 13.961 1 93.38 305 GLU B N 1
ATOM 5535 C CA . GLU B 1 305 ? -18.859 18.297 14.211 1 93.38 305 GLU B CA 1
ATOM 5536 C C . GLU B 1 305 ? -20.172 18.844 13.68 1 93.38 305 GLU B C 1
ATOM 5538 O O . GLU B 1 305 ? -20.547 19.984 13.992 1 93.38 305 GLU B O 1
ATOM 5543 N N . VAL B 1 306 ? -20.812 18.078 12.828 1 90.38 306 VAL B N 1
ATOM 5544 C CA . VAL B 1 306 ? -22.094 18.438 12.25 1 90.38 306 VAL B CA 1
ATOM 5545 C C . VAL B 1 306 ? -23.203 17.562 12.836 1 90.38 306 VAL B C 1
ATOM 5547 O O . VAL B 1 306 ? -23.109 16.328 12.773 1 90.38 306 VAL B O 1
ATOM 5550 N N . LYS B 1 307 ? -24.188 18.156 13.398 1 83.88 307 LYS B N 1
ATOM 5551 C CA . LYS B 1 307 ? -25.297 17.406 13.984 1 83.88 307 LYS B CA 1
ATOM 5552 C C . LYS B 1 307 ? -26.641 17.953 13.5 1 83.88 307 LYS B C 1
ATOM 5554 O O . LYS B 1 307 ? -26.891 19.172 13.586 1 83.88 307 LYS B O 1
ATOM 5559 N N . PRO B 1 308 ? -27.391 17.062 12.969 1 80.81 308 PRO B N 1
ATOM 5560 C CA . PRO B 1 308 ? -28.75 17.531 12.672 1 80.81 308 PRO B CA 1
ATOM 5561 C C . PRO B 1 308 ? -29.594 17.75 13.93 1 80.81 308 PRO B C 1
ATOM 5563 O O . PRO B 1 308 ? -29.469 17 14.898 1 80.81 308 PRO B O 1
ATOM 5566 N N . LEU B 1 309 ? -30.234 18.891 13.977 1 71.88 309 LEU B N 1
ATOM 5567 C CA . LEU B 1 309 ? -31.141 19.188 15.078 1 71.88 309 LEU B CA 1
ATOM 5568 C C . LEU B 1 309 ? -32.594 19.141 14.609 1 71.88 309 LEU B C 1
ATOM 5570 O O . LEU B 1 309 ? -32.906 19.484 13.469 1 71.88 309 LEU B O 1
ATOM 5574 N N . LYS B 1 310 ? -33.375 18.266 15.359 1 62.19 310 LYS B N 1
ATOM 5575 C CA . LYS B 1 310 ? -34.781 18.391 15.07 1 62.19 310 LYS B CA 1
ATOM 5576 C C . LYS B 1 310 ? -35.312 19.781 15.422 1 62.19 310 LYS B C 1
ATOM 5578 O O . LYS B 1 310 ? -34.875 20.375 16.406 1 62.19 310 LYS B O 1
ATOM 5583 N N . LYS B 1 311 ? -36 20.469 14.516 1 56.5 311 LYS B N 1
ATOM 5584 C CA . LYS B 1 311 ? -36.594 21.812 14.656 1 56.5 311 LYS B CA 1
ATOM 5585 C C . LYS B 1 311 ? -37.062 22.047 16.078 1 56.5 311 LYS B C 1
ATOM 5587 O O . LYS B 1 311 ? -36.906 23.141 16.625 1 56.5 311 LYS B O 1
ATOM 5592 N N . SER B 1 312 ? -37.594 21.062 16.641 1 48.66 312 SER B N 1
ATOM 5593 C CA . SER B 1 312 ? -38.219 21.234 17.953 1 48.66 312 SER B CA 1
ATOM 5594 C C . SER B 1 312 ? -37.188 21.453 19.031 1 48.66 312 SER B C 1
ATOM 5596 O O . SER B 1 312 ? -37.469 21.969 20.109 1 48.66 312 SER B O 1
ATOM 5598 N N . THR B 1 313 ? -36 21.047 18.672 1 44.16 313 THR B N 1
ATOM 5599 C CA . THR B 1 313 ? -35 21.031 19.734 1 44.16 313 THR B CA 1
ATOM 5600 C C . THR B 1 313 ? -34.344 22.391 19.859 1 44.16 313 THR B C 1
ATOM 5602 O O . THR B 1 313 ? -33.594 22.641 20.828 1 44.16 313 THR B O 1
ATOM 5605 N N . LEU B 1 314 ? -34.469 23.172 18.828 1 44.06 314 LEU B N 1
ATOM 5606 C CA . LEU B 1 314 ? -33.688 24.391 18.797 1 44.06 314 LEU B CA 1
ATOM 5607 C C . LEU B 1 314 ? -34.219 25.422 19.781 1 44.06 314 LEU B C 1
ATOM 5609 O O . LEU B 1 314 ? -33.844 26.594 19.75 1 44.06 314 LEU B O 1
ATOM 5613 N N . CYS B 1 315 ? -35.156 25.234 20.578 1 35.09 315 CYS B N 1
ATOM 5614 C CA . CYS B 1 315 ? -35.281 26.422 21.406 1 35.09 315 CYS B CA 1
ATOM 5615 C C . CYS B 1 315 ? -33.906 26.906 21.844 1 35.09 315 CYS B C 1
ATOM 5617 O O . CYS B 1 315 ? -33.781 27.734 22.75 1 35.09 315 CYS B O 1
ATOM 5619 N N . ALA B 1 316 ? -32.938 26.203 21.406 1 33.22 316 ALA B N 1
ATOM 5620 C CA . ALA B 1 316 ? -31.719 26.734 22.031 1 33.22 316 ALA B CA 1
ATOM 5621 C C . ALA B 1 316 ? -31.281 28.016 21.359 1 33.22 316 ALA B C 1
ATOM 5623 O O . ALA B 1 316 ? -31.609 28.266 20.188 1 33.22 316 ALA B O 1
ATOM 5624 N N . LYS B 1 317 ? -30.812 29.109 22.016 1 34 317 LYS B N 1
ATOM 5625 C CA . LYS B 1 317 ? -30.547 30.531 21.859 1 34 317 LYS B CA 1
ATOM 5626 C C . LYS B 1 317 ? -29.844 30.828 20.531 1 34 317 LYS B C 1
ATOM 5628 O O . LYS B 1 317 ? -29.969 31.922 19.984 1 34 317 LYS B O 1
ATOM 5633 N N . GLY B 1 318 ? -28.797 30.219 20.078 1 33.16 318 GLY B N 1
ATOM 5634 C CA . GLY B 1 318 ? -27.969 30.859 19.078 1 33.16 318 GLY B CA 1
ATOM 5635 C C . GLY B 1 318 ? -28.125 30.266 17.703 1 33.16 318 GLY B C 1
ATOM 5636 O O . GLY B 1 318 ? -27.453 29.281 17.359 1 33.16 318 GLY B O 1
ATOM 5637 N N . VAL B 1 319 ? -29.312 30.172 17.203 1 34.59 319 VAL B N 1
ATOM 5638 C CA . VAL B 1 319 ? -29.609 29.594 15.898 1 34.59 319 VAL B CA 1
ATOM 5639 C C . VAL B 1 319 ? -29.266 30.594 14.797 1 34.59 319 VAL B C 1
ATOM 5641 O O . VAL B 1 319 ? -29.734 31.734 14.82 1 34.59 319 VAL B O 1
ATOM 5644 N N . ALA B 1 320 ? -28.125 30.484 14.242 1 32.44 320 ALA B N 1
ATOM 5645 C CA . ALA B 1 320 ? -27.922 31.328 13.07 1 32.44 320 ALA B CA 1
ATOM 5646 C C . ALA B 1 320 ? -28.688 30.781 11.867 1 32.44 320 ALA B C 1
ATOM 5648 O O . ALA B 1 320 ? -28.75 29.562 11.672 1 32.44 320 ALA B O 1
ATOM 5649 N N . ASN B 1 321 ? -29.781 31.281 11.445 1 30.48 321 ASN B N 1
ATOM 5650 C CA . ASN B 1 321 ? -30.531 31 10.227 1 30.48 321 ASN B CA 1
ATOM 5651 C C . ASN B 1 321 ? -29.625 30.984 9 1 30.48 321 ASN B C 1
ATOM 5653 O O . ASN B 1 321 ? -29.078 32.031 8.609 1 30.48 321 ASN B O 1
ATOM 5657 N N . LEU B 1 322 ? -28.828 29.969 8.742 1 32.28 322 LEU B N 1
ATOM 5658 C CA . LEU B 1 322 ? -28.047 29.938 7.52 1 32.28 322 LEU B CA 1
ATOM 5659 C C . LEU B 1 322 ? -28.906 29.578 6.32 1 32.28 322 LEU B C 1
ATOM 5661 O O . LEU B 1 322 ? -29.422 28.453 6.227 1 32.28 322 LEU B O 1
ATOM 5665 N N . LYS B 1 323 ? -29.766 30.391 5.809 1 28.81 323 LYS B N 1
ATOM 5666 C CA . LYS B 1 323 ? -30.469 30.094 4.57 1 28.81 323 LYS B CA 1
ATOM 5667 C C . LYS B 1 323 ? -29.594 29.297 3.609 1 28.81 323 LYS B C 1
ATOM 5669 O O . LYS B 1 323 ? -29.469 28.078 3.742 1 28.81 323 LYS B O 1
ATOM 5674 N N . ASN B 1 324 ? -29.641 29.844 2.143 1 28.38 324 ASN B N 1
ATOM 5675 C CA . ASN B 1 324 ? -29.141 29.281 0.892 1 28.38 324 ASN B CA 1
ATOM 5676 C C . ASN B 1 324 ? -27.625 29.109 0.939 1 28.38 324 ASN B C 1
ATOM 5678 O O . ASN B 1 324 ? -26.875 30.078 0.909 1 28.38 324 ASN B O 1
ATOM 5682 N N . LEU B 1 325 ? -27.125 28.344 1.624 1 32.28 325 LEU B N 1
ATOM 5683 C CA . LEU B 1 325 ? -25.719 28.141 1.93 1 32.28 325 LEU B CA 1
ATOM 5684 C C . LEU B 1 325 ? -24.938 27.75 0.674 1 32.28 325 LEU B C 1
ATOM 5686 O O . LEU B 1 325 ? -24.453 26.625 0.555 1 32.28 325 LEU B O 1
ATOM 5690 N N . LEU B 1 326 ? -25.438 28.031 -0.494 1 31.89 326 LEU B N 1
ATOM 5691 C CA . LEU B 1 326 ? -24.547 27.734 -1.614 1 31.89 326 LEU B CA 1
ATOM 5692 C C . LEU B 1 326 ? -23.156 28.328 -1.385 1 31.89 326 LEU B C 1
ATOM 5694 O O . LEU B 1 326 ? -22.219 27.609 -1.058 1 31.89 326 LEU B O 1
ATOM 5698 N N . TYR B 1 327 ? -22.578 29.312 -2.422 1 32.19 327 TYR B N 1
ATOM 5699 C CA . TYR B 1 327 ? -21.266 29.938 -2.51 1 32.19 327 TYR B CA 1
ATOM 5700 C C . TYR B 1 327 ? -20.984 30.797 -1.284 1 32.19 327 TYR B C 1
ATOM 5702 O O . TYR B 1 327 ? -21.859 31.531 -0.814 1 32.19 327 TYR B O 1
ATOM 5710 N N . ALA B 1 328 ? -20.141 30.391 -0.301 1 36.88 328 ALA B N 1
ATOM 5711 C CA . ALA B 1 328 ? -19.688 31.125 0.872 1 36.88 328 ALA B CA 1
ATOM 5712 C C . ALA B 1 328 ? -19.797 32.625 0.652 1 36.88 328 ALA B C 1
ATOM 5714 O O . ALA B 1 328 ? -20.109 33.375 1.585 1 36.88 328 ALA B O 1
ATOM 5715 N N . ARG B 1 329 ? -19.578 33.094 -0.48 1 36.59 329 ARG B N 1
ATOM 5716 C CA . ARG B 1 329 ? -19.672 34.531 -0.702 1 36.59 329 ARG B CA 1
ATOM 5717 C C . ARG B 1 329 ? -21.078 35.031 -0.414 1 36.59 329 ARG B C 1
ATOM 5719 O O . ARG B 1 329 ? -21.25 36.125 0.124 1 36.59 329 ARG B O 1
ATOM 5726 N N . GLN B 1 330 ? -21.984 34.312 -0.869 1 39.38 330 GLN B N 1
ATOM 5727 C CA . GLN B 1 330 ? -23.344 34.812 -0.725 1 39.38 330 GLN B CA 1
ATOM 5728 C C . GLN B 1 330 ? -23.844 34.656 0.71 1 39.38 330 GLN B C 1
ATOM 5730 O O . GLN B 1 330 ? -24.844 35.281 1.097 1 39.38 330 GLN B O 1
ATOM 5735 N N . PHE B 1 331 ? -23.328 33.812 1.496 1 43.81 331 PHE B N 1
ATOM 5736 C CA . PHE B 1 331 ? -23.688 33.562 2.883 1 43.81 331 PHE B CA 1
ATOM 5737 C C . PHE B 1 331 ? -23.344 34.75 3.771 1 43.81 331 PHE B C 1
ATOM 5739 O O . PHE B 1 331 ? -24 35 4.777 1 43.81 331 PHE B O 1
ATOM 5746 N N . LEU B 1 332 ? -22.219 35.188 3.508 1 42.47 332 LEU B N 1
ATOM 5747 C CA . LEU B 1 332 ? -21.75 36.25 4.402 1 42.47 332 LEU B CA 1
ATOM 5748 C C . LEU B 1 332 ? -22.516 37.531 4.176 1 42.47 332 LEU B C 1
ATOM 5750 O O . LEU B 1 332 ? -22.188 38.594 4.742 1 42.47 332 LEU B O 1
ATOM 5754 N N . ASN B 1 333 ? -23.375 37.344 3.33 1 41.47 333 ASN B N 1
ATOM 5755 C CA . ASN B 1 333 ? -24.109 38.625 3.283 1 41.47 333 ASN B CA 1
ATOM 5756 C C . ASN B 1 333 ? -24.969 38.812 4.531 1 41.47 333 ASN B C 1
ATOM 5758 O O . ASN B 1 333 ? -25.547 37.844 5.047 1 41.47 333 ASN B O 1
ATOM 5762 N N . LYS B 1 334 ? -24.734 39.812 5.195 1 47.38 334 LYS B N 1
ATOM 5763 C CA . LYS B 1 334 ? -25.406 40.375 6.379 1 47.38 334 LYS B CA 1
ATOM 5764 C C . LYS B 1 334 ? -26.875 39.938 6.422 1 47.38 334 LYS B C 1
ATOM 5766 O O . LYS B 1 334 ? -27.422 39.688 7.496 1 47.38 334 LYS B O 1
ATOM 5771 N N . LYS B 1 335 ? -27.328 39.719 5.23 1 48.69 335 LYS B N 1
ATOM 5772 C CA . LYS B 1 335 ? -28.766 39.531 5.195 1 48.69 335 LYS B CA 1
ATOM 5773 C C . LYS B 1 335 ? -29.172 38.125 5.656 1 48.69 335 LYS B C 1
ATOM 5775 O O . LYS B 1 335 ? -30.312 37.906 6.039 1 48.69 335 LYS B O 1
ATOM 5780 N N . HIS B 1 336 ? -28.125 37.344 5.805 1 51.22 336 HIS B N 1
ATOM 5781 C CA . HIS B 1 336 ? -28.516 35.969 6.113 1 51.22 336 HIS B CA 1
ATOM 5782 C C . HIS B 1 336 ? -28.141 35.594 7.539 1 51.22 336 HIS B C 1
ATOM 5784 O O . HIS B 1 336 ? -28.359 34.469 7.969 1 51.22 336 HIS B O 1
ATOM 5790 N N . LEU B 1 337 ? -27.656 36.531 8.234 1 52.59 337 LEU B N 1
ATOM 5791 C CA . LEU B 1 337 ? -27.328 36.344 9.641 1 52.59 337 LEU B CA 1
ATOM 5792 C C . LEU B 1 337 ? -28.5 36.719 10.531 1 52.59 337 LEU B C 1
ATOM 5794 O O . LEU B 1 337 ? -28.984 37.875 10.461 1 52.59 337 LEU B O 1
ATOM 5798 N N . GLN B 1 338 ? -29.094 35.75 11.102 1 59.97 338 GLN B N 1
ATOM 5799 C CA . GLN B 1 338 ? -30.203 36.062 11.984 1 59.97 338 GLN B CA 1
ATOM 5800 C C . GLN B 1 338 ? -29.719 36.5 13.359 1 59.97 338 GLN B C 1
ATOM 5802 O O . GLN B 1 338 ? -30.25 37.438 13.953 1 59.97 338 GLN B O 1
ATOM 5807 N N . LYS B 1 339 ? -28.734 35.688 13.844 1 64.5 339 LYS B N 1
ATOM 5808 C CA . LYS B 1 339 ? -28.141 36 15.141 1 64.5 339 LYS B CA 1
ATOM 5809 C C . LYS B 1 339 ? -26.609 35.938 15.062 1 64.5 339 LYS B C 1
ATOM 5811 O O . LYS B 1 339 ? -26.047 35.125 14.328 1 64.5 339 LYS B O 1
ATOM 5816 N N . GLY B 1 340 ? -25.922 36.906 15.562 1 66.81 340 GLY B N 1
ATOM 5817 C CA . GLY B 1 340 ? -24.469 36.969 15.555 1 66.81 340 GLY B CA 1
ATOM 5818 C C . GLY B 1 340 ? -23.938 38.156 14.758 1 66.81 340 GLY B C 1
ATOM 5819 O O . GLY B 1 340 ? -24.719 38.906 14.156 1 66.81 340 GLY B O 1
ATOM 5820 N N . THR B 1 341 ? -22.719 38.375 14.961 1 69.81 341 THR B N 1
ATOM 5821 C CA . THR B 1 341 ? -22.094 39.5 14.266 1 69.81 341 THR B CA 1
ATOM 5822 C C . THR B 1 341 ? -21.406 39 12.984 1 69.81 341 THR B C 1
ATOM 5824 O O . THR B 1 341 ? -21.125 37.812 12.836 1 69.81 341 THR B O 1
ATOM 5827 N N . GLU B 1 342 ? -21.328 39.844 12.164 1 70.75 342 GLU B N 1
ATOM 5828 C CA . GLU B 1 342 ? -20.594 39.562 10.93 1 70.75 342 GLU B CA 1
ATOM 5829 C C . GLU B 1 342 ? -19.172 39.094 11.219 1 70.75 342 GLU B C 1
ATOM 5831 O O . GLU B 1 342 ? -18.641 38.219 10.555 1 70.75 342 GLU B O 1
ATOM 5836 N N . ASP B 1 343 ? -18.641 39.656 12.258 1 73.94 343 ASP B N 1
ATOM 5837 C CA . ASP B 1 343 ? -17.266 39.312 12.633 1 73.94 343 ASP B CA 1
ATOM 5838 C C . ASP B 1 343 ? -17.172 37.875 13.117 1 73.94 343 ASP B C 1
ATOM 5840 O O . ASP B 1 343 ? -16.203 37.188 12.805 1 73.94 343 ASP B O 1
ATOM 5844 N N . GLU B 1 344 ? -18.203 37.531 13.773 1 74.88 344 GLU B N 1
ATOM 5845 C CA . GLU B 1 344 ? -18.219 36.156 14.266 1 74.88 344 GLU B CA 1
ATOM 5846 C C . GLU B 1 344 ? -18.391 35.156 13.125 1 74.88 344 GLU B C 1
ATOM 5848 O O . GLU B 1 344 ? -17.781 34.094 13.125 1 74.88 344 GLU B O 1
ATOM 5853 N N . ALA B 1 345 ? -19.156 35.594 12.25 1 75.69 345 ALA B N 1
ATOM 5854 C CA . ALA B 1 345 ? -19.375 34.719 11.086 1 75.69 345 ALA B CA 1
ATOM 5855 C C . ALA B 1 345 ? -18.109 34.625 10.242 1 75.69 345 ALA B C 1
ATOM 5857 O O . ALA B 1 345 ? -17.75 33.531 9.812 1 75.69 345 ALA B O 1
ATOM 5858 N N . ILE B 1 346 ? -17.484 35.719 10.125 1 76.69 346 ILE B N 1
ATOM 5859 C CA . ILE B 1 346 ? -16.234 35.719 9.367 1 76.69 346 ILE B CA 1
ATOM 5860 C C . ILE B 1 346 ? -15.188 34.875 10.07 1 76.69 346 ILE B C 1
ATOM 5862 O O . ILE B 1 346 ? -14.453 34.125 9.43 1 76.69 346 ILE B O 1
ATOM 5866 N N . LEU B 1 347 ? -15.203 35.031 11.336 1 80.19 347 LEU B N 1
ATOM 5867 C CA . LEU B 1 347 ? -14.242 34.25 12.117 1 80.19 347 LEU B CA 1
ATOM 5868 C C . LEU B 1 347 ? -14.492 32.75 11.961 1 80.19 347 LEU B C 1
ATOM 5870 O O . LEU B 1 347 ? -13.555 31.984 11.773 1 80.19 347 LEU B O 1
ATOM 5874 N N . PHE B 1 348 ? -15.703 32.344 11.969 1 84 348 PHE B N 1
ATOM 5875 C CA . PHE B 1 348 ? -16.062 30.938 11.836 1 84 348 PHE B CA 1
ATOM 5876 C C . PHE B 1 348 ? -15.695 30.406 10.453 1 84 348 PHE B C 1
ATOM 5878 O O . PHE B 1 348 ? -15.008 29.391 10.336 1 84 348 PHE B O 1
ATOM 5885 N N . TRP B 1 349 ? -16.047 31.094 9.484 1 81.44 349 TRP B N 1
ATOM 5886 C CA . TRP B 1 349 ? -15.891 30.625 8.109 1 81.44 349 TRP B CA 1
ATOM 5887 C C . TRP B 1 349 ? -14.438 30.719 7.656 1 81.44 349 TRP B C 1
ATOM 5889 O O . TRP B 1 349 ? -14.023 30.031 6.723 1 81.44 349 TRP B O 1
ATOM 5899 N N . SER B 1 350 ? -13.609 31.562 8.305 1 84.25 350 SER B N 1
ATOM 5900 C CA . SER B 1 350 ? -12.195 31.734 7.984 1 84.25 350 SER B CA 1
ATOM 5901 C C . SER B 1 350 ? -11.406 30.469 8.312 1 84.25 350 SER B C 1
ATOM 5903 O O . SER B 1 350 ? -10.273 30.297 7.867 1 84.25 350 SER B O 1
ATOM 5905 N N . LYS B 1 351 ? -12.07 29.578 9.07 1 88.25 351 LYS B N 1
ATOM 5906 C CA . LYS B 1 351 ? -11.383 28.344 9.445 1 88.25 351 LYS B CA 1
ATOM 5907 C C . LYS B 1 351 ? -11.391 27.344 8.297 1 88.25 351 LYS B C 1
ATOM 5909 O O . LYS B 1 351 ? -10.648 26.359 8.32 1 88.25 351 LYS B O 1
ATOM 5914 N N . PHE B 1 352 ? -12.273 27.594 7.316 1 88.25 352 PHE B N 1
ATOM 5915 C CA . PHE B 1 352 ? -12.461 26.656 6.207 1 88.25 352 PHE B CA 1
ATOM 5916 C C . PHE B 1 352 ? -11.812 27.188 4.938 1 88.25 352 PHE B C 1
ATOM 5918 O O . PHE B 1 352 ? -12.086 28.312 4.516 1 88.25 352 PHE B O 1
ATOM 5925 N N . GLU B 1 353 ? -10.969 26.391 4.387 1 86.88 353 GLU B N 1
ATOM 5926 C CA . GLU B 1 353 ? -10.289 26.781 3.154 1 86.88 353 GLU B CA 1
ATOM 5927 C C . GLU B 1 353 ? -11.289 27.047 2.031 1 86.88 353 GLU B C 1
ATOM 5929 O O . GLU B 1 353 ? -12.164 26.219 1.772 1 86.88 353 GLU B O 1
ATOM 5934 N N . GLY B 1 354 ? -11.164 28.141 1.361 1 76.62 354 GLY B N 1
ATOM 5935 C CA . GLY B 1 354 ? -11.93 28.453 0.167 1 76.62 354 GLY B CA 1
ATOM 5936 C C . GLY B 1 354 ? -13.289 29.047 0.472 1 76.62 354 GLY B C 1
ATOM 5937 O O . GLY B 1 354 ? -14.086 29.312 -0.44 1 76.62 354 GLY B O 1
ATOM 5938 N N . MET B 1 355 ? -13.695 29.188 1.703 1 71.12 355 MET B N 1
ATOM 5939 C CA . MET B 1 355 ? -15.055 29.625 2.031 1 71.12 355 MET B CA 1
ATOM 5940 C C . MET B 1 355 ? -15.133 31.141 2.092 1 71.12 355 MET B 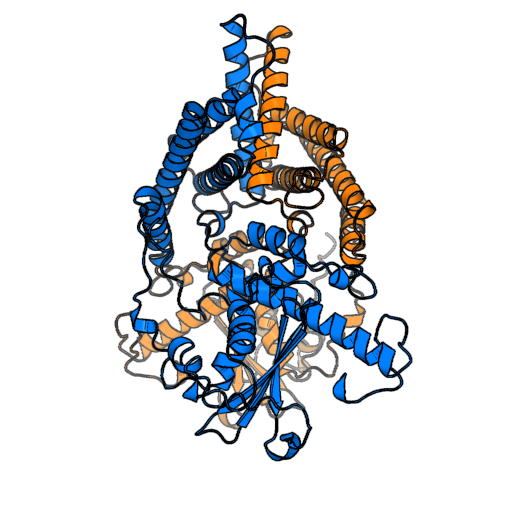C 1
ATOM 5942 O O . MET B 1 355 ? -16.219 31.719 1.965 1 71.12 355 MET B O 1
ATOM 5946 N N . LEU B 1 356 ? -13.969 31.859 2.445 1 63 356 LEU B N 1
ATOM 5947 C CA . LEU B 1 356 ? -13.984 33.312 2.406 1 63 356 LEU B CA 1
ATOM 5948 C C . LEU B 1 356 ? -13.32 33.844 1.135 1 63 356 LEU B C 1
ATOM 5950 O O . LEU B 1 356 ? -12.398 33.188 0.608 1 63 356 LEU B O 1
ATOM 5954 N N . PRO B 1 357 ? -14.062 34.75 0.488 1 51 357 PRO B N 1
ATOM 5955 C CA . PRO B 1 357 ? -13.422 35.375 -0.678 1 51 357 PRO B CA 1
ATOM 5956 C C . PRO B 1 357 ? -12.008 35.875 -0.382 1 51 357 PRO B C 1
ATOM 5958 O O . PRO B 1 357 ? -11.719 36.281 0.747 1 51 357 PRO B O 1
ATOM 5961 N N . VAL B 1 358 ? -10.906 35.25 -0.972 1 45.59 358 VAL B N 1
ATOM 5962 C CA . VAL B 1 358 ? -9.555 35.781 -0.897 1 45.59 358 VAL B CA 1
ATOM 5963 C C . VAL B 1 358 ? -9.594 37.312 -0.92 1 45.59 358 VAL B C 1
ATOM 5965 O O . VAL B 1 358 ? -10.203 37.906 -1.808 1 45.59 358 VAL B O 1
ATOM 5968 N N . LYS B 1 359 ? -9.453 37.938 0.165 1 42.72 359 LYS B N 1
ATOM 5969 C CA . LYS B 1 359 ? -9.172 39.375 0.023 1 42.72 359 LYS B CA 1
ATOM 5970 C C . LYS B 1 359 ? -8.164 39.625 -1.096 1 42.72 359 LYS B C 1
ATOM 5972 O O . LYS B 1 359 ? -7.18 38.875 -1.23 1 42.72 359 LYS B O 1
ATOM 5977 N N . ALA B 1 360 ? -8.531 40.156 -2.117 1 34.84 360 ALA B N 1
ATOM 5978 C CA . ALA B 1 360 ? -7.559 40.781 -3.004 1 34.84 360 ALA B CA 1
ATOM 5979 C C . ALA B 1 360 ? -6.414 41.406 -2.209 1 34.84 360 ALA B C 1
ATOM 5981 O O . ALA B 1 360 ? -6.648 42.219 -1.305 1 34.84 360 ALA B O 1
ATOM 5982 N N . THR B 1 361 ? -5.375 40.625 -1.826 1 32.69 361 THR B N 1
ATOM 5983 C CA . THR B 1 361 ? -4.215 41.406 -1.389 1 32.69 361 THR B CA 1
ATOM 5984 C C . THR B 1 361 ? -4.211 42.781 -2.025 1 32.69 361 THR B C 1
ATOM 5986 O O . THR B 1 361 ? -4.25 42.906 -3.25 1 32.69 361 THR B O 1
ATOM 5989 N N . PRO B 1 362 ? -4.578 43.719 -1.284 1 25.83 362 PRO B N 1
ATOM 5990 C CA . PRO B 1 362 ? -4.242 45 -1.905 1 25.83 362 PRO B CA 1
ATOM 5991 C C . PRO B 1 362 ? -2.834 45.031 -2.49 1 25.83 362 PRO B C 1
ATOM 5993 O O . PRO B 1 362 ? -1.933 44.375 -1.968 1 25.83 362 PRO B O 1
ATOM 5996 N N . LYS B 1 363 ? -2.719 45.094 -3.869 1 31.08 363 LYS B N 1
ATOM 5997 C CA . LYS B 1 363 ? -1.432 45.531 -4.402 1 31.08 363 LYS B CA 1
ATOM 5998 C C . LYS B 1 363 ? -0.777 46.562 -3.488 1 31.08 363 LYS B C 1
ATOM 6000 O O . LYS B 1 363 ? -1.33 47.656 -3.266 1 31.08 363 LYS B O 1
ATOM 6005 N N . LEU B 1 364 ? -0.033 46.125 -2.48 1 21.86 364 LEU B N 1
ATOM 6006 C CA . LEU B 1 364 ? 0.948 47.188 -2.199 1 21.86 364 LEU B CA 1
ATOM 6007 C C . LEU B 1 364 ? 1.843 47.406 -3.41 1 21.86 364 LEU B C 1
ATOM 6009 O O . LEU B 1 364 ? 2.211 46.469 -4.117 1 21.86 364 LEU B O 1
#